Protein AF-0000000087366749 (afdb_homodimer)

Sequence (480 aa):
MDEAYHPQRASSMTKQVKKKGKHPALNFNRGSGSSSQENLIVYILRRPMLETVTETIRLKVQGYTCWYVHEGMMQASVLIALPRQEGSFRESSITYEGESANTEDEAMEKAAQMALECICADYNISVNDHNYYALEVTKERLFTAREKAQTKQWQFNMARQQVTTQQNEFARQTMILAKICNNFYDILPLRMYPQRPTSSDPIITYTGAHRPVRRMEEFAKSLYHFITGTNPVGGYTRMIMDEAYHPQRASSMTKQVKKKGKHPALNFNRGSGSSSQENLIVYILRRPMLETVTETIRLKVQGYTCWYVHEGMMQASVLIALPRQEGSFRESSITYEGESANTEDEAMEKAAQMALECICADYNISVNDHNYYALEVTKERLFTAREKAQTKQWQFNMARQQVTTQQNEFARQTMILAKICNNFYDILPLRMYPQRPTSSDPIITYTGAHRPVRRMEEFAKSLYHFITGTNPVGGYTRMI

Structure (mmCIF, N/CA/C/O backbone):
data_AF-0000000087366749-model_v1
#
loop_
_entity.id
_entity.type
_entity.pdbx_description
1 polymer 'Uncharacterized protein'
#
loop_
_atom_site.group_PDB
_atom_site.id
_atom_site.type_symbol
_atom_site.label_atom_id
_atom_site.label_alt_id
_atom_site.label_comp_id
_atom_site.label_asym_id
_atom_site.label_entity_id
_atom_site.label_seq_id
_atom_site.pdbx_PDB_ins_code
_atom_site.Cartn_x
_atom_site.Cartn_y
_atom_site.Cartn_z
_atom_site.occupancy
_atom_site.B_iso_or_equiv
_atom_site.auth_seq_id
_atom_site.auth_comp_id
_atom_site.auth_asym_id
_atom_site.auth_atom_id
_atom_site.pdbx_PDB_model_num
ATOM 1 N N . MET A 1 1 ? 19.649 -79.547 24.497 1 22.68 1 MET A N 1
ATOM 2 C CA . MET A 1 1 ? 18.488 -78.731 24.154 1 22.68 1 MET A CA 1
ATOM 3 C C . MET A 1 1 ? 18.887 -77.274 23.952 1 22.68 1 MET A C 1
ATOM 5 O O . MET A 1 1 ? 19.076 -76.538 24.922 1 22.68 1 MET A O 1
ATOM 9 N N . ASP A 1 2 ? 19.768 -77.017 22.962 1 25.33 2 ASP A N 1
ATOM 10 C CA . ASP A 1 2 ? 20.518 -75.848 22.512 1 25.33 2 ASP A CA 1
ATOM 11 C C . ASP A 1 2 ? 19.577 -74.737 22.052 1 25.33 2 ASP A C 1
ATOM 13 O O . ASP A 1 2 ? 18.844 -74.902 21.074 1 25.33 2 ASP A O 1
ATOM 17 N N . GLU A 1 3 ? 18.966 -73.915 22.98 1 27.32 3 GLU A N 1
ATOM 18 C CA . GLU A 1 3 ? 18.036 -72.811 22.76 1 27.32 3 GLU A CA 1
ATOM 19 C C . GLU A 1 3 ? 18.655 -71.737 21.87 1 27.32 3 GLU A C 1
ATOM 21 O O . GLU A 1 3 ? 19.713 -71.192 22.19 1 27.32 3 GLU A O 1
ATOM 26 N N . ALA A 1 4 ? 18.426 -71.801 20.526 1 30.8 4 ALA A N 1
ATOM 27 C CA . ALA A 1 4 ? 18.83 -70.927 19.428 1 30.8 4 ALA A CA 1
ATOM 28 C C . ALA A 1 4 ? 18.422 -69.482 19.699 1 30.8 4 ALA A C 1
ATOM 30 O O . ALA A 1 4 ? 17.269 -69.21 20.042 1 30.8 4 ALA A O 1
ATOM 31 N N . TYR A 1 5 ? 19.32 -68.589 20.149 1 25.09 5 TYR A N 1
ATOM 32 C CA . TYR A 1 5 ? 19.33 -67.146 20.363 1 25.09 5 TYR A CA 1
ATOM 33 C C . TYR A 1 5 ? 18.892 -66.405 19.105 1 25.09 5 TYR A C 1
ATOM 35 O O . TYR A 1 5 ? 19.611 -66.393 18.103 1 25.09 5 TYR A O 1
ATOM 43 N N . HIS A 1 6 ? 17.59 -66.418 18.683 1 24.13 6 HIS A N 1
ATOM 44 C CA . HIS A 1 6 ? 17.244 -65.68 17.473 1 24.13 6 HIS A CA 1
ATOM 45 C C . HIS A 1 6 ? 17.521 -64.189 17.638 1 24.13 6 HIS A C 1
ATOM 47 O O . HIS A 1 6 ? 17.155 -63.594 18.654 1 24.13 6 HIS A O 1
ATOM 53 N N . PRO A 1 7 ? 18.582 -63.606 17.074 1 24.45 7 PRO A N 1
ATOM 54 C CA . PRO A 1 7 ? 18.917 -62.183 17.161 1 24.45 7 PRO A CA 1
ATOM 55 C C . PRO A 1 7 ? 17.755 -61.277 16.761 1 24.45 7 PRO A C 1
ATOM 57 O O . PRO A 1 7 ? 16.999 -61.606 15.844 1 24.45 7 PRO A O 1
ATOM 60 N N . GLN A 1 8 ? 17.056 -60.604 17.733 1 24.76 8 GLN A N 1
ATOM 61 C CA . GLN A 1 8 ? 15.998 -59.609 17.592 1 24.76 8 GLN A CA 1
ATOM 62 C C . GLN A 1 8 ? 16.383 -58.535 16.58 1 24.76 8 GLN A C 1
ATOM 64 O O . GLN A 1 8 ? 17.469 -57.956 16.663 1 24.76 8 GLN A O 1
ATOM 69 N N . ARG A 1 9 ? 15.854 -58.565 15.314 1 28.98 9 ARG A N 1
ATOM 70 C CA . ARG A 1 9 ? 15.946 -57.593 14.229 1 28.98 9 ARG A CA 1
ATOM 71 C C . ARG A 1 9 ? 15.71 -56.176 14.741 1 28.98 9 ARG A C 1
ATOM 73 O O . ARG A 1 9 ? 14.704 -55.909 15.402 1 28.98 9 ARG A O 1
ATOM 80 N N . ALA A 1 10 ? 16.713 -55.325 15.018 1 28.84 10 ALA A N 1
ATOM 81 C CA . ALA A 1 10 ? 16.74 -53.892 15.304 1 28.84 10 ALA A CA 1
ATOM 82 C C . ALA A 1 10 ? 15.826 -53.126 14.352 1 28.84 10 ALA A C 1
ATOM 84 O O . ALA A 1 10 ? 16.03 -53.143 13.136 1 28.84 10 ALA A O 1
ATOM 85 N N . SER A 1 11 ? 14.506 -53.039 14.581 1 28.57 11 SER A N 1
ATOM 86 C CA . SER A 1 11 ? 13.551 -52.182 13.886 1 28.57 11 SER A CA 1
ATOM 87 C C . SER A 1 11 ? 14.107 -50.774 13.699 1 28.57 11 SER A C 1
ATOM 89 O O . SER A 1 11 ? 14.523 -50.131 14.665 1 28.57 11 SER A O 1
ATOM 91 N N . SER A 1 12 ? 14.896 -50.447 12.665 1 30.53 12 SER A N 1
ATOM 92 C CA . SER A 1 12 ? 15.38 -49.146 12.214 1 30.53 12 SER A CA 1
ATOM 93 C C . SER A 1 12 ? 14.332 -48.06 12.429 1 30.53 12 SER A C 1
ATOM 95 O O . SER A 1 12 ? 13.257 -48.099 11.826 1 30.53 12 SER A O 1
ATOM 97 N N . MET A 1 13 ? 14.064 -47.431 13.614 1 35.05 13 MET A N 1
ATOM 98 C CA . MET A 1 13 ? 13.274 -46.259 13.983 1 35.05 13 MET A CA 1
ATOM 99 C C . MET A 1 13 ? 13.498 -45.119 12.995 1 35.05 13 MET A C 1
ATOM 101 O O . MET A 1 13 ? 14.525 -44.44 13.046 1 35.05 13 MET A O 1
ATOM 105 N N . THR A 1 14 ? 13.08 -45.185 11.738 1 36.59 14 THR A N 1
ATOM 106 C CA . THR A 1 14 ? 12.995 -44.059 10.814 1 36.59 14 THR A CA 1
ATOM 107 C C . THR A 1 14 ? 12.372 -42.845 11.497 1 36.59 14 THR A C 1
ATOM 109 O O . THR A 1 14 ? 11.318 -42.953 12.127 1 36.59 14 THR A O 1
ATOM 112 N N . LYS A 1 15 ? 13.125 -41.945 11.952 1 43.32 15 LYS A N 1
ATOM 113 C CA . LYS A 1 15 ? 12.642 -40.703 12.548 1 43.32 15 LYS A CA 1
ATOM 114 C C . LYS A 1 15 ? 11.603 -40.032 11.654 1 43.32 15 LYS A C 1
ATOM 116 O O . LYS A 1 15 ? 11.928 -39.559 10.563 1 43.32 15 LYS A O 1
ATOM 121 N N . GLN A 1 16 ? 10.356 -40.394 11.764 1 45.57 16 GLN A N 1
ATOM 122 C CA . GLN A 1 16 ? 9.229 -39.755 11.093 1 45.57 16 GLN A CA 1
ATOM 123 C C . GLN A 1 16 ? 8.912 -38.4 11.719 1 45.57 16 GLN A C 1
ATOM 125 O O . GLN A 1 16 ? 8.587 -38.32 12.906 1 45.57 16 GLN A O 1
ATOM 130 N N . VAL A 1 17 ? 9.561 -37.368 11.275 1 46.04 17 VAL A N 1
ATOM 131 C CA . VAL A 1 17 ? 9.129 -36.057 11.748 1 46.04 17 VAL A CA 1
ATOM 132 C C . VAL A 1 17 ? 7.822 -35.665 11.063 1 46.04 17 VAL A C 1
ATOM 134 O O . VAL A 1 17 ? 7.693 -35.786 9.842 1 46.04 17 VAL A O 1
ATOM 137 N N . LYS A 1 18 ? 6.722 -35.689 11.741 1 51.19 18 LYS A N 1
ATOM 138 C CA . LYS A 1 18 ? 5.427 -35.241 11.238 1 51.19 18 LYS A CA 1
ATOM 139 C C . LYS A 1 18 ? 5.333 -33.718 11.242 1 51.19 18 LYS A C 1
ATOM 141 O O . LYS A 1 18 ? 5.5 -33.083 12.285 1 51.19 18 LYS A O 1
ATOM 146 N N . LYS A 1 19 ? 5.578 -33.102 10.127 1 52.73 19 LYS A N 1
ATOM 147 C CA . LYS A 1 19 ? 5.353 -31.661 10.063 1 52.73 19 LYS A CA 1
ATOM 148 C C . LYS A 1 19 ? 3.922 -31.346 9.638 1 52.73 19 LYS A C 1
ATOM 150 O O . LYS A 1 19 ? 3.406 -31.938 8.687 1 52.73 19 LYS A O 1
ATOM 155 N N . LYS A 1 20 ? 3.127 -31.008 10.587 1 44.02 20 LYS A N 1
ATOM 156 C CA . LYS A 1 20 ? 1.813 -30.471 10.245 1 44.02 20 LYS A CA 1
ATOM 157 C C . LYS A 1 20 ? 1.929 -29.071 9.65 1 44.02 20 LYS A C 1
ATOM 159 O O . LYS A 1 20 ? 2.774 -28.279 10.072 1 44.02 20 LYS A O 1
ATOM 164 N N . GLY A 1 21 ? 1.597 -28.981 8.386 1 40.26 21 GLY A N 1
ATOM 165 C CA . GLY A 1 21 ? 1.735 -27.792 7.561 1 40.26 21 GLY A CA 1
ATOM 166 C C . GLY A 1 21 ? 1.194 -26.539 8.224 1 40.26 21 GLY A C 1
ATOM 167 O O . GLY A 1 21 ? 0.012 -26.475 8.57 1 40.26 21 GLY A O 1
ATOM 168 N N . LYS A 1 22 ? 1.837 -26.024 9.229 1 39.52 22 LYS A N 1
ATOM 169 C CA . LYS A 1 22 ? 1.32 -24.679 9.466 1 39.52 22 LYS A CA 1
ATOM 170 C C . LYS A 1 22 ? 1.328 -23.853 8.182 1 39.52 22 LYS A C 1
ATOM 172 O O . LYS A 1 22 ? 2.227 -23.998 7.351 1 39.52 22 LYS A O 1
ATOM 177 N N . HIS A 1 23 ? 0.191 -23.481 7.725 1 35.08 23 HIS A N 1
ATOM 178 C CA . HIS A 1 23 ? 0.165 -22.562 6.593 1 35.08 23 HIS A CA 1
ATOM 179 C C . HIS A 1 23 ? 1.312 -21.559 6.671 1 35.08 23 HIS A C 1
ATOM 181 O O . HIS A 1 23 ? 1.513 -20.919 7.706 1 35.08 23 HIS A O 1
ATOM 187 N N . PRO A 1 24 ? 2.43 -21.756 6.11 1 35.85 24 PRO A N 1
ATOM 188 C CA . PRO A 1 24 ? 3.402 -20.666 6.228 1 35.85 24 PRO A CA 1
ATOM 189 C C . PRO A 1 24 ? 2.74 -19.293 6.312 1 35.85 24 PRO A C 1
ATOM 191 O O . PRO A 1 24 ? 1.857 -18.979 5.51 1 35.85 24 PRO A O 1
ATOM 194 N N . ALA A 1 25 ? 2.433 -18.832 7.405 1 31.52 25 ALA A N 1
ATOM 195 C CA . ALA A 1 25 ? 2.152 -17.401 7.492 1 31.52 25 ALA A CA 1
ATOM 196 C C . ALA A 1 25 ? 3.001 -16.613 6.499 1 31.52 25 ALA A C 1
ATOM 198 O O . ALA A 1 25 ? 4.22 -16.793 6.435 1 31.52 25 ALA A O 1
ATOM 199 N N . LEU A 1 26 ? 2.38 -16.268 5.339 1 39.13 26 LEU A N 1
ATOM 200 C CA . LEU A 1 26 ? 2.995 -15.331 4.405 1 39.13 26 LEU A CA 1
ATOM 201 C C . LEU A 1 26 ? 3.779 -14.256 5.149 1 39.13 26 LEU A C 1
ATOM 203 O O . LEU A 1 26 ? 3.256 -13.17 5.412 1 39.13 26 LEU A O 1
ATOM 207 N N . ASN A 1 27 ? 4.299 -14.652 6.229 1 33.81 27 ASN A N 1
ATOM 208 C CA . ASN A 1 27 ? 5.107 -13.59 6.818 1 33.81 27 ASN A CA 1
ATOM 209 C C . ASN A 1 27 ? 6.144 -13.062 5.831 1 33.81 27 ASN A C 1
ATOM 211 O O . ASN A 1 27 ? 7.078 -13.777 5.464 1 33.81 27 ASN A O 1
ATOM 215 N N . PHE A 1 28 ? 5.671 -12.162 4.99 1 38.36 28 PHE A N 1
ATOM 216 C CA . PHE A 1 28 ? 6.585 -11.398 4.149 1 38.36 28 PHE A CA 1
ATOM 217 C C . PHE A 1 28 ? 7.691 -10.767 4.986 1 38.36 28 PHE A C 1
ATOM 219 O O . PHE A 1 28 ? 8.418 -9.895 4.507 1 38.36 28 PHE A O 1
ATOM 226 N N . ASN A 1 29 ? 7.629 -10.91 6.272 1 30.62 29 ASN A N 1
ATOM 227 C CA . ASN A 1 29 ? 8.659 -10.177 7 1 30.62 29 ASN A CA 1
ATOM 228 C C . ASN A 1 29 ? 10.057 -10.682 6.655 1 30.62 29 ASN A C 1
ATOM 230 O O . ASN A 1 29 ? 10.451 -11.769 7.081 1 30.62 29 ASN A O 1
ATOM 234 N N . ARG A 1 30 ? 10.469 -10.526 5.469 1 33.41 30 ARG A N 1
ATOM 235 C CA . ARG A 1 30 ? 11.899 -10.74 5.275 1 33.41 30 ARG A CA 1
ATOM 236 C C . ARG A 1 30 ? 12.714 -9.952 6.295 1 33.41 30 ARG A C 1
ATOM 238 O O . ARG A 1 30 ? 12.86 -8.734 6.173 1 33.41 30 ARG A O 1
ATOM 245 N N . GLY A 1 31 ? 12.579 -9.99 7.621 1 29.7 31 GLY A N 1
ATOM 246 C CA . GLY A 1 31 ? 13.741 -9.433 8.295 1 29.7 31 GLY A CA 1
ATOM 247 C C . GLY A 1 31 ? 15.057 -9.898 7.699 1 29.7 31 GLY A C 1
ATOM 248 O O . GLY A 1 31 ? 15.084 -10.833 6.896 1 29.7 31 GLY A O 1
ATOM 249 N N . SER A 1 32 ? 16.25 -9.185 8.175 1 32.13 32 SER A N 1
ATOM 250 C CA . SER A 1 32 ? 17.684 -8.945 8.045 1 32.13 32 SER A CA 1
ATOM 251 C C . SER A 1 32 ? 18.471 -10.249 8.123 1 32.13 32 SER A C 1
ATOM 253 O O . SER A 1 32 ? 19.704 -10.237 8.106 1 32.13 32 SER A O 1
ATOM 255 N N . GLY A 1 33 ? 17.991 -11.352 8.802 1 35.22 33 GLY A N 1
ATOM 256 C CA . GLY A 1 33 ? 19.22 -12.101 9.01 1 35.22 33 GLY A CA 1
ATOM 257 C C . GLY A 1 33 ? 19.912 -12.484 7.715 1 35.22 33 GLY A C 1
ATOM 258 O O . GLY A 1 33 ? 19.259 -12.657 6.684 1 35.22 33 GLY A O 1
ATOM 259 N N . SER A 1 34 ? 21.218 -12.108 7.549 1 36.96 34 SER A N 1
ATOM 260 C CA . SER A 1 34 ? 22.354 -12.224 6.64 1 36.96 34 SER A CA 1
ATOM 261 C C . SER A 1 34 ? 22.411 -13.607 6.001 1 36.96 34 SER A C 1
ATOM 263 O O . SER A 1 34 ? 23.331 -13.906 5.237 1 36.96 34 SER A O 1
ATOM 265 N N . SER A 1 35 ? 21.97 -14.77 6.721 1 41.52 35 SER A N 1
ATOM 266 C CA . SER A 1 35 ? 22.694 -15.801 5.984 1 41.52 35 SER A CA 1
ATOM 267 C C . SER A 1 35 ? 22.262 -15.843 4.522 1 41.52 35 SER A C 1
ATOM 269 O O . SER A 1 35 ? 21.072 -15.734 4.218 1 41.52 35 SER A O 1
ATOM 271 N N . SER A 1 36 ? 23.021 -15.432 3.529 1 46.68 36 SER A N 1
ATOM 272 C CA . SER A 1 36 ? 23.21 -15.456 2.082 1 46.68 36 SER A CA 1
ATOM 273 C C . SER A 1 36 ? 22.488 -16.642 1.451 1 46.68 36 SER A C 1
ATOM 275 O O . SER A 1 36 ? 23.005 -17.267 0.523 1 46.68 36 SER A O 1
ATOM 277 N N . GLN A 1 37 ? 21.717 -17.351 2.22 1 58.45 37 GLN A N 1
ATOM 278 C CA . GLN A 1 37 ? 21.305 -18.527 1.462 1 58.45 37 GLN A CA 1
ATOM 279 C C . GLN A 1 37 ? 20.465 -18.135 0.25 1 58.45 37 GLN A C 1
ATOM 281 O O . GLN A 1 37 ? 19.479 -17.406 0.381 1 58.45 37 GLN A O 1
ATOM 286 N N . GLU A 1 38 ? 21.094 -18.128 -0.907 1 73.62 38 GLU A N 1
ATOM 287 C CA . GLU A 1 38 ? 20.595 -17.877 -2.255 1 73.62 38 GLU A CA 1
ATOM 288 C C . GLU A 1 38 ? 19.234 -18.532 -2.471 1 73.62 38 GLU A C 1
ATOM 290 O O . GLU A 1 38 ? 19.023 -19.682 -2.079 1 73.62 38 GLU A O 1
ATOM 295 N N . ASN A 1 39 ? 18.14 -17.773 -2.577 1 86.09 39 ASN A N 1
ATOM 296 C CA . ASN A 1 39 ? 16.8 -18.234 -2.923 1 86.09 39 ASN A CA 1
ATOM 297 C C . ASN A 1 39 ? 16.798 -19.018 -4.233 1 86.09 39 ASN A C 1
ATOM 299 O O . ASN A 1 39 ? 17.224 -18.504 -5.269 1 86.09 39 ASN A O 1
ATOM 303 N N . LEU A 1 40 ? 16.537 -20.346 -4.075 1 93.84 40 LEU A N 1
ATOM 304 C CA . LEU A 1 40 ? 16.444 -21.207 -5.249 1 93.84 40 LEU A CA 1
ATOM 305 C C . LEU A 1 40 ? 15.073 -21.083 -5.906 1 93.84 40 LEU A C 1
ATOM 307 O O . LEU A 1 40 ? 14.046 -21.196 -5.234 1 93.84 40 LEU A O 1
ATOM 311 N N . ILE A 1 41 ? 15.058 -20.753 -7.162 1 95.75 41 ILE A N 1
ATOM 312 C CA . ILE A 1 41 ? 13.801 -20.659 -7.897 1 95.75 41 ILE A CA 1
ATOM 313 C C . ILE A 1 41 ? 13.591 -21.926 -8.723 1 95.75 41 ILE A C 1
ATOM 315 O O . ILE A 1 41 ? 14.428 -22.277 -9.557 1 95.75 41 ILE A O 1
ATOM 319 N N . VAL A 1 42 ? 12.52 -22.616 -8.46 1 97.29 42 VAL A N 1
ATOM 320 C CA . VAL A 1 42 ? 12.218 -23.849 -9.18 1 97.29 42 VAL A CA 1
ATOM 321 C C . VAL A 1 42 ? 11.111 -23.595 -10.2 1 97.29 42 VAL A C 1
ATOM 323 O O . VAL A 1 42 ? 10.011 -23.169 -9.839 1 97.29 42 VAL A O 1
ATOM 326 N N . TYR A 1 43 ? 11.422 -23.852 -11.433 1 96.92 43 TYR A N 1
ATOM 327 C CA . TYR A 1 43 ? 10.474 -23.634 -12.519 1 96.92 43 TYR A CA 1
ATOM 328 C C . TYR A 1 43 ? 9.491 -24.794 -12.627 1 96.92 43 TYR A C 1
ATOM 330 O O . TYR A 1 43 ? 9.899 -25.956 -12.701 1 96.92 43 TYR A O 1
ATOM 338 N N . ILE A 1 44 ? 8.197 -24.446 -12.622 1 97.35 44 ILE A N 1
ATOM 339 C CA . ILE A 1 44 ? 7.149 -25.439 -12.832 1 97.35 44 ILE A CA 1
ATOM 340 C C . ILE A 1 44 ? 6.645 -25.361 -14.272 1 97.35 44 ILE A C 1
ATOM 342 O O . ILE A 1 44 ? 6.302 -24.281 -14.759 1 97.35 44 ILE A O 1
ATOM 346 N N . LEU A 1 45 ? 6.612 -26.492 -14.92 1 96.95 45 LEU A N 1
ATOM 347 C CA . LEU A 1 45 ? 6.265 -26.577 -16.334 1 96.95 45 LEU A CA 1
ATOM 348 C C . LEU A 1 45 ? 4.872 -26.012 -16.587 1 96.95 45 LEU A C 1
ATOM 350 O O . LEU A 1 45 ? 3.952 -26.241 -15.798 1 96.95 45 LEU A O 1
ATOM 354 N N . ARG A 1 46 ? 4.729 -25.305 -17.686 1 97.48 46 ARG A N 1
ATOM 355 C CA . ARG A 1 46 ? 3.479 -24.637 -18.035 1 97.48 46 ARG A CA 1
ATOM 356 C C . ARG A 1 46 ? 2.604 -25.534 -18.905 1 97.48 46 ARG A C 1
ATOM 358 O O . ARG A 1 46 ? 1.377 -25.414 -18.893 1 97.48 46 ARG A O 1
ATOM 365 N N . ARG A 1 47 ? 3.163 -26.496 -19.575 1 97.16 47 ARG A N 1
ATOM 366 C CA . ARG A 1 47 ? 2.413 -27.337 -20.501 1 97.16 47 ARG A CA 1
ATOM 367 C C . ARG A 1 47 ? 1.349 -28.146 -19.767 1 97.16 47 ARG A C 1
ATOM 369 O O . ARG A 1 47 ? 0.174 -28.118 -20.139 1 97.16 47 ARG A O 1
ATOM 376 N N . PRO A 1 48 ? 1.747 -28.788 -18.637 1 96.82 48 PRO A N 1
ATOM 377 C CA . PRO A 1 48 ? 0.699 -29.491 -17.893 1 96.82 48 PRO A CA 1
ATOM 378 C C . PRO A 1 48 ? -0.377 -28.549 -17.356 1 96.82 48 PRO A C 1
ATOM 380 O O . PRO A 1 48 ? -1.546 -28.93 -17.264 1 96.82 48 PRO A O 1
ATOM 383 N N . MET A 1 49 ? -0.029 -27.362 -16.933 1 97.55 49 MET A N 1
ATOM 384 C CA . MET A 1 49 ? -0.997 -26.385 -16.444 1 97.55 49 MET A CA 1
ATOM 385 C C . MET A 1 49 ? -1.97 -25.984 -17.548 1 97.55 49 MET A C 1
ATOM 387 O O . MET A 1 49 ? -3.177 -25.9 -17.317 1 97.55 49 MET A O 1
ATOM 391 N N . LEU A 1 50 ? -1.369 -25.728 -18.704 1 98.06 50 LEU A N 1
ATOM 392 C CA . LEU A 1 50 ? -2.192 -25.382 -19.858 1 98.06 50 LEU A CA 1
ATOM 393 C C . LEU A 1 50 ? -3.191 -26.493 -20.165 1 98.06 50 LEU A C 1
ATOM 395 O O . LEU A 1 50 ? -4.367 -26.222 -20.422 1 98.06 50 LEU A O 1
ATOM 399 N N . GLU A 1 51 ? -2.757 -27.767 -20.148 1 97.54 51 GLU A N 1
ATOM 400 C CA . GLU A 1 51 ? -3.634 -28.904 -20.409 1 97.54 51 GLU A CA 1
ATOM 401 C C . GLU A 1 51 ? -4.781 -28.958 -19.403 1 97.54 51 GLU A C 1
ATOM 403 O O . GLU A 1 51 ? -5.937 -29.161 -19.782 1 97.54 51 GLU A O 1
ATOM 408 N N . THR A 1 52 ? -4.451 -28.713 -18.115 1 97.15 52 THR A N 1
ATOM 409 C CA . THR A 1 52 ? -5.463 -28.732 -17.065 1 97.15 52 THR A CA 1
ATOM 410 C C . THR A 1 52 ? -6.502 -27.639 -17.295 1 97.15 52 THR A C 1
ATOM 412 O O . THR A 1 52 ? -7.706 -27.892 -17.214 1 97.15 52 THR A O 1
ATOM 415 N N . VAL A 1 53 ? -6.042 -26.454 -17.594 1 97.22 53 VAL A N 1
ATOM 416 C CA . VAL A 1 53 ? -6.922 -25.303 -17.769 1 97.22 53 VAL A CA 1
ATOM 417 C C . VAL A 1 53 ? -7.8 -25.506 -19.002 1 97.22 53 VAL A C 1
ATOM 419 O O . VAL A 1 53 ? -9.017 -25.317 -18.943 1 97.22 53 VAL A O 1
ATOM 422 N N . THR A 1 54 ? -7.196 -25.914 -20.13 1 96.61 54 THR A N 1
ATOM 423 C CA . THR A 1 54 ? -7.948 -26.086 -21.368 1 96.61 54 THR A CA 1
ATOM 424 C C . THR A 1 54 ? -8.971 -27.209 -21.228 1 96.61 54 THR A C 1
ATOM 426 O O . THR A 1 54 ? -10.113 -27.076 -21.674 1 96.61 54 THR A O 1
ATOM 429 N N . GLU A 1 55 ? -8.581 -28.296 -20.582 1 95.6 55 GLU A N 1
ATOM 430 C CA . GLU A 1 55 ? -9.501 -29.411 -20.381 1 95.6 55 GLU A CA 1
ATOM 431 C C . GLU A 1 55 ? -10.709 -28.987 -19.551 1 95.6 55 GLU A C 1
ATOM 433 O O . GLU A 1 55 ? -11.831 -29.43 -19.805 1 95.6 55 GLU A O 1
ATOM 438 N N . THR A 1 56 ? -10.457 -28.171 -18.57 1 95.08 56 THR A N 1
ATOM 439 C CA . THR A 1 56 ? -11.52 -27.72 -17.679 1 95.08 56 THR A CA 1
ATOM 440 C C . THR A 1 56 ? -12.594 -26.966 -18.458 1 95.08 56 THR A C 1
ATOM 442 O O . THR A 1 56 ? -13.778 -27.039 -18.122 1 95.08 56 THR A O 1
ATOM 445 N N . ILE A 1 57 ? -12.215 -26.257 -19.456 1 92.73 57 ILE A N 1
ATOM 446 C CA . ILE A 1 57 ? -13.175 -25.444 -20.194 1 92.73 57 ILE A CA 1
ATOM 447 C C . ILE A 1 57 ? -13.482 -26.1 -21.538 1 92.73 57 ILE A C 1
ATOM 449 O O . ILE A 1 57 ? -13.91 -25.429 -22.48 1 92.73 57 ILE A O 1
ATOM 453 N N . ARG A 1 58 ? -13.119 -27.39 -21.704 1 91.6 58 ARG A N 1
ATOM 454 C CA . ARG A 1 58 ? -13.482 -28.247 -22.828 1 91.6 58 ARG A CA 1
ATOM 455 C C . ARG A 1 58 ? -12.768 -27.811 -24.103 1 91.6 58 ARG A C 1
ATOM 457 O O . ARG A 1 58 ? -13.347 -27.853 -25.19 1 91.6 58 ARG A O 1
ATOM 464 N N . LEU A 1 59 ? -11.579 -27.226 -23.911 1 93.92 59 LEU A N 1
ATOM 465 C CA . LEU A 1 59 ? -10.656 -27.032 -25.024 1 93.92 59 LEU A CA 1
ATOM 466 C C . LEU A 1 59 ? -9.637 -28.165 -25.089 1 93.92 59 LEU A C 1
ATOM 468 O O . LEU A 1 59 ? -9.553 -28.983 -24.171 1 93.92 59 LEU A O 1
ATOM 472 N N . LYS A 1 60 ? -8.966 -28.221 -26.234 1 93.14 60 LYS A N 1
ATOM 473 C CA . LYS A 1 60 ? -8.006 -29.31 -26.382 1 93.14 60 LYS A CA 1
ATOM 474 C C . LYS A 1 60 ? -6.715 -28.821 -27.032 1 93.14 60 LYS A C 1
ATOM 476 O O . LYS A 1 60 ? -6.747 -28.176 -28.082 1 93.14 60 LYS A O 1
ATOM 481 N N . VAL A 1 61 ? -5.648 -29.094 -26.353 1 95.96 61 VAL A N 1
ATOM 482 C CA . VAL A 1 61 ? -4.345 -28.827 -26.952 1 95.96 61 VAL A CA 1
ATOM 483 C C . VAL A 1 61 ? -4.064 -29.846 -28.054 1 95.96 61 VAL A C 1
ATOM 485 O O . VAL A 1 61 ? -3.997 -31.049 -27.793 1 95.96 61 VAL A O 1
ATOM 488 N N . GLN A 1 62 ? -3.832 -29.449 -29.258 1 94.73 62 GLN A N 1
ATOM 489 C CA . GLN A 1 62 ? -3.655 -30.361 -30.383 1 94.73 62 GLN A CA 1
ATOM 490 C C . GLN A 1 62 ? -2.182 -30.706 -30.586 1 94.73 62 GLN A C 1
ATOM 492 O O . GLN A 1 62 ? -1.854 -31.794 -31.063 1 94.73 62 GLN A O 1
ATOM 497 N N . GLY A 1 63 ? -1.342 -29.688 -30.284 1 95.33 63 GLY A N 1
ATOM 498 C CA . GLY A 1 63 ? 0.072 -29.99 -30.436 1 95.33 63 GLY A CA 1
ATOM 499 C C . GLY A 1 63 ? 0.942 -28.749 -30.514 1 95.33 63 GLY A C 1
ATOM 500 O O . GLY A 1 63 ? 0.432 -27.627 -30.516 1 95.33 63 GLY A O 1
ATOM 501 N N . TYR A 1 64 ? 2.229 -29.017 -30.457 1 96.49 64 TYR A N 1
ATOM 502 C CA . TYR A 1 64 ? 3.232 -27.961 -30.53 1 96.49 64 TYR A CA 1
ATOM 503 C C . TYR A 1 64 ? 4.025 -28.051 -31.828 1 96.49 64 TYR A C 1
ATOM 505 O O . TYR A 1 64 ? 4.26 -29.147 -32.344 1 96.49 64 TYR A O 1
ATOM 513 N N . THR A 1 65 ? 4.314 -26.925 -32.405 1 96.18 65 THR A N 1
ATOM 514 C CA . THR A 1 65 ? 5.191 -26.847 -33.568 1 96.18 65 THR A CA 1
ATOM 515 C C . THR A 1 65 ? 6.401 -25.964 -33.275 1 96.18 65 THR A C 1
ATOM 517 O O . THR A 1 65 ? 6.258 -24.865 -32.734 1 96.18 65 THR A O 1
ATOM 520 N N . CYS A 1 66 ? 7.597 -26.523 -33.539 1 95.89 66 CYS A N 1
ATOM 521 C CA . CYS A 1 66 ? 8.836 -25.789 -33.305 1 95.89 66 CYS A CA 1
ATOM 522 C C . CYS A 1 66 ? 9.553 -25.497 -34.617 1 95.89 66 CYS A C 1
ATOM 524 O O . CYS A 1 66 ? 9.484 -26.291 -35.557 1 95.89 66 CYS A O 1
ATOM 526 N N . TRP A 1 67 ? 10.17 -24.395 -34.687 1 94.83 67 TRP A N 1
ATOM 527 C CA . TRP A 1 67 ? 10.989 -24.048 -35.844 1 94.83 67 TRP A CA 1
ATOM 528 C C . TRP A 1 67 ? 12.175 -23.182 -35.432 1 94.83 67 TRP A C 1
ATOM 530 O O . TRP A 1 67 ? 12.155 -22.557 -34.369 1 94.83 67 TRP A O 1
ATOM 540 N N . TYR A 1 68 ? 13.247 -23.268 -36.227 1 94.76 68 TYR A N 1
ATOM 541 C CA . TYR A 1 68 ? 14.44 -22.468 -35.975 1 94.76 68 TYR A CA 1
ATOM 542 C C . TYR A 1 68 ? 14.238 -21.028 -36.433 1 94.76 68 TYR A C 1
ATOM 544 O O . TYR A 1 68 ? 13.645 -20.783 -37.486 1 94.76 68 TYR A O 1
ATOM 552 N N . VAL A 1 69 ? 14.645 -20.225 -35.461 1 90.11 69 VAL A N 1
ATOM 553 C CA . VAL A 1 69 ? 14.646 -18.816 -35.841 1 90.11 69 VAL A CA 1
ATOM 554 C C . VAL A 1 69 ? 16.08 -18.293 -35.887 1 90.11 69 VAL A C 1
ATOM 556 O O . VAL A 1 69 ? 17.034 -19.069 -35.788 1 90.11 69 VAL A O 1
ATOM 559 N N . HIS A 1 70 ? 16.322 -17 -36.046 1 82.32 70 HIS A N 1
ATOM 560 C CA . HIS A 1 70 ? 17.646 -16.411 -36.211 1 82.32 70 HIS A CA 1
ATOM 561 C C . HIS A 1 70 ? 18.544 -16.734 -35.021 1 82.32 70 HIS A C 1
ATOM 563 O O . HIS A 1 70 ? 18.054 -16.986 -33.918 1 82.32 70 HIS A O 1
ATOM 569 N N . GLU A 1 71 ? 19.899 -16.824 -35.305 1 82.65 71 GLU A N 1
ATOM 570 C CA . GLU A 1 71 ? 20.968 -16.91 -34.315 1 82.65 71 GLU A CA 1
ATOM 571 C C . GLU A 1 71 ? 20.89 -18.217 -33.53 1 82.65 71 GLU A C 1
ATOM 573 O O . GLU A 1 71 ? 21.223 -18.255 -32.344 1 82.65 71 GLU A O 1
ATOM 578 N N . GLY A 1 72 ? 20.275 -19.216 -34.146 1 88.35 72 GLY A N 1
ATOM 579 C CA . GLY A 1 72 ? 20.3 -20.513 -33.489 1 88.35 72 GLY A CA 1
ATOM 580 C C . GLY A 1 72 ? 19.216 -20.672 -32.439 1 88.35 72 GLY A C 1
ATOM 581 O O . GLY A 1 72 ? 19.218 -21.643 -31.68 1 88.35 72 GLY A O 1
ATOM 582 N N . MET A 1 73 ? 18.336 -19.683 -32.394 1 92.82 73 MET A N 1
ATOM 583 C CA . MET A 1 73 ? 17.234 -19.755 -31.44 1 92.82 73 MET A CA 1
ATOM 584 C C . MET A 1 73 ? 16.046 -20.503 -32.036 1 92.82 73 MET A C 1
ATOM 586 O O . MET A 1 73 ? 15.971 -20.689 -33.252 1 92.82 73 MET A O 1
ATOM 590 N N . MET A 1 74 ? 15.129 -21.015 -31.15 1 95.04 74 MET A N 1
ATOM 591 C CA . MET A 1 74 ? 13.943 -21.766 -31.551 1 95.04 74 MET A CA 1
ATOM 592 C C . MET A 1 74 ? 12.674 -21.092 -31.039 1 95.04 74 MET A C 1
ATOM 594 O O . MET A 1 74 ? 12.692 -20.434 -29.998 1 95.04 74 MET A O 1
ATOM 598 N N . GLN A 1 75 ? 11.678 -21.162 -31.845 1 94.77 75 GLN A N 1
ATOM 599 C CA . GLN A 1 75 ? 10.344 -20.727 -31.446 1 94.77 75 GLN A CA 1
ATOM 600 C C . GLN A 1 75 ? 9.332 -21.862 -31.579 1 94.77 75 GLN A C 1
ATOM 602 O O . GLN A 1 75 ? 9.568 -22.828 -32.308 1 94.77 75 GLN A O 1
ATOM 607 N N . ALA A 1 76 ? 8.294 -21.744 -30.719 1 96.4 76 ALA A N 1
ATOM 608 C CA . ALA A 1 76 ? 7.255 -22.769 -30.778 1 96.4 76 ALA A CA 1
ATOM 609 C C . ALA A 1 76 ? 5.864 -22.145 -30.718 1 96.4 76 ALA A C 1
ATOM 611 O O . ALA A 1 76 ? 5.706 -21.01 -30.262 1 96.4 76 ALA A O 1
ATOM 612 N N . SER A 1 77 ? 4.979 -22.759 -31.31 1 96.16 77 SER A N 1
ATOM 613 C CA . SER A 1 77 ? 3.568 -22.402 -31.2 1 96.16 77 SER A CA 1
ATOM 614 C C . SER A 1 77 ? 2.736 -23.583 -30.712 1 96.16 77 SER A C 1
ATOM 616 O O . SER A 1 77 ? 3.148 -24.737 -30.844 1 96.16 77 SER A O 1
ATOM 618 N N . VAL A 1 78 ? 1.637 -23.281 -30.044 1 96.78 78 VAL A N 1
ATOM 619 C CA . VAL A 1 78 ? 0.706 -24.31 -29.593 1 96.78 78 VAL A CA 1
ATOM 620 C C . VAL A 1 78 ? -0.656 -24.1 -30.25 1 96.78 78 VAL A C 1
ATOM 622 O O . VAL A 1 78 ? -1.143 -22.97 -30.335 1 96.78 78 VAL A O 1
ATOM 625 N N . LEU A 1 79 ? -1.158 -25.119 -30.767 1 95.33 79 LEU A N 1
ATOM 626 C CA . LEU A 1 79 ? -2.472 -25.099 -31.4 1 95.33 79 LEU A CA 1
ATOM 627 C C . LEU A 1 79 ? -3.543 -25.616 -30.446 1 95.33 79 LEU A C 1
ATOM 629 O O . LEU A 1 79 ? -3.415 -26.712 -29.897 1 95.33 79 LEU A O 1
ATOM 633 N N . ILE A 1 80 ? -4.597 -24.802 -30.224 1 94.72 80 ILE A N 1
ATOM 634 C CA . ILE A 1 80 ? -5.696 -25.163 -29.335 1 94.72 80 ILE A CA 1
ATOM 635 C C . ILE A 1 80 ? -6.992 -25.273 -30.135 1 94.72 80 ILE A C 1
ATOM 637 O O . ILE A 1 80 ? -7.377 -24.335 -30.837 1 94.72 80 ILE A O 1
ATOM 641 N N . ALA A 1 81 ? -7.639 -26.396 -30.008 1 91.79 81 ALA A N 1
ATOM 642 C CA . ALA A 1 81 ? -8.905 -26.618 -30.702 1 91.79 81 ALA A CA 1
ATOM 643 C C . ALA A 1 81 ? -10.078 -26.075 -29.891 1 91.79 81 ALA A C 1
ATOM 645 O O . ALA A 1 81 ? -10.155 -26.291 -28.679 1 91.79 81 ALA A O 1
ATOM 646 N N . LEU A 1 82 ? -10.975 -25.4 -30.536 1 86.17 82 LEU A N 1
ATOM 647 C CA . LEU A 1 82 ? -12.203 -24.905 -29.924 1 86.17 82 LEU A CA 1
ATOM 648 C C . LEU A 1 82 ? -13.341 -25.905 -30.102 1 86.17 82 LEU A C 1
ATOM 650 O O . LEU A 1 82 ? -13.306 -26.736 -31.012 1 86.17 82 LEU A O 1
ATOM 654 N N . PRO A 1 83 ? -14.265 -25.868 -29.078 1 78.95 83 PRO A N 1
ATOM 655 C CA . PRO A 1 83 ? -15.4 -26.781 -29.233 1 78.95 83 PRO A CA 1
ATOM 656 C C . PRO A 1 83 ? -16.179 -26.541 -30.524 1 78.95 83 PRO A C 1
ATOM 658 O O . PRO A 1 83 ? -16.231 -25.411 -31.017 1 78.95 83 PRO A O 1
ATOM 661 N N . ARG A 1 84 ? -16.604 -27.611 -31.043 1 74.27 84 ARG A N 1
ATOM 662 C CA . ARG A 1 84 ? -17.393 -27.517 -32.268 1 74.27 84 ARG A CA 1
ATOM 663 C C . ARG A 1 84 ? -18.686 -26.744 -32.029 1 74.27 84 ARG A C 1
ATOM 665 O O . ARG A 1 84 ? -19.367 -26.96 -31.025 1 74.27 84 ARG A O 1
ATOM 672 N N . GLN A 1 85 ? -18.756 -25.602 -32.616 1 63.38 85 GLN A N 1
ATOM 673 C CA . GLN A 1 85 ? -20.024 -24.884 -32.546 1 63.38 85 GLN A CA 1
ATOM 674 C C . GLN A 1 85 ? -21.131 -25.65 -33.264 1 63.38 85 GLN A C 1
ATOM 676 O O . GLN A 1 85 ? -20.873 -26.345 -34.249 1 63.38 85 GLN A O 1
ATOM 681 N N . GLU A 1 86 ? -22.283 -25.884 -32.542 1 62.59 86 GLU A N 1
ATOM 682 C CA . GLU A 1 86 ? -23.428 -26.52 -33.186 1 62.59 86 GLU A CA 1
ATOM 683 C C . GLU A 1 86 ? -23.646 -25.97 -34.593 1 62.59 86 GLU A C 1
ATOM 685 O O . GLU A 1 86 ? -23.706 -24.754 -34.787 1 62.59 86 GLU A O 1
ATOM 690 N N . GLY A 1 87 ? -23.658 -26.894 -35.563 1 62.51 87 GLY A N 1
ATOM 691 C CA . GLY A 1 87 ? -23.992 -26.563 -36.939 1 62.51 87 GLY A CA 1
ATOM 692 C C . GLY A 1 87 ? -22.772 -26.325 -37.809 1 62.51 87 GLY A C 1
ATOM 693 O O . GLY A 1 87 ? -22.893 -26.159 -39.024 1 62.51 87 GLY A O 1
ATOM 694 N N . SER A 1 88 ? -21.687 -25.976 -37.047 1 60.37 88 SER A N 1
ATOM 695 C CA . SER A 1 88 ? -20.536 -25.668 -37.889 1 60.37 88 SER A CA 1
ATOM 696 C C . SER A 1 88 ? -19.677 -26.905 -38.126 1 60.37 88 SER A C 1
ATOM 698 O O . SER A 1 88 ? -19.478 -27.713 -37.216 1 60.37 88 SER A O 1
ATOM 700 N N . PHE A 1 89 ? -19.556 -27.39 -39.331 1 59.48 89 PHE A N 1
ATOM 701 C CA . PHE A 1 89 ? -18.751 -28.542 -39.719 1 59.48 89 PHE A CA 1
ATOM 702 C C . PHE A 1 89 ? -17.265 -28.245 -39.554 1 59.48 89 PHE A C 1
ATOM 704 O O . PHE A 1 89 ? -16.43 -29.145 -39.668 1 59.48 89 PHE A O 1
ATOM 711 N N . ARG A 1 90 ? -17.044 -26.902 -39.23 1 60.8 90 ARG A N 1
ATOM 712 C CA . ARG A 1 90 ? -15.627 -26.556 -39.24 1 60.8 90 ARG A CA 1
ATOM 713 C C . ARG A 1 90 ? -15.07 -26.484 -37.822 1 60.8 90 ARG A C 1
ATOM 715 O O . ARG A 1 90 ? -15.717 -25.944 -36.922 1 60.8 90 ARG A O 1
ATOM 722 N N . GLU A 1 91 ? -14.049 -27.294 -37.671 1 69.4 91 GLU A N 1
ATOM 723 C CA . GLU A 1 91 ? -13.291 -27.212 -36.426 1 69.4 91 GLU A CA 1
ATOM 724 C C . GLU A 1 91 ? -12.493 -25.914 -36.35 1 69.4 91 GLU A C 1
ATOM 726 O O . GLU A 1 91 ? -11.912 -25.477 -37.346 1 69.4 91 GLU A O 1
ATOM 731 N N . SER A 1 92 ? -12.757 -25.081 -35.321 1 82.35 92 SER A N 1
ATOM 732 C CA . SER A 1 92 ? -11.998 -23.848 -35.135 1 82.35 92 SER A CA 1
ATOM 733 C C . SER A 1 92 ? -10.853 -24.048 -34.148 1 82.35 92 SER A C 1
ATOM 735 O O . SER A 1 92 ? -10.935 -24.894 -33.256 1 82.35 92 SER A O 1
ATOM 737 N N . SER A 1 93 ? -9.701 -23.554 -34.523 1 88.41 93 SER A N 1
ATOM 738 C CA . SER A 1 93 ? -8.53 -23.641 -33.656 1 88.41 93 SER A CA 1
ATOM 739 C C . SER A 1 93 ? -7.831 -22.292 -33.533 1 88.41 93 SER A C 1
ATOM 741 O O . SER A 1 93 ? -8.031 -21.405 -34.366 1 88.41 93 SER A O 1
ATOM 743 N N . ILE A 1 94 ? -7.165 -22.08 -32.489 1 90.4 94 ILE A N 1
ATOM 744 C CA . ILE A 1 94 ? -6.36 -20.887 -32.254 1 90.4 94 ILE A CA 1
ATOM 745 C C . ILE A 1 94 ? -4.906 -21.285 -32.011 1 90.4 94 ILE A C 1
ATOM 747 O O . ILE A 1 94 ? -4.631 -22.255 -31.301 1 90.4 94 ILE A O 1
ATOM 751 N N . THR A 1 95 ? -4.01 -20.567 -32.628 1 93.78 95 THR A N 1
ATOM 752 C CA . THR A 1 95 ? -2.582 -20.801 -32.441 1 93.78 95 THR A CA 1
ATOM 753 C C . THR A 1 95 ? -1.965 -19.71 -31.57 1 93.78 95 THR A C 1
ATOM 755 O O . THR A 1 95 ? -2.217 -18.522 -31.783 1 93.78 95 THR A O 1
ATOM 758 N N . TYR A 1 96 ? -1.142 -20.112 -30.577 1 93.88 96 TYR A N 1
ATOM 759 C CA . TYR A 1 96 ? -0.4 -19.193 -29.722 1 93.88 96 TYR A CA 1
ATOM 760 C C . TYR A 1 96 ? 1.102 -19.358 -29.916 1 93.88 96 TYR A C 1
ATOM 762 O O . TYR A 1 96 ? 1.617 -20.479 -29.896 1 93.88 96 TYR A O 1
ATOM 770 N N . GLU A 1 97 ? 1.749 -18.272 -30.097 1 94 97 GLU A N 1
ATOM 771 C CA . GLU A 1 97 ? 3.19 -18.299 -30.33 1 94 97 GLU A CA 1
ATOM 772 C C . GLU A 1 97 ? 3.954 -17.757 -29.125 1 94 97 GLU A C 1
ATOM 774 O O . GLU A 1 97 ? 3.606 -16.706 -28.585 1 94 97 GLU A O 1
ATOM 779 N N . GLY A 1 98 ? 4.988 -18.584 -28.7 1 92.9 98 GLY A N 1
ATOM 780 C CA . GLY A 1 98 ? 5.82 -18.154 -27.587 1 92.9 98 GLY A CA 1
ATOM 781 C C . GLY A 1 98 ? 7.062 -17.401 -28.027 1 92.9 98 GLY A C 1
ATOM 782 O O . GLY A 1 98 ? 7.346 -17.307 -29.223 1 92.9 98 GLY A O 1
ATOM 783 N N . GLU A 1 99 ? 7.792 -16.846 -27.09 1 91.41 99 GLU A N 1
ATOM 784 C CA . GLU A 1 99 ? 9.067 -16.181 -27.344 1 91.41 99 GLU A CA 1
ATOM 785 C C . GLU A 1 99 ? 10.145 -17.187 -27.739 1 91.41 99 GLU A C 1
ATOM 787 O O . GLU A 1 99 ? 9.989 -18.39 -27.519 1 91.41 99 GLU A O 1
ATOM 792 N N . SER A 1 100 ? 11.168 -16.684 -28.315 1 92.29 100 SER A N 1
ATOM 793 C CA . SER A 1 100 ? 12.274 -17.541 -28.729 1 92.29 100 SER A CA 1
ATOM 794 C C . SER A 1 100 ? 13.067 -18.04 -27.527 1 92.29 100 SER A C 1
ATOM 796 O O . SER A 1 100 ? 13.115 -17.375 -26.489 1 92.29 100 SER A O 1
ATOM 798 N N . ALA A 1 101 ? 13.61 -19.208 -27.682 1 93.65 101 ALA A N 1
ATOM 799 C CA . ALA A 1 101 ? 14.418 -19.832 -26.637 1 93.65 101 ALA A CA 1
ATOM 800 C C . ALA A 1 101 ? 15.569 -20.633 -27.238 1 93.65 101 ALA A C 1
ATOM 802 O O . ALA A 1 101 ? 15.645 -20.803 -28.457 1 93.65 101 ALA A O 1
ATOM 803 N N . ASN A 1 102 ? 16.462 -21.148 -26.456 1 92.64 102 ASN A N 1
ATOM 804 C CA . ASN A 1 102 ? 17.679 -21.808 -26.915 1 92.64 102 ASN A CA 1
ATOM 805 C C . ASN A 1 102 ? 17.429 -23.277 -27.245 1 92.64 102 ASN A C 1
ATOM 807 O O . ASN A 1 102 ? 18.175 -23.879 -28.02 1 92.64 102 ASN A O 1
ATOM 811 N N . THR A 1 103 ? 16.375 -23.892 -26.564 1 94.81 103 THR A N 1
ATOM 812 C CA . THR A 1 103 ? 16.079 -25.303 -26.789 1 94.81 103 THR A CA 1
ATOM 813 C C . THR A 1 103 ? 14.623 -25.489 -27.206 1 94.81 103 THR A C 1
ATOM 815 O O . THR A 1 103 ? 13.784 -24.622 -26.954 1 94.81 103 THR A O 1
ATOM 818 N N . GLU A 1 104 ? 14.376 -26.509 -27.848 1 95.15 104 GLU A N 1
ATOM 819 C CA . GLU A 1 104 ? 13.021 -26.844 -28.277 1 95.15 104 GLU A CA 1
ATOM 820 C C . GLU A 1 104 ? 12.066 -26.91 -27.089 1 95.15 104 GLU A C 1
ATOM 822 O O . GLU A 1 104 ? 10.954 -26.382 -27.149 1 95.15 104 GLU A O 1
ATOM 827 N N . ASP A 1 105 ? 12.534 -27.528 -26.033 1 96.03 105 ASP A N 1
ATOM 828 C CA . ASP A 1 105 ? 11.705 -27.688 -24.842 1 96.03 105 ASP A CA 1
ATOM 829 C C . ASP A 1 105 ? 11.349 -26.332 -24.235 1 96.03 105 ASP A C 1
ATOM 831 O O . ASP A 1 105 ? 10.195 -26.092 -23.873 1 96.03 105 ASP A O 1
ATOM 835 N N . GLU A 1 106 ? 12.312 -25.521 -24.166 1 95.87 106 GLU A N 1
ATOM 836 C CA . GLU A 1 106 ? 12.075 -24.186 -23.623 1 95.87 106 GLU A CA 1
ATOM 837 C C . GLU A 1 106 ? 11.114 -23.395 -24.506 1 95.87 106 GLU A C 1
ATOM 839 O O . GLU A 1 106 ? 10.255 -22.668 -24.002 1 95.87 106 GLU A O 1
ATOM 844 N N . ALA A 1 107 ? 11.267 -23.487 -25.741 1 95.95 107 ALA A N 1
ATOM 845 C CA . ALA A 1 107 ? 10.392 -22.798 -26.686 1 95.95 107 ALA A CA 1
ATOM 846 C C . ALA A 1 107 ? 8.944 -23.249 -26.522 1 95.95 107 ALA A C 1
ATOM 848 O O . ALA A 1 107 ? 8.026 -22.426 -26.533 1 95.95 107 ALA A O 1
ATOM 849 N N . MET A 1 108 ? 8.752 -24.529 -26.365 1 97.34 108 MET A N 1
ATOM 850 C CA . MET A 1 108 ? 7.405 -25.058 -26.178 1 97.34 108 MET A CA 1
ATOM 851 C C . MET A 1 108 ? 6.801 -24.56 -24.87 1 97.34 108 MET A C 1
ATOM 853 O O . MET A 1 108 ? 5.607 -24.259 -24.807 1 97.34 108 MET A O 1
ATOM 857 N N . GLU A 1 109 ? 7.656 -24.494 -23.836 1 97.33 109 GLU A N 1
ATOM 858 C CA . GLU A 1 109 ? 7.191 -23.972 -22.554 1 97.33 109 GLU A CA 1
ATOM 859 C C . GLU A 1 109 ? 6.761 -22.513 -22.675 1 97.33 109 GLU A C 1
ATOM 861 O O . GLU A 1 109 ? 5.753 -22.107 -22.093 1 97.33 109 GLU A O 1
ATOM 866 N N . LYS A 1 110 ? 7.45 -21.789 -23.403 1 95.43 110 LYS A N 1
ATOM 867 C CA . LYS A 1 110 ? 7.118 -20.381 -23.603 1 95.43 110 LYS A CA 1
ATOM 868 C C . LYS A 1 110 ? 5.824 -20.229 -24.399 1 95.43 110 LYS A C 1
ATOM 870 O O . LYS A 1 110 ? 5.029 -19.325 -24.135 1 95.43 110 LYS A O 1
ATOM 875 N N . ALA A 1 111 ? 5.641 -21.066 -25.36 1 96.55 111 ALA A N 1
ATOM 876 C CA . ALA A 1 111 ? 4.387 -21.063 -26.109 1 96.55 111 ALA A CA 1
ATOM 877 C C . ALA A 1 111 ? 3.207 -21.407 -25.204 1 96.55 111 ALA A C 1
ATOM 879 O O . ALA A 1 111 ? 2.151 -20.776 -25.285 1 96.55 111 ALA A O 1
ATOM 880 N N . ALA A 1 112 ? 3.427 -22.423 -24.384 1 97.54 112 ALA A N 1
ATOM 881 C CA . ALA A 1 112 ? 2.392 -22.816 -23.431 1 97.54 112 ALA A CA 1
ATOM 882 C C . ALA A 1 112 ? 2.066 -21.674 -22.473 1 97.54 112 ALA A C 1
ATOM 884 O O . ALA A 1 112 ? 0.899 -21.441 -22.149 1 97.54 112 ALA A O 1
ATOM 885 N N . GLN A 1 113 ? 3.076 -21.05 -22.007 1 96.55 113 GLN A N 1
ATOM 886 C CA . GLN A 1 113 ? 2.892 -19.921 -21.101 1 96.55 113 GLN A CA 1
ATOM 887 C C . GLN A 1 113 ? 2.051 -18.826 -21.75 1 96.55 113 GLN A C 1
ATOM 889 O O . GLN A 1 113 ? 1.122 -18.3 -21.132 1 96.55 113 GLN A O 1
ATOM 894 N N . MET A 1 114 ? 2.384 -18.529 -22.942 1 95.56 114 MET A N 1
ATOM 895 C CA . MET A 1 114 ? 1.639 -17.512 -23.679 1 95.56 114 MET A CA 1
ATOM 896 C C . MET A 1 114 ? 0.178 -17.917 -23.841 1 95.56 114 MET A C 1
ATOM 898 O O . MET A 1 114 ? -0.724 -17.115 -23.592 1 95.56 114 MET A O 1
ATOM 902 N N . ALA A 1 115 ? -0.034 -19.089 -24.27 1 96.22 115 ALA A N 1
ATOM 903 C CA . ALA A 1 115 ? -1.395 -19.594 -24.434 1 96.22 115 ALA A CA 1
ATOM 904 C C . ALA A 1 115 ? -2.17 -19.519 -23.121 1 96.22 115 ALA A C 1
ATOM 906 O O . ALA A 1 115 ? -3.33 -19.1 -23.101 1 96.22 115 ALA A O 1
ATOM 907 N N . LEU A 1 116 ? -1.498 -19.966 -22.069 1 96.74 116 LEU A N 1
ATOM 908 C CA . LEU A 1 116 ? -2.11 -19.968 -20.745 1 96.74 116 LEU A CA 1
ATOM 909 C C . LEU A 1 116 ? -2.541 -18.561 -20.344 1 96.74 116 LEU A C 1
ATOM 911 O O . LEU A 1 116 ? -3.667 -18.36 -19.883 1 96.74 116 LEU A O 1
ATOM 915 N N . GLU A 1 117 ? -1.707 -17.65 -20.511 1 94.54 117 GLU A N 1
ATOM 916 C CA . GLU A 1 117 ? -2 -16.264 -20.157 1 94.54 117 GLU A CA 1
ATOM 917 C C . GLU A 1 117 ? -3.179 -15.725 -20.962 1 94.54 117 GLU A C 1
ATOM 919 O O . GLU A 1 117 ? -4.084 -15.101 -20.406 1 94.54 117 GLU A O 1
ATOM 924 N N . CYS A 1 118 ? -3.155 -15.971 -22.215 1 93.84 118 CYS A N 1
ATOM 925 C CA . CYS A 1 118 ? -4.203 -15.464 -23.094 1 93.84 118 CYS A CA 1
ATOM 926 C C . CYS A 1 118 ? -5.546 -16.107 -22.769 1 93.84 118 CYS A C 1
ATOM 928 O O . CYS A 1 118 ? -6.562 -15.417 -22.673 1 93.84 118 CYS A O 1
ATOM 930 N N . ILE A 1 119 ? -5.531 -17.366 -22.611 1 93.66 119 ILE A N 1
ATOM 931 C CA . ILE A 1 119 ? -6.764 -18.103 -22.355 1 93.66 119 ILE A CA 1
ATOM 932 C C . ILE A 1 119 ? -7.351 -17.676 -21.011 1 93.66 119 ILE A C 1
ATOM 934 O O . ILE A 1 119 ? -8.559 -17.461 -20.894 1 93.66 119 ILE A O 1
ATOM 938 N N . CYS A 1 120 ? -6.509 -17.578 -20.027 1 94.45 120 CYS A N 1
ATOM 939 C CA . CYS A 1 120 ? -6.983 -17.155 -18.714 1 94.45 120 CYS A CA 1
ATOM 940 C C . CYS A 1 120 ? -7.636 -15.78 -18.787 1 94.45 120 CYS A C 1
ATOM 942 O O . CYS A 1 120 ? -8.673 -15.547 -18.164 1 94.45 120 CYS A O 1
ATOM 944 N N . ALA A 1 121 ? -7.048 -14.917 -19.535 1 91.22 121 ALA A N 1
ATOM 945 C CA . ALA A 1 121 ? -7.596 -13.573 -19.695 1 91.22 121 ALA A CA 1
ATOM 946 C C . ALA A 1 121 ? -8.914 -13.605 -20.463 1 91.22 121 ALA A C 1
ATOM 948 O O . ALA A 1 121 ? -9.892 -12.975 -20.056 1 91.22 121 ALA A O 1
ATOM 949 N N . ASP A 1 122 ? -8.944 -14.384 -21.506 1 88.36 122 ASP A N 1
ATOM 950 C CA . ASP A 1 122 ? -10.099 -14.407 -22.398 1 88.36 122 ASP A CA 1
ATOM 951 C C . ASP A 1 122 ? -11.306 -15.049 -21.718 1 88.36 122 ASP A C 1
ATOM 953 O O . ASP A 1 122 ? -12.447 -14.65 -21.961 1 88.36 122 ASP A O 1
ATOM 957 N N . TYR A 1 123 ? -11.009 -16.02 -20.932 1 90.44 123 TYR A N 1
ATOM 958 C CA . TYR A 1 123 ? -12.1 -16.782 -20.334 1 90.44 123 TYR A CA 1
ATOM 959 C C . TYR A 1 123 ? -12.274 -16.424 -18.863 1 90.44 123 TYR A C 1
ATOM 961 O O . TYR A 1 123 ? -13.036 -17.075 -18.145 1 90.44 123 TYR A O 1
ATOM 969 N N . ASN A 1 124 ? -11.567 -15.456 -18.326 1 92.16 124 ASN A N 1
ATOM 970 C CA . ASN A 1 124 ? -11.636 -15.01 -16.939 1 92.16 124 ASN A CA 1
ATOM 971 C C . ASN A 1 124 ? -11.389 -16.161 -15.967 1 92.16 124 ASN A C 1
ATOM 973 O O . ASN A 1 124 ? -12.196 -16.404 -15.069 1 92.16 124 ASN A O 1
ATOM 977 N N . ILE A 1 125 ? -10.257 -16.759 -16.183 1 94.92 125 ILE A N 1
ATOM 978 C CA . ILE A 1 125 ? -9.869 -17.916 -15.384 1 94.92 125 ILE A CA 1
ATOM 979 C C . ILE A 1 125 ? -8.727 -17.535 -14.445 1 94.92 125 ILE A C 1
ATOM 981 O O . ILE A 1 125 ? -7.767 -16.881 -14.858 1 94.92 125 ILE A O 1
ATOM 985 N N . SER A 1 126 ? -8.878 -17.933 -13.159 1 95.36 126 SER A N 1
ATOM 986 C CA . SER A 1 126 ? -7.776 -17.864 -12.206 1 95.36 126 SER A CA 1
ATOM 987 C C . SER A 1 126 ? -7.155 -19.238 -11.978 1 95.36 126 SER A C 1
ATOM 989 O O . SER A 1 126 ? -7.87 -20.229 -11.817 1 95.36 126 SER A O 1
ATOM 991 N N . VAL A 1 127 ? -5.883 -19.246 -12.031 1 97.19 127 VAL A N 1
ATOM 992 C CA . VAL A 1 127 ? -5.162 -20.502 -11.853 1 97.19 127 VAL A CA 1
ATOM 993 C C . VAL A 1 127 ? -4.78 -20.675 -10.385 1 97.19 127 VAL A C 1
ATOM 995 O O . VAL A 1 127 ? -4.003 -19.886 -9.842 1 97.19 127 VAL A O 1
ATOM 998 N N . ASN A 1 128 ? -5.36 -21.657 -9.719 1 97.44 128 ASN A N 1
ATOM 999 C CA . ASN A 1 128 ? -5.043 -21.979 -8.332 1 97.44 128 ASN A CA 1
ATOM 1000 C C . ASN A 1 128 ? -3.835 -22.906 -8.233 1 97.44 128 ASN A C 1
ATOM 1002 O O . ASN A 1 128 ? -3.989 -24.12 -8.091 1 97.44 128 ASN A O 1
ATOM 1006 N N . ASP A 1 129 ? -2.709 -22.295 -8.45 1 96.83 129 ASP A N 1
ATOM 1007 C CA . ASP A 1 129 ? -1.445 -23.006 -8.284 1 96.83 129 ASP A CA 1
ATOM 1008 C C . ASP A 1 129 ? -0.856 -22.763 -6.897 1 96.83 129 ASP A C 1
ATOM 1010 O O . ASP A 1 129 ? -1.579 -22.405 -5.964 1 96.83 129 ASP A O 1
ATOM 1014 N N . HIS A 1 130 ? 0.386 -22.994 -6.701 1 97.08 130 HIS A N 1
ATOM 1015 C CA . HIS A 1 130 ? 1.025 -22.896 -5.393 1 97.08 130 HIS A CA 1
ATOM 1016 C C . HIS A 1 130 ? 0.983 -21.465 -4.866 1 97.08 130 HIS A C 1
ATOM 1018 O O . HIS A 1 130 ? 0.842 -21.248 -3.66 1 97.08 130 HIS A O 1
ATOM 1024 N N . ASN A 1 131 ? 1.113 -20.475 -5.76 1 96.88 131 ASN A N 1
ATOM 1025 C CA . ASN A 1 131 ? 1.255 -19.075 -5.375 1 96.88 131 ASN A CA 1
ATOM 1026 C C . ASN A 1 131 ? -0.092 -18.358 -5.364 1 96.88 131 ASN A C 1
ATOM 1028 O O . ASN A 1 131 ? -0.161 -17.161 -5.081 1 96.88 131 ASN A O 1
ATOM 1032 N N . TYR A 1 132 ? -1.14 -19.105 -5.657 1 96.58 132 TYR A N 1
ATOM 1033 C CA . TYR A 1 132 ? -2.447 -18.483 -5.836 1 96.58 132 TYR A CA 1
ATOM 1034 C C . TYR A 1 132 ? -2.892 -17.771 -4.564 1 96.58 132 TYR A C 1
ATOM 1036 O O . TYR A 1 132 ? -3.245 -16.59 -4.597 1 96.58 132 TYR A O 1
ATOM 1044 N N . TYR A 1 133 ? -2.858 -18.405 -3.401 1 94.3 133 TYR A N 1
ATOM 1045 C CA . TYR A 1 133 ? -3.355 -17.825 -2.158 1 94.3 133 TY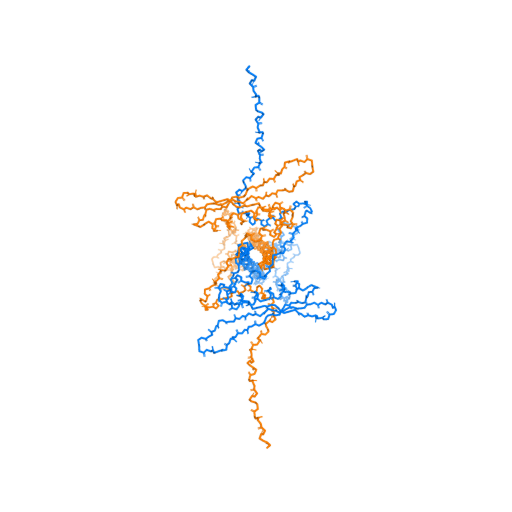R A CA 1
ATOM 1046 C C . TYR A 1 133 ? -2.488 -16.651 -1.719 1 94.3 133 TYR A C 1
ATOM 1048 O O . TYR A 1 133 ? -3.003 -15.62 -1.28 1 94.3 133 TYR A O 1
ATOM 1056 N N . ALA A 1 134 ? -1.224 -16.855 -1.823 1 94.97 134 ALA A N 1
ATOM 1057 C CA . ALA A 1 134 ? -0.319 -15.761 -1.48 1 94.97 134 ALA A CA 1
ATOM 1058 C C . ALA A 1 134 ? -0.594 -14.531 -2.341 1 94.97 134 ALA A C 1
ATOM 1060 O O . ALA A 1 134 ? -0.556 -13.401 -1.849 1 94.97 134 ALA A O 1
ATOM 1061 N N . LEU A 1 135 ? -0.816 -14.744 -3.592 1 96.72 135 LEU A N 1
ATOM 1062 C CA . LEU A 1 135 ? -1.105 -13.644 -4.505 1 96.72 135 LEU A CA 1
ATOM 1063 C C . LEU A 1 135 ? -2.385 -12.921 -4.098 1 96.72 135 LEU A C 1
ATOM 1065 O O . LEU A 1 135 ? -2.414 -11.69 -4.031 1 96.72 135 LEU A O 1
ATOM 1069 N N . GLU A 1 136 ? -3.396 -13.666 -3.788 1 95.64 136 GLU A N 1
ATOM 1070 C CA . GLU A 1 136 ? -4.679 -13.079 -3.41 1 95.64 136 GLU A CA 1
ATOM 1071 C C . GLU A 1 136 ? -4.556 -12.264 -2.126 1 95.64 136 GLU A C 1
ATOM 1073 O O . GLU A 1 136 ? -5.072 -11.148 -2.042 1 95.64 136 GLU A O 1
ATOM 1078 N N . VAL A 1 137 ? -3.919 -12.772 -1.172 1 96.17 137 VAL A N 1
ATOM 1079 C CA . VAL A 1 137 ? -3.726 -12.069 0.092 1 96.17 137 VAL A CA 1
ATOM 1080 C C . VAL A 1 137 ? -2.918 -10.795 -0.143 1 96.17 137 VAL A C 1
ATOM 1082 O O . VAL A 1 137 ? -3.23 -9.742 0.417 1 96.17 137 VAL A O 1
ATOM 1085 N N . THR A 1 138 ? -1.924 -10.923 -0.934 1 96.54 138 THR A N 1
ATOM 1086 C CA . THR A 1 138 ? -1.079 -9.768 -1.216 1 96.54 138 THR A CA 1
ATOM 1087 C C . THR A 1 138 ? -1.868 -8.686 -1.949 1 96.54 138 THR A C 1
ATOM 1089 O O . THR A 1 138 ? -1.669 -7.494 -1.707 1 96.54 138 THR A O 1
ATOM 1092 N N . LYS A 1 139 ? -2.626 -9.145 -2.84 1 94.87 139 LYS A N 1
ATOM 1093 C CA . LYS A 1 139 ? -3.492 -8.192 -3.528 1 94.87 139 LYS A CA 1
ATOM 1094 C C . LYS A 1 139 ? -4.366 -7.428 -2.538 1 94.87 139 LYS A C 1
ATOM 1096 O O . LYS A 1 139 ? -4.523 -6.211 -2.651 1 94.87 139 LYS A O 1
ATOM 1101 N N . GLU A 1 140 ? -4.92 -8.077 -1.6 1 96.61 140 GLU A N 1
ATOM 1102 C CA . GLU A 1 140 ? -5.77 -7.454 -0.589 1 96.61 140 GLU A CA 1
ATOM 1103 C C . GLU A 1 140 ? -4.979 -6.465 0.262 1 96.61 140 GLU A C 1
ATOM 1105 O O . GLU A 1 140 ? -5.45 -5.36 0.537 1 96.61 140 GLU A O 1
ATOM 1110 N N . ARG A 1 141 ? -3.887 -6.899 0.674 1 96.7 141 ARG A N 1
ATOM 1111 C CA . ARG A 1 141 ? -3.029 -6.028 1.471 1 96.7 141 ARG A CA 1
ATOM 1112 C C . ARG A 1 141 ? -2.63 -4.783 0.685 1 96.7 141 ARG A C 1
ATOM 1114 O O . ARG A 1 141 ? -2.551 -3.688 1.244 1 96.7 141 ARG A O 1
ATOM 1121 N N . LEU A 1 142 ? -2.324 -4.996 -0.576 1 97.11 142 LEU A N 1
ATOM 1122 C CA . LEU A 1 142 ? -1.981 -3.869 -1.437 1 97.11 142 LEU A CA 1
ATOM 1123 C C . LEU A 1 142 ? -3.135 -2.874 -1.515 1 97.11 142 LEU A C 1
ATOM 1125 O O . LEU A 1 142 ? -2.924 -1.664 -1.409 1 97.11 142 LEU A O 1
ATOM 1129 N N . PHE A 1 143 ? -4.274 -3.35 -1.727 1 96.98 143 PHE A N 1
ATOM 1130 C CA . PHE A 1 143 ? -5.458 -2.5 -1.778 1 96.98 143 PHE A CA 1
ATOM 1131 C C . PHE A 1 143 ? -5.598 -1.69 -0.495 1 96.98 143 PHE A C 1
ATOM 1133 O O . PHE A 1 143 ? -5.792 -0.474 -0.54 1 96.98 143 PHE A O 1
ATOM 1140 N N . THR A 1 144 ? -5.481 -2.31 0.655 1 96.21 144 THR A N 1
ATOM 1141 C CA . THR A 1 144 ? -5.604 -1.661 1.956 1 96.21 144 THR A CA 1
ATOM 1142 C C . THR A 1 144 ? -4.528 -0.594 2.132 1 96.21 144 THR A C 1
ATOM 1144 O O . THR A 1 144 ? -4.805 0.497 2.635 1 96.21 144 THR A O 1
ATOM 1147 N N . ALA A 1 145 ? -3.38 -0.926 1.696 1 95.67 145 ALA A N 1
ATOM 1148 C CA . ALA A 1 145 ? -2.271 0.017 1.816 1 95.67 145 ALA A CA 1
ATOM 1149 C C . ALA A 1 145 ? -2.507 1.254 0.955 1 95.67 145 ALA A C 1
ATOM 1151 O O . ALA A 1 145 ? -2.203 2.375 1.372 1 95.67 145 ALA A O 1
ATOM 1152 N N . ARG A 1 146 ? -2.968 1.048 -0.186 1 95.87 146 ARG A N 1
ATOM 1153 C CA . ARG A 1 146 ? -3.253 2.165 -1.082 1 95.87 146 ARG A CA 1
ATOM 1154 C C . ARG A 1 146 ? -4.34 3.066 -0.505 1 95.87 146 ARG A C 1
ATOM 1156 O O . ARG A 1 146 ? -4.239 4.292 -0.576 1 95.87 146 ARG A O 1
ATOM 1163 N N . GLU A 1 147 ? -5.331 2.539 0.083 1 95.6 147 GLU A N 1
ATOM 1164 C CA . GLU A 1 147 ? -6.393 3.311 0.719 1 95.6 147 GLU A CA 1
ATOM 1165 C C . GLU A 1 147 ? -5.855 4.131 1.888 1 95.6 147 GLU A C 1
ATOM 1167 O O . GLU A 1 147 ? -6.212 5.3 2.049 1 95.6 147 GLU A O 1
ATOM 1172 N N . LYS A 1 148 ? -5.1 3.466 2.633 1 93.57 148 LYS A N 1
ATOM 1173 C CA . LYS A 1 148 ? -4.482 4.157 3.762 1 93.57 148 LYS A CA 1
ATOM 1174 C C . LYS A 1 148 ? -3.635 5.335 3.288 1 93.57 148 LYS A C 1
ATOM 1176 O O . LYS A 1 148 ? -3.685 6.418 3.875 1 93.57 148 LYS A O 1
ATOM 1181 N N . ALA A 1 149 ? -2.896 5.123 2.278 1 93.9 149 ALA A N 1
ATOM 1182 C CA . ALA A 1 149 ? -2.057 6.185 1.728 1 93.9 149 ALA A CA 1
ATOM 1183 C C . ALA A 1 149 ? -2.904 7.353 1.232 1 93.9 149 ALA A C 1
ATOM 1185 O O . ALA A 1 149 ? -2.569 8.516 1.469 1 93.9 149 ALA A O 1
ATOM 1186 N N . GLN A 1 150 ? -3.938 7.093 0.584 1 94.91 150 GLN A N 1
ATOM 1187 C CA . GLN A 1 150 ? -4.831 8.124 0.066 1 94.91 150 GLN A CA 1
ATOM 1188 C C . GLN A 1 150 ? -5.475 8.915 1.2 1 94.91 150 GLN A C 1
ATOM 1190 O O . GLN A 1 150 ? -5.584 10.141 1.126 1 94.91 150 GLN A O 1
ATOM 1195 N N . THR A 1 151 ? -5.931 8.229 2.217 1 94.45 151 THR A N 1
ATOM 1196 C CA . THR A 1 151 ? -6.526 8.879 3.379 1 94.45 151 THR A CA 1
ATOM 1197 C C . THR A 1 151 ? -5.528 9.825 4.04 1 94.45 151 THR A C 1
ATOM 1199 O O . THR A 1 151 ? -5.868 10.964 4.368 1 94.45 151 THR A O 1
ATOM 1202 N N . LYS A 1 152 ? -4.368 9.383 4.133 1 93.68 152 LYS A N 1
ATOM 1203 C CA . LYS A 1 152 ? -3.326 10.193 4.757 1 93.68 152 LYS A CA 1
ATOM 1204 C C . LYS A 1 152 ? -2.986 11.408 3.898 1 93.68 152 LYS A C 1
ATOM 1206 O O . LYS A 1 152 ? -2.703 12.487 4.423 1 93.68 152 LYS A O 1
ATOM 1211 N N . GLN A 1 153 ? -2.951 11.191 2.659 1 93.62 153 GLN A N 1
ATOM 1212 C CA . GLN A 1 153 ? -2.746 12.311 1.747 1 93.62 153 GLN A CA 1
ATOM 1213 C C . GLN A 1 153 ? -3.818 13.38 1.938 1 93.62 153 GLN A C 1
ATOM 1215 O O . GLN A 1 153 ? -3.51 14.572 1.996 1 93.62 153 GLN A O 1
ATOM 1220 N N . TRP A 1 154 ? -5.012 12.98 2.04 1 95.33 154 TRP A N 1
ATOM 1221 C CA . TRP A 1 154 ? -6.126 13.898 2.255 1 95.33 154 TRP A CA 1
ATOM 1222 C C . TRP A 1 154 ? -5.97 14.643 3.577 1 95.33 154 TRP A C 1
ATOM 1224 O O . TRP A 1 154 ? -6.115 15.866 3.628 1 95.33 154 TRP A O 1
ATOM 1234 N N . GLN A 1 155 ? -5.662 13.93 4.571 1 92.82 155 GLN A N 1
ATOM 1235 C CA . GLN A 1 155 ? -5.451 14.518 5.89 1 92.82 155 GLN A CA 1
ATOM 1236 C C . GLN A 1 155 ? -4.314 15.536 5.862 1 92.82 155 GLN A C 1
ATOM 1238 O O . GLN A 1 155 ? -4.424 16.613 6.452 1 92.82 155 GLN A O 1
ATOM 1243 N N . PHE A 1 156 ? -3.309 15.226 5.174 1 92.77 156 PHE A N 1
ATOM 1244 C CA . PHE A 1 156 ? -2.172 16.129 5.033 1 92.77 156 PHE A CA 1
ATOM 1245 C C . PHE A 1 156 ? -2.583 17.409 4.314 1 92.77 156 PHE A C 1
ATOM 1247 O O . PHE A 1 156 ? -2.254 18.51 4.76 1 92.77 156 PHE A O 1
ATOM 1254 N N . ASN A 1 157 ? -3.245 17.28 3.346 1 93.79 157 ASN A N 1
ATOM 1255 C CA . ASN A 1 157 ? -3.698 18.443 2.59 1 93.79 157 ASN A CA 1
ATOM 1256 C C . ASN A 1 157 ? -4.59 19.347 3.436 1 93.79 157 ASN A C 1
ATOM 1258 O O . ASN A 1 157 ? -4.454 20.572 3.398 1 93.79 157 ASN A O 1
ATOM 1262 N N . MET A 1 158 ? -5.432 18.744 4.232 1 93.47 158 MET A N 1
ATOM 1263 C CA . MET A 1 158 ? -6.318 19.504 5.108 1 93.47 158 MET A CA 1
ATOM 1264 C C . MET A 1 158 ? -5.522 20.251 6.173 1 93.47 158 MET A C 1
ATOM 1266 O O . MET A 1 158 ? -5.783 21.425 6.44 1 93.47 158 MET A O 1
ATOM 1270 N N . ALA A 1 159 ? -4.573 19.575 6.687 1 91.24 159 ALA A N 1
ATOM 1271 C CA . ALA A 1 159 ? -3.732 20.19 7.71 1 91.24 159 ALA A CA 1
ATOM 1272 C C . ALA A 1 159 ? -2.916 21.341 7.13 1 91.24 159 ALA A C 1
ATOM 1274 O O . ALA A 1 159 ? -2.776 22.391 7.762 1 91.24 159 ALA A O 1
ATOM 1275 N N . ARG A 1 160 ? -2.458 21.14 5.997 1 92.41 160 ARG A N 1
ATOM 1276 C CA . ARG A 1 160 ? -1.679 22.178 5.329 1 92.41 160 ARG A CA 1
ATOM 1277 C C . ARG A 1 160 ? -2.536 23.407 5.046 1 92.41 160 ARG A C 1
ATOM 1279 O O . ARG A 1 160 ? -2.077 24.54 5.206 1 92.41 160 ARG A O 1
ATOM 1286 N N . GLN A 1 161 ? -3.691 23.19 4.642 1 94.29 161 GLN A N 1
ATOM 1287 C CA . GLN A 1 161 ? -4.62 24.29 4.403 1 94.29 161 GLN A CA 1
ATOM 1288 C C . GLN A 1 161 ? -4.933 25.036 5.697 1 94.29 161 GLN A C 1
ATOM 1290 O O . GLN A 1 161 ? -5.035 26.265 5.702 1 94.29 161 GLN A O 1
ATOM 1295 N N . GLN A 1 162 ? -5.07 24.371 6.718 1 92.64 162 GLN A N 1
ATOM 1296 C CA . GLN A 1 162 ? -5.331 24.982 8.017 1 92.64 162 GLN A CA 1
ATOM 1297 C C . GLN A 1 162 ? -4.159 25.853 8.461 1 92.64 162 GLN A C 1
ATOM 1299 O O . GLN A 1 162 ? -4.359 26.949 8.988 1 92.64 162 GLN A O 1
ATOM 1304 N N . VAL A 1 163 ? -3.006 25.37 8.237 1 89.57 163 VAL A N 1
ATOM 1305 C CA . VAL A 1 163 ? -1.816 26.145 8.57 1 89.57 163 VAL A CA 1
ATOM 1306 C C . VAL A 1 163 ? -1.819 27.458 7.791 1 89.57 163 VAL A C 1
ATOM 1308 O O . VAL A 1 163 ? -1.623 28.531 8.368 1 89.57 163 VAL A O 1
ATOM 1311 N N . THR A 1 164 ? -2.074 27.343 6.587 1 90.66 164 THR A N 1
ATOM 1312 C CA . THR A 1 164 ? -2.104 28.521 5.727 1 90.66 164 THR A CA 1
ATOM 1313 C C . THR A 1 164 ? -3.192 29.492 6.177 1 90.66 164 THR A C 1
ATOM 1315 O O . THR A 1 164 ? -2.97 30.703 6.222 1 90.66 164 THR A O 1
ATOM 1318 N N . THR A 1 165 ? -4.345 29.003 6.526 1 90.32 165 THR A N 1
ATOM 1319 C CA . THR A 1 165 ? -5.46 29.823 6.989 1 90.32 165 THR A CA 1
ATOM 1320 C C . THR A 1 165 ? -5.094 30.558 8.275 1 90.32 165 THR A C 1
ATOM 1322 O O . THR A 1 165 ? -5.373 31.75 8.416 1 90.32 165 THR A O 1
ATOM 1325 N N . GLN A 1 166 ? -4.434 29.946 9.139 1 87.88 166 GLN A N 1
ATOM 1326 C CA . GLN A 1 166 ? -4.038 30.542 10.411 1 87.88 166 GLN A CA 1
ATOM 1327 C C . GLN A 1 166 ? -2.982 31.624 10.207 1 87.88 166 GLN A C 1
ATOM 1329 O O . GLN A 1 166 ? -3.032 32.677 10.846 1 87.88 166 GLN A O 1
ATOM 1334 N N . GLN A 1 167 ? -2.104 31.365 9.342 1 85.43 167 GLN A N 1
ATOM 1335 C CA . G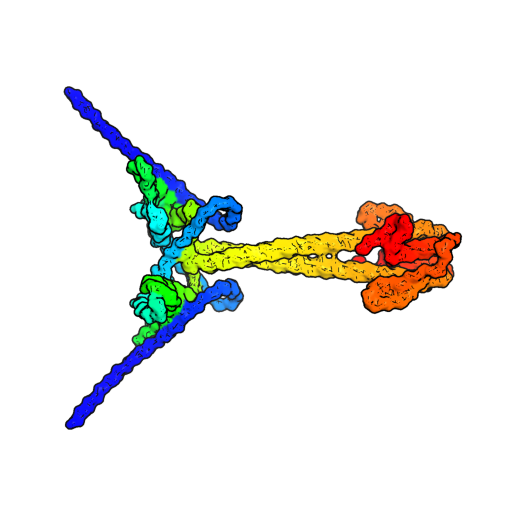LN A 1 167 ? -1.084 32.361 9.028 1 85.43 167 GLN A CA 1
ATOM 1336 C C . GLN A 1 167 ? -1.709 33.615 8.423 1 85.43 167 GLN A C 1
ATOM 1338 O O . GLN A 1 167 ? -1.345 34.735 8.789 1 85.43 167 GLN A O 1
ATOM 1343 N N . ASN A 1 168 ? -2.621 33.403 7.586 1 87.89 168 ASN A N 1
ATOM 1344 C CA . ASN A 1 168 ? -3.326 34.522 6.97 1 87.89 168 ASN A CA 1
ATOM 1345 C C . ASN A 1 168 ? -4.151 35.297 7.993 1 87.89 168 ASN A C 1
ATOM 1347 O O . ASN A 1 168 ? -4.226 36.526 7.933 1 87.89 168 ASN A O 1
ATOM 1351 N N . GLU A 1 169 ? -4.707 34.561 8.882 1 86.67 169 GLU A N 1
ATOM 1352 C CA . GLU A 1 169 ? -5.491 35.197 9.937 1 86.67 169 GLU A CA 1
ATOM 1353 C C . GLU A 1 169 ? -4.604 36.034 10.854 1 86.67 169 GLU A C 1
ATOM 1355 O O . GLU A 1 169 ? -4.991 37.128 11.271 1 86.67 169 GLU A O 1
ATOM 1360 N N . PHE A 1 170 ? -3.467 35.618 11.108 1 84.57 170 PHE A N 1
ATOM 1361 C CA . PHE A 1 170 ? -2.524 36.36 11.937 1 84.57 170 PHE A CA 1
ATOM 1362 C C . PHE A 1 170 ? -2.094 37.649 11.246 1 84.57 170 PHE A C 1
ATOM 1364 O O . PHE A 1 170 ? -2.049 38.71 11.872 1 84.57 170 PHE A O 1
ATOM 1371 N N . ALA A 1 171 ? -1.838 37.507 10.047 1 84.31 171 ALA A N 1
ATOM 1372 C CA . ALA A 1 171 ? -1.457 38.68 9.264 1 84.31 171 ALA A CA 1
ATOM 1373 C C . ALA A 1 171 ? -2.593 39.697 9.212 1 84.31 171 ALA A C 1
ATOM 1375 O O . ALA A 1 171 ? -2.361 40.903 9.325 1 84.31 171 ALA A O 1
ATOM 1376 N N . ARG A 1 172 ? -3.753 39.192 9.105 1 88.01 172 ARG A N 1
ATOM 1377 C CA . ARG A 1 172 ? -4.928 40.056 9.057 1 88.01 172 ARG A CA 1
ATOM 1378 C C . ARG A 1 172 ? -5.127 40.785 10.382 1 88.01 172 ARG A C 1
ATOM 1380 O O . ARG A 1 172 ? -5.42 41.982 10.4 1 88.01 172 ARG A O 1
ATOM 1387 N N . GLN A 1 173 ? -4.906 40.137 11.468 1 87.53 173 GLN A N 1
ATOM 1388 C CA . GLN A 1 173 ? -5.066 40.73 12.791 1 87.53 173 GLN A CA 1
ATOM 1389 C C . GLN A 1 173 ? -4.015 41.807 13.042 1 87.53 173 GLN A C 1
ATOM 1391 O O . GLN A 1 173 ? -4.321 42.862 13.603 1 87.53 173 GLN A O 1
ATOM 1396 N N . THR A 1 174 ? -2.861 41.54 12.59 1 87.14 174 THR A N 1
ATOM 1397 C CA . THR A 1 174 ? -1.8 42.53 12.73 1 87.14 174 THR A CA 1
ATOM 1398 C C . THR A 1 174 ? -2.119 43.784 11.92 1 87.14 174 THR A C 1
ATOM 1400 O O . THR A 1 174 ? -1.903 44.903 12.389 1 87.14 174 THR A O 1
ATOM 1403 N N . MET A 1 175 ? -2.726 43.547 10.804 1 89.14 175 MET A N 1
ATOM 1404 C CA . MET A 1 175 ? -3.117 44.656 9.938 1 89.14 175 MET A CA 1
ATOM 1405 C C . MET A 1 175 ? -4.25 45.462 10.565 1 89.14 175 MET A C 1
ATOM 1407 O O . MET A 1 175 ? -4.231 46.694 10.536 1 89.14 175 MET A O 1
ATOM 1411 N N . ILE A 1 176 ? -5.129 44.788 11.151 1 89.17 176 ILE A N 1
ATOM 1412 C CA . ILE A 1 176 ? -6.266 45.445 11.786 1 89.17 176 ILE A CA 1
ATOM 1413 C C . ILE A 1 176 ? -5.786 46.268 12.979 1 89.17 176 ILE A C 1
ATOM 1415 O O . ILE A 1 176 ? -6.198 47.418 13.154 1 89.17 176 ILE A O 1
ATOM 1419 N N . LEU A 1 177 ? -4.853 45.749 13.718 1 91.52 177 LEU A N 1
ATOM 1420 C CA . LEU A 1 177 ? -4.316 46.469 14.868 1 91.52 177 LEU A CA 1
ATOM 1421 C C . LEU A 1 177 ? -3.559 47.715 14.423 1 91.52 177 LEU A C 1
ATOM 1423 O O . LEU A 1 177 ? -3.723 48.788 15.008 1 91.52 177 LEU A O 1
ATOM 1427 N N . ALA A 1 178 ? -2.828 47.578 13.386 1 90.68 178 ALA A N 1
ATOM 1428 C CA . ALA A 1 178 ? -2.098 48.719 12.839 1 90.68 178 ALA A CA 1
ATOM 1429 C C . ALA A 1 178 ? -3.057 49.799 12.348 1 90.68 178 ALA A C 1
ATOM 1431 O O . ALA A 1 178 ? -2.82 50.991 12.559 1 90.68 178 ALA A O 1
ATOM 1432 N N . LYS A 1 179 ? -4.098 49.398 11.803 1 91.15 179 LYS A N 1
ATOM 1433 C CA . LYS A 1 179 ? -5.1 50.336 11.305 1 91.15 179 LYS A CA 1
ATOM 1434 C C . LYS A 1 179 ? -5.789 51.066 12.455 1 91.15 179 LYS A C 1
ATOM 1436 O O . LYS A 1 179 ? -6.06 52.265 12.362 1 91.15 179 LYS A O 1
ATOM 1441 N N . ILE A 1 180 ? -6.087 50.334 13.465 1 91.53 180 ILE A N 1
ATOM 1442 C CA . ILE A 1 180 ? -6.675 50.945 14.651 1 91.53 180 ILE A CA 1
ATOM 1443 C C . ILE A 1 180 ? -5.734 52.015 15.201 1 91.53 180 ILE A C 1
ATOM 1445 O O . ILE A 1 180 ? -6.152 53.148 15.452 1 91.53 180 ILE A O 1
ATOM 1449 N N . CYS A 1 181 ? -4.484 51.746 15.323 1 93.13 181 CYS A N 1
ATOM 1450 C CA . CYS A 1 181 ? -3.502 52.692 15.84 1 93.13 181 CYS A CA 1
ATOM 1451 C C . CYS A 1 181 ? -3.39 53.912 14.934 1 93.13 181 CYS A C 1
ATOM 1453 O O . CYS A 1 181 ? -3.342 55.045 15.416 1 93.13 181 CYS A O 1
ATOM 1455 N N . ASN A 1 182 ? -3.491 53.626 13.687 1 91.83 182 ASN A N 1
ATOM 1456 C CA . ASN A 1 182 ? -3.382 54.711 12.718 1 91.83 182 ASN A CA 1
ATOM 1457 C C . ASN A 1 182 ? -4.593 55.638 12.775 1 91.83 182 ASN A C 1
ATOM 1459 O O . ASN A 1 182 ? -4.476 56.836 12.512 1 91.83 182 ASN A O 1
ATOM 1463 N N . ASN A 1 183 ? -5.711 55.147 13.055 1 93.16 183 ASN A N 1
ATOM 1464 C CA . ASN A 1 183 ? -6.934 55.935 13.159 1 93.16 183 ASN A CA 1
ATOM 1465 C C . ASN A 1 183 ? -6.877 56.905 14.336 1 93.16 183 ASN A C 1
ATOM 1467 O O . ASN A 1 183 ? -7.644 57.867 14.391 1 93.16 183 ASN A O 1
ATOM 1471 N N . PHE A 1 184 ? -5.986 56.712 15.256 1 93.86 184 PHE A N 1
ATOM 1472 C CA . PHE A 1 184 ? -5.871 57.562 16.435 1 93.86 184 PHE A CA 1
ATOM 1473 C C . PHE A 1 184 ? -4.512 58.252 16.475 1 93.86 184 PHE A C 1
ATOM 1475 O O . PHE A 1 184 ? -3.925 58.417 17.546 1 93.86 184 PHE A O 1
ATOM 1482 N N . TYR A 1 185 ? -4.083 58.574 15.321 1 90.64 185 TYR A N 1
ATOM 1483 C CA . TYR A 1 185 ? -2.779 59.206 15.159 1 90.64 185 TYR A CA 1
ATOM 1484 C C . TYR A 1 185 ? -2.728 60.547 15.881 1 90.64 185 TYR A C 1
ATOM 1486 O O . TYR A 1 185 ? -1.646 61.067 16.162 1 90.64 185 TYR A O 1
ATOM 1494 N N . ASP A 1 186 ? -3.849 61.142 16.184 1 91.84 186 ASP A N 1
ATOM 1495 C CA . ASP A 1 186 ? -3.938 62.443 16.84 1 91.84 186 ASP A CA 1
ATOM 1496 C C . ASP A 1 186 ? -3.532 62.347 18.309 1 91.84 186 ASP A C 1
ATOM 1498 O O . ASP A 1 186 ? -3.081 63.331 18.899 1 91.84 186 ASP A O 1
ATOM 1502 N N . ILE A 1 187 ? -3.648 61.253 18.906 1 92.1 187 ILE A N 1
ATOM 1503 C CA . ILE A 1 187 ? -3.296 61.117 20.315 1 92.1 187 ILE A CA 1
ATOM 1504 C C . ILE A 1 187 ? -2.183 60.084 20.472 1 92.1 187 ILE A C 1
ATOM 1506 O O . ILE A 1 187 ? -1.516 60.033 21.508 1 92.1 187 ILE A O 1
ATOM 1510 N N . LEU A 1 188 ? -2.071 59.18 19.432 1 93.17 188 LEU A N 1
ATOM 1511 C CA . LEU A 1 188 ? -1.072 58.117 19.435 1 93.17 188 LEU A CA 1
ATOM 1512 C C . LEU A 1 188 ? -0.001 58.375 18.38 1 93.17 188 LEU A C 1
ATOM 1514 O O . LEU A 1 188 ? -0.302 58.429 17.185 1 93.17 188 LEU A O 1
ATOM 1518 N N . PRO A 1 189 ? 1.237 58.536 18.845 1 93.07 189 PRO A N 1
ATOM 1519 C CA . PRO A 1 189 ? 2.286 58.838 17.868 1 93.07 189 PRO A CA 1
ATOM 1520 C C . PRO A 1 189 ? 2.701 57.618 17.05 1 93.07 189 PRO A C 1
ATOM 1522 O O . PRO A 1 189 ? 3.874 57.236 17.055 1 93.07 189 PRO A O 1
ATOM 1525 N N . LEU A 1 190 ? 1.765 56.989 16.391 1 92.98 190 LEU A N 1
ATOM 1526 C CA . LEU A 1 190 ? 1.963 55.892 15.451 1 92.98 190 LEU A CA 1
ATOM 1527 C C . LEU A 1 190 ? 1.326 56.211 14.102 1 92.98 190 LEU A C 1
ATOM 1529 O O . LEU A 1 190 ? 0.209 56.728 14.045 1 92.98 190 LEU A O 1
ATOM 1533 N N . ARG A 1 191 ? 2.096 55.923 13.06 1 91.76 191 ARG A N 1
ATOM 1534 C CA . ARG A 1 191 ? 1.605 56.189 11.712 1 91.76 191 ARG A CA 1
ATOM 1535 C C . ARG A 1 191 ? 1.814 54.981 10.805 1 91.76 191 ARG A C 1
ATOM 1537 O O . ARG A 1 191 ? 2.89 54.379 10.802 1 91.76 191 ARG A O 1
ATOM 1544 N N . MET A 1 192 ? 0.724 54.637 10.237 1 91.19 192 MET A N 1
ATOM 1545 C CA . MET A 1 192 ? 0.8 53.545 9.27 1 91.19 192 MET A CA 1
ATOM 1546 C C . MET A 1 192 ? 0.966 54.084 7.853 1 91.19 192 MET A C 1
ATOM 1548 O O . MET A 1 192 ? 0.348 55.086 7.489 1 91.19 192 MET A O 1
ATOM 1552 N N . TYR A 1 193 ? 1.839 53.45 7.118 1 85.62 193 TYR A N 1
ATOM 1553 C CA . TYR A 1 193 ? 2.059 53.827 5.726 1 85.62 193 TYR A CA 1
ATOM 1554 C C . TYR A 1 193 ? 1.563 52.738 4.782 1 85.62 193 TYR A C 1
ATOM 1556 O O . TYR A 1 193 ? 1.432 51.578 5.177 1 85.62 193 TYR A O 1
ATOM 1564 N N . PRO A 1 194 ? 1.201 53.144 3.65 1 75.68 194 PRO A N 1
ATOM 1565 C CA . PRO A 1 194 ? 0.696 52.172 2.677 1 75.68 194 PRO A CA 1
ATOM 1566 C C . PRO A 1 194 ? 1.672 51.026 2.426 1 75.68 194 PRO A C 1
ATOM 1568 O O . PRO A 1 194 ? 2.889 51.228 2.455 1 75.68 194 PRO A O 1
ATOM 1571 N N . GLN A 1 195 ? 1.135 49.814 2.517 1 68.56 195 GLN A N 1
ATOM 1572 C CA . GLN A 1 195 ? 1.862 48.556 2.392 1 68.56 195 GLN A CA 1
ATOM 1573 C C . GLN A 1 195 ? 2.503 48.425 1.013 1 68.56 195 GLN A C 1
ATOM 1575 O O . GLN A 1 195 ? 1.965 48.926 0.023 1 68.56 195 GLN A O 1
ATOM 1580 N N . ARG A 1 196 ? 3.79 47.842 1.171 1 61.97 196 ARG A N 1
ATOM 1581 C CA . ARG A 1 196 ? 4.356 47.397 -0.098 1 61.97 196 ARG A CA 1
ATOM 1582 C C . ARG A 1 196 ? 3.664 46.132 -0.593 1 61.97 196 ARG A C 1
ATOM 1584 O O . ARG A 1 196 ? 3.192 45.322 0.207 1 61.97 196 ARG A O 1
ATOM 1591 N N . PRO A 1 197 ? 3.402 45.937 -1.769 1 60.54 197 PRO A N 1
ATOM 1592 C CA . PRO A 1 197 ? 2.687 44.809 -2.371 1 60.54 197 PRO A CA 1
ATOM 1593 C C . PRO A 1 197 ? 3.203 43.457 -1.885 1 60.54 197 PRO A C 1
ATOM 1595 O O . PRO A 1 197 ? 2.435 42.495 -1.795 1 60.54 197 PRO A O 1
ATOM 1598 N N . THR A 1 198 ? 4.448 43.443 -1.561 1 63.94 198 THR A N 1
ATOM 1599 C CA . THR A 1 198 ? 5.061 42.133 -1.372 1 63.94 198 THR A CA 1
ATOM 1600 C C . THR A 1 198 ? 4.991 41.709 0.093 1 63.94 198 THR A C 1
ATOM 1602 O O . THR A 1 198 ? 5.309 40.567 0.43 1 63.94 198 THR A O 1
ATOM 1605 N N . SER A 1 199 ? 4.593 42.679 0.897 1 62.4 199 SER A N 1
ATOM 1606 C CA . SER A 1 199 ? 4.641 42.307 2.307 1 62.4 199 SER A CA 1
ATOM 1607 C C . SER A 1 199 ? 3.252 42.346 2.936 1 62.4 199 SER A C 1
ATOM 1609 O O . SER A 1 199 ? 2.447 43.225 2.621 1 62.4 199 SER A O 1
ATOM 1611 N N . SER A 1 200 ? 2.956 41.204 3.629 1 66.93 200 SER A N 1
ATOM 1612 C CA . SER A 1 200 ? 1.681 41.129 4.335 1 66.93 200 SER A CA 1
ATOM 1613 C C . SER A 1 200 ? 1.729 41.904 5.647 1 66.93 200 SER A C 1
ATOM 1615 O O . SER A 1 200 ? 0.69 42.174 6.253 1 66.93 200 SER A O 1
ATOM 1617 N N . ASP A 1 201 ? 2.922 42.467 5.908 1 73.21 201 ASP A N 1
ATOM 1618 C CA . ASP A 1 201 ? 3.052 43.155 7.189 1 73.21 201 ASP A CA 1
ATOM 1619 C C . ASP A 1 201 ? 2.793 44.652 7.036 1 73.21 201 ASP A C 1
ATOM 1621 O O . ASP A 1 201 ? 3.224 45.265 6.057 1 73.21 201 ASP A O 1
ATOM 1625 N N . PRO A 1 202 ? 2.007 45.2 7.976 1 79.41 202 PRO A N 1
ATOM 1626 C CA . PRO A 1 202 ? 1.779 46.646 7.927 1 79.41 202 PRO A CA 1
ATOM 1627 C C . PRO A 1 202 ? 3.048 47.454 8.191 1 79.41 202 PRO A C 1
ATOM 1629 O O . PRO A 1 202 ? 3.886 47.047 9 1 79.41 202 PRO A O 1
ATOM 1632 N N . ILE A 1 203 ? 3.289 48.496 7.447 1 84.44 203 ILE A N 1
ATOM 1633 C CA . ILE A 1 203 ? 4.387 49.425 7.692 1 84.44 203 ILE A CA 1
ATOM 1634 C C . ILE A 1 203 ? 3.939 50.507 8.671 1 84.44 203 ILE A C 1
ATOM 1636 O O . ILE A 1 203 ? 3.215 51.432 8.295 1 84.44 203 ILE A O 1
ATOM 1640 N N . ILE A 1 204 ? 4.305 50.238 9.938 1 88.74 204 ILE A N 1
ATOM 1641 C CA . ILE A 1 204 ? 3.952 51.19 10.986 1 88.74 204 ILE A CA 1
ATOM 1642 C C . ILE A 1 204 ? 5.22 51.813 11.566 1 88.74 204 ILE A C 1
ATOM 1644 O O . ILE A 1 204 ? 6.249 51.144 11.686 1 88.74 204 ILE A O 1
ATOM 1648 N N . THR A 1 205 ? 5.19 53.192 11.832 1 90.68 205 THR A N 1
ATOM 1649 C CA . THR A 1 205 ? 6.33 53.905 12.397 1 90.68 205 THR A CA 1
ATOM 1650 C C . THR A 1 205 ? 5.93 54.639 13.673 1 90.68 205 THR A C 1
ATOM 1652 O O . THR A 1 205 ? 4.787 55.081 13.809 1 90.68 205 THR A O 1
ATOM 1655 N N . TYR A 1 206 ? 6.85 54.682 14.562 1 91.26 206 TYR A N 1
ATOM 1656 C CA . TYR A 1 206 ? 6.706 55.478 15.776 1 91.26 206 TYR A CA 1
ATOM 1657 C C . TYR A 1 206 ? 7.173 56.911 15.548 1 91.26 206 TYR A C 1
ATOM 1659 O O . TYR A 1 206 ? 8.324 57.142 15.171 1 91.26 206 TYR A O 1
ATOM 1667 N N . THR A 1 207 ? 6.328 57.952 15.815 1 90.19 207 THR A N 1
ATOM 1668 C CA . THR A 1 207 ? 6.624 59.348 15.513 1 90.19 207 THR A CA 1
ATOM 1669 C C . THR A 1 207 ? 6.782 60.157 16.797 1 90.19 207 THR A C 1
ATOM 1671 O O . THR A 1 207 ? 6.844 61.387 16.758 1 90.19 207 THR A O 1
ATOM 1674 N N . GLY A 1 208 ? 6.76 59.524 17.962 1 87.29 208 GLY A N 1
ATOM 1675 C CA . GLY A 1 208 ? 6.926 60.213 19.231 1 87.29 208 GLY A CA 1
ATOM 1676 C C . GLY A 1 208 ? 8.379 60.461 19.591 1 87.29 208 GLY A C 1
ATOM 1677 O O . GLY A 1 208 ? 9.272 60.258 18.765 1 87.29 208 GLY A O 1
ATOM 1678 N N . ALA A 1 209 ? 8.576 61.005 20.721 1 87.45 209 ALA A N 1
ATOM 1679 C CA . ALA A 1 209 ? 9.924 61.3 21.199 1 87.45 209 ALA A CA 1
ATOM 1680 C C . ALA A 1 209 ? 10.742 60.022 21.358 1 87.45 209 ALA A C 1
ATOM 1682 O O . ALA A 1 209 ? 10.206 58.977 21.732 1 87.45 209 ALA A O 1
ATOM 1683 N N . HIS A 1 210 ? 11.972 60.096 21.056 1 85.29 210 HIS A N 1
ATOM 1684 C CA . HIS A 1 210 ? 12.864 58.952 21.204 1 85.29 210 HIS A CA 1
ATOM 1685 C C . HIS A 1 210 ? 12.866 58.436 22.639 1 85.29 210 HIS A C 1
ATOM 1687 O O . HIS A 1 210 ? 12.847 57.225 22.869 1 85.29 210 HIS A O 1
ATOM 1693 N N . ARG A 1 211 ? 12.903 59.438 23.512 1 86.5 211 ARG A N 1
ATOM 1694 C CA . ARG A 1 211 ? 12.726 59.133 24.928 1 86.5 211 ARG A CA 1
ATOM 1695 C C . ARG A 1 211 ? 11.356 59.59 25.419 1 86.5 211 ARG A C 1
ATOM 1697 O O . ARG A 1 211 ? 11.141 60.781 25.654 1 86.5 211 ARG A O 1
ATOM 1704 N N . PRO A 1 212 ? 10.53 58.565 25.555 1 81.98 212 PRO A N 1
ATOM 1705 C CA . PRO A 1 212 ? 9.167 58.946 25.934 1 81.98 212 PRO A CA 1
ATOM 1706 C C . PRO A 1 212 ? 9.109 59.666 27.28 1 81.98 212 PRO A C 1
ATOM 1708 O O . PRO A 1 212 ? 9.73 59.222 28.249 1 81.98 212 PRO A O 1
ATOM 1711 N N . VAL A 1 213 ? 8.491 60.741 27.279 1 81.35 213 VAL A N 1
ATOM 1712 C CA . VAL A 1 213 ? 8.327 61.519 28.502 1 81.35 213 VAL A CA 1
ATOM 1713 C C . VAL A 1 213 ? 6.894 61.386 29.012 1 81.35 213 VAL A C 1
ATOM 1715 O O . VAL A 1 213 ? 6.663 61.314 30.221 1 81.35 213 VAL A O 1
ATOM 1718 N N . ARG A 1 214 ? 6.086 61.21 28.069 1 88.8 214 ARG A N 1
ATOM 1719 C CA . ARG A 1 214 ? 4.674 61.108 28.425 1 88.8 214 ARG A CA 1
ATOM 1720 C C . ARG A 1 214 ? 4.222 59.652 28.457 1 88.8 214 ARG A C 1
ATOM 1722 O O . ARG A 1 214 ? 4.758 58.814 27.728 1 88.8 214 ARG A O 1
ATOM 1729 N N . ARG A 1 215 ? 3.284 59.359 29.22 1 92.55 215 ARG A N 1
ATOM 1730 C CA . ARG A 1 215 ? 2.76 58.01 29.412 1 92.55 215 ARG A CA 1
ATOM 1731 C C . ARG A 1 215 ? 2.189 57.454 28.112 1 92.55 215 ARG A C 1
ATOM 1733 O O . ARG A 1 215 ? 2.368 56.273 27.804 1 92.55 215 ARG A O 1
ATOM 1740 N N . MET A 1 216 ? 1.612 58.36 27.372 1 91.16 216 MET A N 1
ATOM 1741 C CA . MET A 1 216 ? 1.015 57.953 26.103 1 91.16 216 MET A CA 1
ATOM 1742 C C . MET A 1 216 ? 2.092 57.56 25.097 1 91.16 216 MET A C 1
ATOM 1744 O O . MET A 1 216 ? 1.892 56.649 24.292 1 91.16 216 MET A O 1
ATOM 1748 N N . GLU A 1 217 ? 3.181 58.191 25.173 1 92.23 217 GLU A N 1
ATOM 1749 C CA . GLU A 1 217 ? 4.294 57.866 24.286 1 92.23 217 GLU A CA 1
ATOM 1750 C C . GLU A 1 217 ? 4.902 56.511 24.638 1 92.23 217 GLU A C 1
ATOM 1752 O O . GLU A 1 217 ? 5.318 55.763 23.751 1 92.23 217 GLU A O 1
ATOM 1757 N N . GLU A 1 218 ? 4.963 56.22 25.91 1 93.62 218 GLU A N 1
ATOM 1758 C CA . GLU A 1 218 ? 5.425 54.905 26.344 1 93.62 218 GLU A CA 1
ATOM 1759 C C . GLU A 1 218 ? 4.509 53.8 25.825 1 93.62 218 GLU A C 1
ATOM 1761 O O . GLU A 1 218 ? 4.983 52.757 25.369 1 93.62 218 GLU A O 1
ATOM 1766 N N . PHE A 1 219 ? 3.273 54.058 25.901 1 94.26 219 PHE A N 1
ATOM 1767 C CA . PHE A 1 219 ? 2.271 53.113 25.422 1 94.26 219 PHE A CA 1
ATOM 1768 C C . PHE A 1 219 ? 2.409 52.893 23.92 1 94.26 219 PHE A C 1
ATOM 1770 O O . PHE A 1 219 ? 2.441 51.752 23.455 1 94.26 219 PHE A O 1
ATOM 1777 N N . ALA A 1 220 ? 2.463 53.958 23.196 1 93.55 220 ALA A N 1
ATOM 1778 C CA . ALA A 1 220 ? 2.599 53.888 21.743 1 93.55 220 ALA A CA 1
ATOM 1779 C C . ALA A 1 220 ? 3.833 53.084 21.346 1 93.55 220 ALA A C 1
ATOM 1781 O O . ALA A 1 220 ? 3.791 52.298 20.397 1 93.55 220 ALA A O 1
ATOM 1782 N N . LYS A 1 221 ? 4.863 53.261 22.003 1 92.3 221 LYS A N 1
ATOM 1783 C CA . LYS A 1 221 ? 6.102 52.547 21.706 1 92.3 221 LYS A CA 1
ATOM 1784 C C . LYS A 1 221 ? 5.951 51.051 21.971 1 92.3 221 LYS A C 1
ATOM 1786 O O . LYS A 1 221 ? 6.483 50.227 21.224 1 92.3 221 LYS A O 1
ATOM 1791 N N . SER A 1 222 ? 5.316 50.712 23.027 1 92.62 222 SER A N 1
ATOM 1792 C CA . SER A 1 222 ? 5.05 49.307 23.321 1 92.62 222 SER A CA 1
ATOM 1793 C C . SER A 1 222 ? 4.211 48.662 22.223 1 92.62 222 SER A C 1
ATOM 1795 O O . SER A 1 222 ? 4.483 47.533 21.81 1 92.62 222 SER A O 1
ATOM 1797 N N . LEU A 1 223 ? 3.208 49.383 21.767 1 93.21 223 LEU A N 1
ATOM 1798 C CA . LEU A 1 223 ? 2.359 48.882 20.691 1 93.21 223 LEU A CA 1
ATOM 1799 C C . LEU A 1 223 ? 3.152 48.733 19.397 1 93.21 223 LEU A C 1
ATOM 1801 O O . LEU A 1 223 ? 2.96 47.768 18.654 1 93.21 223 LEU A O 1
ATOM 1805 N N . TYR A 1 224 ? 4 49.683 19.16 1 91.57 224 TYR A N 1
ATOM 1806 C CA . TYR A 1 224 ? 4.865 49.638 17.987 1 91.57 224 TYR A CA 1
ATOM 1807 C C . TYR A 1 224 ? 5.704 48.366 17.976 1 91.57 224 TYR A C 1
ATOM 1809 O O . TYR A 1 224 ? 5.751 47.654 16.97 1 91.57 224 TYR A O 1
ATOM 1817 N N . HIS A 1 225 ? 6.303 48.054 19.097 1 90.75 225 HIS A N 1
ATOM 1818 C CA . HIS A 1 225 ? 7.135 46.861 19.2 1 90.75 225 HIS A CA 1
ATOM 1819 C C . HIS A 1 225 ? 6.3 45.593 19.052 1 90.75 225 HIS A C 1
ATOM 1821 O O . HIS A 1 225 ? 6.761 44.606 18.473 1 90.75 225 HIS A O 1
ATOM 1827 N N . PHE A 1 226 ? 5.117 45.627 19.559 1 91.16 226 PHE A N 1
ATOM 1828 C CA . PHE A 1 226 ? 4.217 44.484 19.456 1 91.16 226 PHE A CA 1
ATOM 1829 C C . PHE A 1 226 ? 3.844 44.218 18.003 1 91.16 226 PHE A C 1
ATOM 1831 O O . PHE A 1 226 ? 3.921 43.08 17.535 1 91.16 226 PHE A O 1
ATOM 1838 N N . ILE A 1 227 ? 3.452 45.27 17.299 1 89.77 227 ILE A N 1
ATOM 1839 C CA . ILE A 1 227 ? 2.977 45.138 15.926 1 89.77 227 ILE A CA 1
ATOM 1840 C C . ILE A 1 227 ? 4.13 44.707 15.021 1 89.77 227 ILE A C 1
ATOM 1842 O O . ILE A 1 227 ? 3.95 43.873 14.131 1 89.77 227 ILE A O 1
ATOM 1846 N N . THR A 1 228 ? 5.333 45.279 15.266 1 87.61 228 THR A N 1
ATOM 1847 C CA . THR A 1 228 ? 6.465 45.004 14.387 1 87.61 228 THR A CA 1
ATOM 1848 C C . THR A 1 228 ? 7.202 43.745 14.834 1 87.61 228 THR A C 1
ATOM 1850 O O . THR A 1 228 ? 8.036 43.213 14.098 1 87.61 228 THR A O 1
ATOM 1853 N N . GLY A 1 229 ? 6.856 43.353 15.998 1 82.56 229 GLY A N 1
ATOM 1854 C CA . GLY A 1 229 ? 7.552 42.185 16.515 1 82.56 229 GLY A CA 1
ATOM 1855 C C . GLY A 1 229 ? 8.974 42.483 16.951 1 82.56 229 GLY A C 1
ATOM 1856 O O . GLY A 1 229 ? 9.809 41.579 17.026 1 82.56 229 GLY A O 1
ATOM 1857 N N . THR A 1 230 ? 9.335 43.752 16.956 1 75.39 230 THR A N 1
ATOM 1858 C CA . THR A 1 230 ? 10.7 44.127 17.307 1 75.39 230 THR A CA 1
ATOM 1859 C C . THR A 1 230 ? 10.87 44.198 18.822 1 75.39 230 THR A C 1
ATOM 1861 O O . THR A 1 230 ? 9.916 44.492 19.545 1 75.39 230 THR A O 1
ATOM 1864 N N . ASN A 1 231 ? 11.61 43.148 19.423 1 56.03 231 ASN A N 1
ATOM 1865 C CA . ASN A 1 231 ? 11.875 43.112 20.857 1 56.03 231 ASN A CA 1
ATOM 1866 C C . ASN A 1 231 ? 12.236 44.493 21.396 1 56.03 231 ASN A C 1
ATOM 1868 O O . ASN A 1 231 ? 13.144 45.147 20.88 1 56.03 231 ASN A O 1
ATOM 1872 N N . PRO A 1 232 ? 11.318 45.23 21.996 1 47.48 232 PRO A N 1
ATOM 1873 C CA . PRO A 1 232 ? 12.072 46.262 22.711 1 47.48 232 PRO A CA 1
ATOM 1874 C C . PRO A 1 232 ? 13.358 45.725 23.337 1 47.48 232 PRO A C 1
ATOM 1876 O O . PRO A 1 232 ? 13.519 44.511 23.48 1 47.48 232 PRO A O 1
ATOM 1879 N N . VAL A 1 233 ? 14.444 46.331 23.748 1 40.44 233 VAL A N 1
ATOM 1880 C CA . VAL A 1 233 ? 15.406 45.727 24.665 1 40.44 233 VAL A CA 1
ATOM 1881 C C . VAL A 1 233 ? 14.751 44.564 25.407 1 40.44 233 VAL A C 1
ATOM 1883 O O . VAL A 1 233 ? 15.352 43.497 25.554 1 40.44 233 VAL A O 1
ATOM 1886 N N . GLY A 1 234 ? 13.827 44.594 26.31 1 35.25 234 GLY A N 1
ATOM 1887 C CA . GLY A 1 234 ? 13.587 43.505 27.243 1 35.25 234 GLY A CA 1
ATOM 1888 C C . GLY A 1 234 ? 12.833 42.343 26.624 1 35.25 234 GLY A C 1
ATOM 1889 O O . GLY A 1 234 ? 12.578 42.334 25.417 1 35.25 234 GLY A O 1
ATOM 1890 N N . GLY A 1 235 ? 11.449 41.654 27.057 1 33.63 235 GLY A N 1
ATOM 1891 C CA . GLY A 1 235 ? 10.911 40.314 27.226 1 33.63 235 GLY A CA 1
ATOM 1892 C C . GLY A 1 235 ? 10.148 39.82 26.011 1 33.63 235 GLY A C 1
ATOM 1893 O O . GLY A 1 235 ? 9.854 38.628 25.899 1 33.63 235 GLY A O 1
ATOM 1894 N N . TYR A 1 236 ? 9.199 40.424 25.297 1 31.08 236 TYR A N 1
ATOM 1895 C CA . TYR A 1 236 ? 8.235 39.599 24.578 1 31.08 236 TYR A CA 1
ATOM 1896 C C . TYR A 1 236 ? 8.602 39.49 23.103 1 31.08 236 TYR A C 1
ATOM 1898 O O . TYR A 1 236 ? 8.738 40.503 22.414 1 31.08 236 TYR A O 1
ATOM 1906 N N . THR A 1 237 ? 9.523 38.637 22.702 1 34.13 237 THR A N 1
ATOM 1907 C CA . THR A 1 237 ? 9.849 38.412 21.298 1 34.13 237 THR A CA 1
ATOM 1908 C C . THR A 1 237 ? 8.7 37.708 20.582 1 34.13 237 THR A C 1
ATOM 1910 O O . THR A 1 237 ? 8.2 36.686 21.056 1 34.13 237 THR A O 1
ATOM 1913 N N . ARG A 1 238 ? 8.107 38.269 19.584 1 37.02 238 ARG A N 1
ATOM 1914 C CA . ARG A 1 238 ? 7.169 37.578 18.705 1 37.02 238 ARG A CA 1
ATOM 1915 C C . ARG A 1 238 ? 7.876 36.502 17.887 1 37.02 238 ARG A C 1
ATOM 1917 O O . ARG A 1 238 ? 8.854 36.786 17.192 1 37.02 238 ARG A O 1
ATOM 1924 N N . MET A 1 239 ? 7.87 35.291 18.31 1 34.25 239 MET A N 1
ATOM 1925 C CA . MET A 1 239 ? 8.415 34.26 17.432 1 34.25 239 MET A CA 1
ATOM 1926 C C . MET A 1 239 ? 7.642 34.199 16.119 1 34.25 239 MET A C 1
ATOM 1928 O O . MET A 1 239 ? 6.434 33.954 16.115 1 34.25 239 MET A O 1
ATOM 1932 N N . ILE A 1 240 ? 7.956 34.934 15.165 1 32.78 240 ILE A N 1
ATOM 1933 C CA . ILE A 1 240 ? 7.382 34.773 13.833 1 32.78 240 ILE A CA 1
ATOM 1934 C C . ILE A 1 240 ? 7.759 33.405 13.27 1 32.78 240 ILE A C 1
ATOM 1936 O O . ILE A 1 240 ? 8.921 32.997 13.341 1 32.78 240 ILE A O 1
ATOM 1940 N N . MET B 1 1 ? -10.727 -36.092 -76.571 1 21.98 1 MET B N 1
ATOM 1941 C CA . MET B 1 1 ? -9.791 -35.243 -75.84 1 21.98 1 MET B CA 1
ATOM 1942 C C . MET B 1 1 ? -10.45 -34.651 -74.598 1 21.98 1 MET B C 1
ATOM 1944 O O . MET B 1 1 ? -10.808 -33.472 -74.583 1 21.98 1 MET B O 1
ATOM 1948 N N . ASP B 1 2 ? -11.341 -35.417 -73.955 1 25.12 2 ASP B N 1
ATOM 1949 C CA . ASP B 1 2 ? -12.254 -35.149 -72.847 1 25.12 2 ASP B CA 1
ATOM 1950 C C . ASP B 1 2 ? -11.486 -34.778 -71.581 1 25.12 2 ASP B C 1
ATOM 1952 O O . ASP B 1 2 ? -10.756 -35.602 -71.027 1 25.12 2 ASP B O 1
ATOM 1956 N N . GLU B 1 3 ? -11.041 -33.441 -71.426 1 26.5 3 GLU B N 1
ATOM 1957 C CA . GLU B 1 3 ? -10.263 -32.854 -70.339 1 26.5 3 GLU B CA 1
ATOM 1958 C C . GLU B 1 3 ? -11.016 -32.937 -69.015 1 26.5 3 GLU B C 1
ATOM 1960 O O . GLU B 1 3 ? -12.131 -32.424 -68.895 1 26.5 3 GLU B O 1
ATOM 1965 N N . ALA B 1 4 ? -10.813 -33.999 -68.2 1 30.98 4 ALA B N 1
ATOM 1966 C CA . ALA B 1 4 ? -11.342 -34.326 -66.879 1 30.98 4 ALA B CA 1
ATOM 1967 C C . ALA B 1 4 ? -11.085 -33.192 -65.89 1 30.98 4 ALA B C 1
ATOM 1969 O O . ALA B 1 4 ? -9.958 -32.707 -65.772 1 30.98 4 ALA B O 1
ATOM 1970 N N . TYR B 1 5 ? -12.085 -32.304 -65.567 1 24.38 5 TYR B N 1
ATOM 1971 C CA . TYR B 1 5 ? -12.255 -31.235 -64.589 1 24.38 5 TYR B CA 1
ATOM 1972 C C . TYR B 1 5 ? -11.912 -31.72 -63.185 1 24.38 5 TYR B C 1
ATOM 1974 O O . TYR B 1 5 ? -12.629 -32.545 -62.615 1 24.38 5 TYR B O 1
ATOM 1982 N N . HIS B 1 6 ? -10.623 -31.952 -62.791 1 23.82 6 HIS B N 1
ATOM 1983 C CA . HIS B 1 6 ? -10.369 -32.4 -61.426 1 23.82 6 HIS B CA 1
ATOM 1984 C C . HIS B 1 6 ? -10.821 -31.355 -60.411 1 23.82 6 HIS B C 1
ATOM 1986 O O . HIS B 1 6 ? -10.521 -30.169 -60.559 1 23.82 6 HIS B O 1
ATOM 1992 N N . PRO B 1 7 ? -11.948 -31.481 -59.686 1 24.33 7 PRO B N 1
ATOM 1993 C CA . PRO B 1 7 ? -12.453 -30.53 -58.693 1 24.33 7 PRO B CA 1
ATOM 1994 C C . PRO B 1 7 ? -11.405 -30.159 -57.645 1 24.33 7 PRO B C 1
ATOM 1996 O O . PRO B 1 7 ? -10.609 -31.008 -57.235 1 24.33 7 PRO B O 1
ATOM 1999 N N . GLN B 1 8 ? -10.82 -28.908 -57.677 1 24.75 8 GLN B N 1
ATOM 2000 C CA . GLN B 1 8 ? -9.893 -28.272 -56.747 1 24.75 8 GLN B CA 1
ATOM 2001 C C . GLN B 1 8 ? -10.398 -28.372 -55.311 1 24.75 8 GLN B C 1
ATOM 2003 O O . GLN B 1 8 ? -11.539 -28.006 -55.021 1 24.75 8 GLN B O 1
ATOM 2008 N N . ARG B 1 9 ? -9.909 -29.338 -54.463 1 29.02 9 ARG B N 1
ATOM 2009 C CA . ARG B 1 9 ? -10.129 -29.537 -53.034 1 29.02 9 ARG B CA 1
ATOM 2010 C C . ARG B 1 9 ? -10.031 -28.217 -52.276 1 29.02 9 ARG B C 1
ATOM 2012 O O . ARG B 1 9 ? -9.044 -27.491 -52.409 1 29.02 9 ARG B O 1
ATOM 2019 N N . ALA B 1 10 ? -11.101 -27.504 -51.891 1 29.38 10 ALA B N 1
ATOM 2020 C CA . ALA B 1 10 ?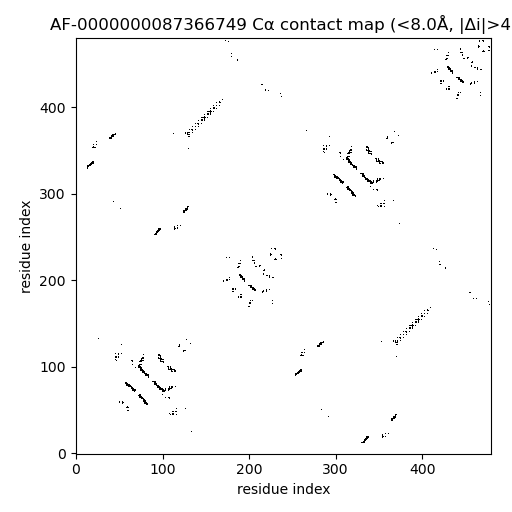 -11.292 -26.356 -51.008 1 29.38 10 ALA B CA 1
ATOM 2021 C C . ALA B 1 10 ? -10.471 -26.505 -49.73 1 29.38 10 ALA B C 1
ATOM 2023 O O . ALA B 1 10 ? -10.673 -27.449 -48.962 1 29.38 10 ALA B O 1
ATOM 2024 N N . SER B 1 11 ? -9.164 -26.178 -49.689 1 28.73 11 SER B N 1
ATOM 2025 C CA . SER B 1 11 ? -8.297 -26.076 -48.52 1 28.73 11 SER B CA 1
ATOM 2026 C C . SER B 1 11 ? -8.996 -25.353 -47.374 1 28.73 11 SER B C 1
ATOM 2028 O O . SER B 1 11 ? -9.5 -24.242 -47.549 1 28.73 11 SER B O 1
ATOM 2030 N N . SER B 1 12 ? -9.799 -25.967 -46.498 1 30.95 12 SER B N 1
ATOM 2031 C CA . SER B 1 12 ? -10.424 -25.525 -45.256 1 30.95 12 SER B CA 1
ATOM 2032 C C . SER B 1 12 ? -9.53 -24.541 -44.508 1 30.95 12 SER B C 1
ATOM 2034 O O . SER B 1 12 ? -8.438 -24.9 -44.064 1 30.95 12 SER B O 1
ATOM 2036 N N . MET B 1 13 ? -9.392 -23.206 -44.804 1 35.29 13 MET B N 1
ATOM 2037 C CA . MET B 1 13 ? -8.751 -22.067 -44.152 1 35.29 13 MET B CA 1
ATOM 2038 C C . MET B 1 13 ? -9.046 -22.061 -42.656 1 35.29 13 MET B C 1
ATOM 2040 O O . MET B 1 13 ? -10.138 -21.674 -42.236 1 35.29 13 MET B O 1
ATOM 2044 N N . THR B 1 14 ? -8.599 -23.016 -41.842 1 37.47 14 THR B N 1
ATOM 2045 C CA . THR B 1 14 ? -8.585 -22.933 -40.386 1 37.47 14 THR B CA 1
ATOM 2046 C C . THR B 1 14 ? -8.103 -21.56 -39.927 1 37.47 14 THR B C 1
ATOM 2048 O O . THR B 1 14 ? -7.072 -21.071 -40.393 1 37.47 14 THR B O 1
ATOM 2051 N N . LYS B 1 15 ? -8.962 -20.692 -39.578 1 44.05 15 LYS B N 1
ATOM 2052 C CA . LYS B 1 15 ? -8.621 -19.374 -39.051 1 44.05 15 LYS B CA 1
ATOM 2053 C C . LYS B 1 15 ? -7.622 -19.482 -37.903 1 44.05 15 LYS B C 1
ATOM 2055 O O . LYS B 1 15 ? -7.938 -20.035 -36.847 1 44.05 15 LYS B O 1
ATOM 2060 N N . GLN B 1 16 ? -6.353 -19.507 -38.169 1 46.28 16 GLN B N 1
ATOM 2061 C CA . GLN B 1 16 ? -5.269 -19.459 -37.193 1 46.28 16 GLN B CA 1
ATOM 2062 C C . GLN B 1 16 ? -5.123 -18.06 -36.603 1 46.28 16 GLN B C 1
ATOM 2064 O O . GLN B 1 16 ? -4.887 -17.094 -37.332 1 46.28 16 GLN B O 1
ATOM 2069 N N . VAL B 1 17 ? -5.83 -17.782 -35.563 1 47.05 17 VAL B N 1
ATOM 2070 C CA . VAL B 1 17 ? -5.561 -16.513 -34.895 1 47.05 17 VAL B CA 1
ATOM 2071 C C . VAL B 1 17 ? -4.269 -16.617 -34.088 1 47.05 17 VAL B C 1
ATOM 2073 O O . VAL B 1 17 ? -4.06 -17.591 -33.362 1 47.05 17 VAL B O 1
ATOM 2076 N N . LYS B 1 18 ? -3.21 -15.999 -34.51 1 52.28 18 LYS B N 1
ATOM 2077 C CA . LYS B 1 18 ? -1.944 -15.926 -33.786 1 52.28 18 LYS B CA 1
ATOM 2078 C C . LYS B 1 18 ? -2.011 -14.892 -32.666 1 52.28 18 LYS B C 1
ATOM 2080 O O . LYS B 1 18 ? -2.307 -13.72 -32.912 1 52.28 18 LYS B O 1
ATOM 2085 N N . LYS B 1 19 ? -2.253 -15.331 -31.475 1 53.78 19 LYS B N 1
ATOM 2086 C CA . LYS B 1 19 ? -2.187 -14.391 -30.361 1 53.78 19 LYS B CA 1
ATOM 2087 C C . LYS B 1 19 ? -0.782 -14.336 -29.769 1 53.78 19 LYS B C 1
ATOM 2089 O O . LYS B 1 19 ? -0.15 -15.374 -29.56 1 53.78 19 LYS B O 1
ATOM 2094 N N . LYS B 1 20 ? -0.076 -13.288 -30.091 1 44.44 20 LYS B N 1
ATOM 2095 C CA . LYS B 1 20 ? 1.189 -13.041 -29.405 1 44.44 20 LYS B CA 1
ATOM 2096 C C . LYS B 1 20 ? 0.955 -12.576 -27.97 1 44.44 20 LYS B C 1
ATOM 2098 O O . LYS B 1 20 ? -0.005 -11.853 -27.696 1 44.44 20 LYS B O 1
ATOM 2103 N N . GLY B 1 21 ? 1.355 -13.447 -27.043 1 41.08 21 GLY B N 1
ATOM 2104 C CA . GLY B 1 21 ? 1.131 -13.314 -25.612 1 41.08 21 GLY B CA 1
ATOM 2105 C C . GLY B 1 21 ? 1.471 -11.934 -25.081 1 41.08 21 GLY B C 1
ATOM 2106 O O . GLY B 1 21 ? 2.606 -11.473 -25.217 1 41.08 21 GLY B O 1
ATOM 2107 N N . LYS B 1 22 ? 0.713 -10.935 -25.393 1 40.02 22 LYS B N 1
ATOM 2108 C CA . LYS B 1 22 ? 1.052 -9.826 -24.507 1 40.02 22 LYS B CA 1
ATOM 2109 C C . LYS B 1 22 ? 0.989 -10.253 -23.043 1 40.02 22 LYS B C 1
ATOM 2111 O O . LYS B 1 22 ? 0.13 -11.051 -22.66 1 40.02 22 LYS B O 1
ATOM 2116 N N . HIS B 1 23 ? 2.087 -10.317 -22.394 1 35.81 23 HIS B N 1
ATOM 2117 C CA . HIS B 1 23 ? 2.046 -10.567 -20.958 1 35.81 23 HIS B CA 1
ATOM 2118 C C . HIS B 1 23 ? 0.825 -9.913 -20.319 1 35.81 23 HIS B C 1
ATOM 2120 O O . HIS B 1 23 ? 0.612 -8.708 -20.469 1 35.81 23 HIS B O 1
ATOM 2126 N N . PRO B 1 24 ? -0.348 -10.489 -20.326 1 37.04 24 PRO B N 1
ATOM 2127 C CA . PRO B 1 24 ? -1.405 -9.753 -19.629 1 37.04 24 PRO B CA 1
ATOM 2128 C C . PRO B 1 24 ? -0.867 -8.869 -18.507 1 37.04 24 PRO B C 1
ATOM 2130 O O . PRO B 1 24 ? -0.096 -9.335 -17.665 1 37.04 24 PRO B O 1
ATOM 2133 N N . ALA B 1 25 ? -0.498 -7.707 -18.741 1 32.94 25 ALA B N 1
ATOM 2134 C CA . ALA B 1 25 ? -0.245 -6.723 -17.691 1 32.94 25 ALA B CA 1
ATOM 2135 C C . ALA B 1 25 ? -1.175 -6.941 -16.501 1 32.94 25 ALA B C 1
ATOM 2137 O O . ALA B 1 25 ? -2.354 -7.257 -16.676 1 32.94 25 ALA B O 1
ATOM 2138 N N . LEU B 1 26 ? -0.543 -7.269 -15.312 1 41.27 26 LEU B N 1
ATOM 2139 C CA . LEU B 1 26 ? -1.115 -7.281 -13.969 1 41.27 26 LEU B CA 1
ATOM 2140 C C . LEU B 1 26 ? -2.139 -6.163 -13.805 1 41.27 26 LEU B C 1
ATOM 2142 O O . LEU B 1 26 ? -1.891 -5.187 -13.092 1 41.27 26 LEU B O 1
ATOM 2146 N N . ASN B 1 27 ? -2.645 -5.782 -14.895 1 36.69 27 ASN B N 1
ATOM 2147 C CA . ASN B 1 27 ? -3.587 -4.708 -14.6 1 36.69 27 ASN B CA 1
ATOM 2148 C C . ASN B 1 27 ? -4.645 -5.152 -13.593 1 36.69 27 ASN B C 1
ATOM 2150 O O . ASN B 1 27 ? -5.511 -5.967 -13.915 1 36.69 27 ASN B O 1
ATOM 2154 N N . PHE B 1 28 ? -4.234 -5.127 -12.348 1 41.47 28 PHE B N 1
ATOM 2155 C CA . PHE B 1 28 ? -5.169 -5.321 -11.247 1 41.47 28 PHE B CA 1
ATOM 2156 C C . PHE B 1 28 ? -6.362 -4.382 -11.378 1 41.47 28 PHE B C 1
ATOM 2158 O O . PHE B 1 28 ? -7.167 -4.258 -10.453 1 41.47 28 PHE B O 1
ATOM 2165 N N . ASN B 1 29 ? -6.301 -3.547 -12.375 1 32.97 29 ASN B N 1
ATOM 2166 C CA . ASN B 1 29 ? -7.408 -2.596 -12.376 1 32.97 29 ASN B CA 1
ATOM 2167 C C . ASN B 1 29 ? -8.743 -3.291 -12.63 1 32.97 29 ASN B C 1
ATOM 2169 O O . ASN B 1 29 ? -9.157 -3.448 -13.78 1 32.97 29 ASN B O 1
ATOM 2173 N N . ARG B 1 30 ? -8.975 -4.402 -12.146 1 34.53 30 ARG B N 1
ATOM 2174 C CA . ARG B 1 30 ? -10.355 -4.788 -12.421 1 34.53 30 ARG B CA 1
ATOM 2175 C C . ARG B 1 30 ? -11.328 -3.706 -11.965 1 34.53 30 ARG B C 1
ATOM 2177 O O . ARG B 1 30 ? -11.51 -3.493 -10.764 1 34.53 30 ARG B O 1
ATOM 2184 N N . GLY B 1 31 ? -11.42 -2.477 -12.522 1 30.88 31 GLY B N 1
ATOM 2185 C CA . GLY B 1 31 ? -12.707 -1.813 -12.385 1 30.88 31 GLY B CA 1
ATOM 2186 C C . GLY B 1 31 ? -13.884 -2.755 -12.551 1 30.88 31 GLY B C 1
ATOM 2187 O O . GLY B 1 31 ? -13.717 -3.895 -12.989 1 30.88 31 GLY B O 1
ATOM 2188 N N . SER B 1 32 ? -15.191 -2.139 -12.223 1 32.68 32 SER B N 1
ATOM 2189 C CA . SER B 1 32 ? -16.619 -2.388 -12.053 1 32.68 32 SER B CA 1
ATOM 2190 C C . SER B 1 32 ? -17.216 -3.051 -13.289 1 32.68 32 SER B C 1
ATOM 2192 O O . SER B 1 32 ? -18.434 -3.21 -13.388 1 32.68 32 SER B O 1
ATOM 2194 N N . GLY B 1 33 ? -16.565 -3.003 -14.51 1 35.4 33 GLY B N 1
ATOM 2195 C CA . GLY B 1 33 ? -17.695 -3.365 -15.35 1 35.4 33 GLY B CA 1
ATOM 2196 C C . GLY B 1 33 ? -18.322 -4.692 -14.968 1 35.4 33 GLY B C 1
ATOM 2197 O O . GLY B 1 33 ? -17.647 -5.572 -14.429 1 35.4 33 GLY B O 1
ATOM 2198 N N . SER B 1 34 ? -19.675 -4.701 -14.755 1 36.89 34 SER B N 1
ATOM 2199 C CA . SER B 1 34 ? -20.785 -5.579 -14.4 1 36.89 34 SER B CA 1
ATOM 2200 C C . SER B 1 34 ? -20.646 -6.944 -15.066 1 36.89 34 SER B C 1
ATOM 2202 O O . SER B 1 34 ? -21.514 -7.806 -14.915 1 36.89 34 SER B O 1
ATOM 2204 N N . SER B 1 35 ? -20.032 -7.082 -16.376 1 41.5 35 SER B N 1
ATOM 2205 C CA . SER B 1 35 ? -20.633 -8.356 -16.756 1 41.5 35 SER B CA 1
ATOM 2206 C C . SER B 1 35 ? -20.215 -9.47 -15.802 1 41.5 35 SER B C 1
ATOM 2208 O O . SER B 1 35 ? -19.051 -9.552 -15.406 1 41.5 35 SER B O 1
ATOM 2210 N N . SER B 1 36 ? -21.033 -10.022 -14.959 1 46.73 36 SER B N 1
ATOM 2211 C CA . SER B 1 36 ? -21.251 -11.152 -14.061 1 46.73 36 SER B CA 1
ATOM 2212 C C . SER B 1 36 ? -20.393 -12.348 -14.458 1 46.73 36 SER B C 1
ATOM 2214 O O . SER B 1 36 ? -20.773 -13.497 -14.223 1 46.73 36 SER B O 1
ATOM 2216 N N . GLN B 1 37 ? -19.544 -12.175 -15.432 1 58.89 37 GLN B N 1
ATOM 2217 C CA . GLN B 1 37 ? -19.005 -13.494 -15.746 1 58.89 37 GLN B CA 1
ATOM 2218 C C . GLN B 1 37 ? -18.171 -14.037 -14.589 1 58.89 37 GLN B C 1
ATOM 2220 O O . GLN B 1 37 ? -17.282 -13.35 -14.082 1 58.89 37 GLN B O 1
ATOM 2225 N N . GLU B 1 38 ? -18.72 -14.956 -13.86 1 74.01 38 GLU B N 1
ATOM 2226 C CA . GLU B 1 38 ? -18.2 -15.728 -12.735 1 74.01 38 GLU B CA 1
ATOM 2227 C C . GLU B 1 38 ? -16.766 -16.18 -12.993 1 74.01 38 GLU B C 1
ATOM 2229 O O . GLU B 1 38 ? -16.445 -16.652 -14.085 1 74.01 38 GLU B O 1
ATOM 2234 N N . ASN B 1 39 ? -15.755 -15.635 -12.303 1 85.64 39 ASN B N 1
ATOM 2235 C CA . ASN B 1 39 ? -14.359 -16.061 -12.328 1 85.64 39 ASN B CA 1
ATOM 2236 C C . ASN B 1 39 ? -14.221 -17.547 -12.008 1 85.64 39 ASN B C 1
ATOM 2238 O O . ASN B 1 39 ? -14.646 -17.999 -10.943 1 85.64 39 ASN B O 1
ATOM 2242 N N . LEU B 1 40 ? -13.817 -18.276 -13.079 1 93.64 40 LEU B N 1
ATOM 2243 C CA . LEU B 1 40 ? -13.592 -19.707 -12.902 1 93.64 40 LEU B CA 1
ATOM 2244 C C . LEU B 1 40 ? -12.216 -19.97 -12.3 1 93.64 40 LEU B C 1
ATOM 2246 O O . LEU B 1 40 ? -11.208 -19.464 -12.799 1 93.64 40 LEU B O 1
ATOM 2250 N N . ILE B 1 41 ? -12.176 -20.658 -11.182 1 95.66 41 ILE B N 1
ATOM 2251 C CA . ILE B 1 41 ? -10.907 -21.005 -10.552 1 95.66 41 ILE B CA 1
ATOM 2252 C C . ILE B 1 41 ? -10.524 -22.438 -10.916 1 95.66 41 ILE B C 1
ATOM 2254 O O . ILE B 1 41 ? -11.283 -23.375 -10.656 1 95.66 41 ILE B O 1
ATOM 2258 N N . VAL B 1 42 ? -9.398 -22.616 -11.56 1 97.23 42 VAL B N 1
ATOM 2259 C CA . VAL B 1 42 ? -8.934 -23.938 -11.967 1 97.23 42 VAL B CA 1
ATOM 2260 C C . VAL B 1 42 ? -7.807 -24.397 -11.044 1 97.23 42 VAL B C 1
ATOM 2262 O O . VAL B 1 42 ? -6.773 -23.734 -10.94 1 97.23 42 VAL B O 1
ATOM 2265 N N . TYR B 1 43 ? -8.022 -25.505 -10.393 1 96.96 43 TYR B N 1
ATOM 2266 C CA . TYR B 1 43 ? -7.046 -26.052 -9.457 1 96.96 43 TYR B CA 1
ATOM 2267 C C . TYR B 1 43 ? -5.947 -26.807 -10.194 1 96.96 43 TYR B C 1
ATOM 2269 O O . TYR B 1 43 ? -6.23 -27.68 -11.018 1 96.96 43 TYR B O 1
ATOM 2277 N N . ILE B 1 44 ? -4.69 -26.428 -9.879 1 97.45 44 ILE B N 1
ATOM 2278 C CA . ILE B 1 44 ? -3.537 -27.143 -10.415 1 97.45 44 ILE B CA 1
ATOM 2279 C C . ILE B 1 44 ? -2.983 -28.095 -9.358 1 97.45 44 ILE B C 1
ATOM 2281 O O . ILE B 1 44 ? -2.733 -27.691 -8.22 1 97.45 44 ILE B O 1
ATOM 2285 N N . LEU B 1 45 ? -2.822 -29.331 -9.749 1 96.96 45 LEU B N 1
ATOM 2286 C CA . LEU B 1 45 ? -2.411 -30.391 -8.834 1 96.96 45 LEU B CA 1
ATOM 2287 C C . LEU B 1 45 ? -1.072 -30.059 -8.183 1 96.96 45 LEU B C 1
ATOM 2289 O O . LEU B 1 45 ? -0.167 -29.545 -8.844 1 96.96 45 LEU B O 1
ATOM 2293 N N . ARG B 1 46 ? -0.955 -30.373 -6.916 1 97.55 46 ARG B N 1
ATOM 2294 C CA . ARG B 1 46 ? 0.234 -30.055 -6.131 1 97.55 46 ARG B CA 1
ATOM 2295 C C . ARG B 1 46 ? 1.235 -31.205 -6.163 1 97.55 46 ARG B C 1
ATOM 2297 O O . ARG B 1 46 ? 2.441 -30.989 -6.03 1 97.55 46 ARG B O 1
ATOM 2304 N N . ARG B 1 47 ? 0.808 -32.397 -6.422 1 97.23 47 ARG B N 1
ATOM 2305 C CA . ARG B 1 47 ? 1.681 -33.566 -6.376 1 97.23 47 ARG B CA 1
ATOM 2306 C C . ARG B 1 47 ? 2.787 -33.465 -7.421 1 97.23 47 ARG B C 1
ATOM 2308 O O . ARG B 1 47 ? 3.969 -33.598 -7.096 1 97.23 47 ARG B O 1
ATOM 2315 N N . PRO B 1 48 ? 2.404 -33.111 -8.672 1 96.85 48 PRO B N 1
ATOM 2316 C CA . PRO B 1 48 ? 3.483 -32.932 -9.645 1 96.85 48 PRO B CA 1
ATOM 2317 C C . PRO B 1 48 ? 4.429 -31.792 -9.274 1 96.85 48 PRO B C 1
ATOM 2319 O O . PRO B 1 48 ? 5.626 -31.86 -9.564 1 96.85 48 PRO B O 1
ATOM 2322 N N . MET B 1 49 ? 3.942 -30.711 -8.721 1 97.66 49 MET B N 1
ATOM 2323 C CA . MET B 1 49 ? 4.783 -29.596 -8.295 1 97.66 49 MET B CA 1
ATOM 2324 C C . MET B 1 49 ? 5.76 -30.035 -7.209 1 97.66 49 MET B C 1
ATOM 2326 O O . MET B 1 49 ? 6.94 -29.684 -7.252 1 97.66 49 MET B O 1
ATOM 2330 N N . LEU B 1 50 ? 5.198 -30.78 -6.261 1 98.1 50 LEU B N 1
ATOM 2331 C CA . LEU B 1 50 ? 6.036 -31.306 -5.189 1 98.1 50 LEU B CA 1
ATOM 2332 C C . LEU B 1 50 ? 7.158 -32.173 -5.751 1 98.1 50 LEU B C 1
ATOM 2334 O O . LEU B 1 50 ? 8.31 -32.054 -5.329 1 98.1 50 LEU B O 1
ATOM 2338 N N . GLU B 1 51 ? 6.855 -33.061 -6.706 1 97.55 51 GLU B N 1
ATOM 2339 C CA . GLU B 1 51 ? 7.855 -33.928 -7.323 1 97.55 51 GLU B CA 1
ATOM 2340 C C . GLU B 1 51 ? 8.954 -33.111 -7.996 1 97.55 51 GLU B C 1
ATOM 2342 O O . GLU B 1 51 ? 10.14 -33.409 -7.841 1 97.55 51 GLU B O 1
ATOM 2347 N N . THR B 1 52 ? 8.536 -32.033 -8.712 1 97.2 52 THR B N 1
ATOM 2348 C CA . THR B 1 52 ? 9.495 -31.174 -9.396 1 97.2 52 THR B CA 1
ATOM 2349 C C . THR B 1 52 ? 10.426 -30.497 -8.394 1 97.2 52 THR B C 1
ATOM 2351 O O . THR B 1 52 ? 11.644 -30.479 -8.584 1 97.2 52 THR B O 1
ATOM 2354 N N . VAL B 1 53 ? 9.874 -29.972 -7.337 1 97.19 53 VAL B N 1
ATOM 2355 C CA . VAL B 1 53 ? 10.638 -29.236 -6.336 1 97.19 53 VAL B CA 1
ATOM 2356 C C . VAL B 1 53 ? 11.591 -30.184 -5.612 1 97.19 53 VAL B C 1
ATOM 2358 O O . VAL B 1 53 ? 12.778 -29.887 -5.463 1 97.19 53 VAL B O 1
ATOM 2361 N N . THR B 1 54 ? 11.083 -31.347 -5.183 1 96.54 54 THR B N 1
ATOM 2362 C CA . THR B 1 54 ? 11.907 -32.292 -4.438 1 96.54 54 THR B CA 1
ATOM 2363 C C . THR B 1 54 ? 13.035 -32.833 -5.312 1 96.54 54 THR B C 1
ATOM 2365 O O . THR B 1 54 ? 14.178 -32.943 -4.862 1 96.54 54 THR B O 1
ATOM 2368 N N . GLU B 1 55 ? 12.727 -33.135 -6.551 1 95.46 55 GLU B N 1
ATOM 2369 C CA . GLU B 1 55 ? 13.749 -33.639 -7.464 1 95.46 55 GLU B CA 1
ATOM 2370 C C . GLU B 1 55 ? 14.862 -32.615 -7.666 1 95.46 55 GLU B C 1
ATOM 2372 O O . GLU B 1 55 ? 16.036 -32.978 -7.765 1 95.46 55 GLU B O 1
ATOM 2377 N N . THR B 1 56 ? 14.466 -31.374 -7.742 1 95.05 56 THR B N 1
ATOM 2378 C CA . THR B 1 56 ? 15.432 -30.304 -7.969 1 95.05 56 THR B CA 1
ATOM 2379 C C . THR B 1 56 ? 16.458 -30.254 -6.841 1 95.05 56 THR B C 1
ATOM 2381 O O . THR B 1 56 ? 17.625 -29.93 -7.07 1 95.05 56 THR B O 1
ATOM 2384 N N . ILE B 1 57 ? 16.058 -30.55 -5.663 1 92.55 57 ILE B N 1
ATOM 2385 C CA . ILE B 1 57 ? 16.962 -30.445 -4.523 1 92.55 57 ILE B CA 1
ATOM 2386 C C . ILE B 1 57 ? 17.401 -31.84 -4.083 1 92.55 57 ILE B C 1
ATOM 2388 O O . ILE B 1 57 ? 17.799 -32.039 -2.933 1 92.55 57 ILE B O 1
ATOM 2392 N N . ARG B 1 58 ? 17.186 -32.873 -4.946 1 91.36 58 ARG B N 1
ATOM 2393 C CA . ARG B 1 58 ? 17.692 -34.234 -4.803 1 91.36 58 ARG B CA 1
ATOM 2394 C C . ARG B 1 58 ? 17.002 -34.957 -3.651 1 91.36 58 ARG B C 1
ATOM 2396 O O . ARG B 1 58 ? 17.639 -35.715 -2.917 1 91.36 58 ARG B O 1
ATOM 2403 N N . LEU B 1 59 ? 15.739 -34.552 -3.402 1 93.62 59 LEU B N 1
ATOM 2404 C CA . LEU B 1 59 ? 14.86 -35.338 -2.543 1 93.62 59 LEU B CA 1
ATOM 2405 C C . LEU B 1 59 ? 13.962 -36.25 -3.372 1 93.62 59 LEU B C 1
ATOM 2407 O O . LEU B 1 59 ? 13.915 -36.133 -4.599 1 93.62 59 LEU B O 1
ATOM 2411 N N . LYS B 1 60 ? 13.363 -37.194 -2.666 1 92.87 60 LYS B N 1
ATOM 2412 C CA . LYS B 1 60 ? 12.526 -38.136 -3.403 1 92.87 60 LYS B CA 1
ATOM 2413 C C . LYS B 1 60 ? 11.226 -38.418 -2.655 1 92.87 60 LYS B C 1
ATOM 2415 O O . LYS B 1 60 ? 11.246 -38.752 -1.468 1 92.87 60 LYS B O 1
ATOM 2420 N N . VAL B 1 61 ? 10.166 -38.209 -3.357 1 96.02 61 VAL B N 1
ATOM 2421 C CA . VAL B 1 61 ? 8.872 -38.601 -2.808 1 96.02 61 VAL B CA 1
ATOM 2422 C C . VAL B 1 61 ? 8.744 -40.123 -2.824 1 96.02 61 VAL B C 1
ATOM 2424 O O . VAL B 1 61 ? 8.795 -40.745 -3.887 1 96.02 61 VAL B O 1
ATOM 2427 N N . GLN B 1 62 ? 8.518 -40.754 -1.723 1 94.72 62 GLN B N 1
ATOM 2428 C CA . GLN B 1 62 ? 8.487 -42.21 -1.638 1 94.72 62 GLN B CA 1
ATOM 2429 C C . GLN B 1 62 ? 7.067 -42.742 -1.817 1 94.72 62 GLN B C 1
ATOM 2431 O O . GLN B 1 62 ? 6.874 -43.856 -2.306 1 94.72 62 GLN B O 1
ATOM 2436 N N . GLY B 1 63 ? 6.118 -41.915 -1.301 1 95.47 63 GLY B N 1
ATOM 2437 C CA . GLY B 1 63 ? 4.751 -42.376 -1.483 1 95.47 63 GLY B CA 1
ATOM 2438 C C . GLY B 1 63 ? 3.763 -41.695 -0.555 1 95.47 63 GLY B C 1
ATOM 2439 O O . GLY B 1 63 ? 4.154 -40.896 0.299 1 95.47 63 GLY B O 1
ATOM 2440 N N . TYR B 1 64 ? 2.504 -41.969 -0.834 1 96.57 64 TYR B N 1
ATOM 2441 C CA . TYR B 1 64 ? 1.405 -41.42 -0.049 1 96.57 64 TYR B CA 1
ATOM 2442 C C . TYR B 1 64 ? 0.688 -42.518 0.728 1 96.57 64 TYR B C 1
ATOM 2444 O O . TYR B 1 64 ? 0.593 -43.656 0.262 1 96.57 64 TYR B O 1
ATOM 2452 N N . THR B 1 65 ? 0.317 -42.222 1.926 1 96.33 65 THR B N 1
ATOM 2453 C CA . THR B 1 65 ? -0.508 -43.115 2.733 1 96.33 65 THR B CA 1
ATOM 2454 C C . THR B 1 65 ? -1.814 -42.433 3.131 1 96.33 65 THR B C 1
ATOM 2456 O O . THR B 1 65 ? -1.807 -41.29 3.594 1 96.33 65 THR B O 1
ATOM 2459 N N . CYS B 1 66 ? -2.938 -43.118 2.84 1 96.12 66 CYS B N 1
ATOM 2460 C CA . CYS B 1 66 ? -4.253 -42.58 3.167 1 96.12 66 CYS B CA 1
ATOM 2461 C C . CYS B 1 66 ? -4.934 -43.419 4.241 1 96.12 66 CYS B C 1
ATOM 2463 O O . CYS B 1 66 ? -4.746 -44.636 4.297 1 96.12 66 CYS B O 1
ATOM 2465 N N . TRP B 1 67 ? -5.657 -42.785 5.083 1 94.92 67 TRP B N 1
ATOM 2466 C CA . TRP B 1 67 ? -6.454 -43.484 6.085 1 94.92 67 TRP B CA 1
ATOM 2467 C C . TRP B 1 67 ? -7.741 -42.723 6.386 1 94.92 67 TRP B C 1
ATOM 2469 O O . TRP B 1 67 ? -7.837 -41.523 6.118 1 94.92 67 TRP B O 1
ATOM 2479 N N . TYR B 1 68 ? -8.756 -43.485 6.821 1 94.93 68 TYR B N 1
ATOM 2480 C CA . TYR B 1 68 ? -10.038 -42.89 7.178 1 94.93 68 TYR B CA 1
ATOM 2481 C C . TYR B 1 68 ? -9.973 -42.239 8.555 1 94.93 68 TYR B C 1
ATOM 2483 O O . TYR B 1 68 ? -9.369 -42.788 9.479 1 94.93 68 TYR B O 1
ATOM 2491 N N . VAL B 1 69 ? -10.514 -41.021 8.466 1 90.48 69 VAL B N 1
ATOM 2492 C CA . VAL B 1 69 ? -10.65 -40.36 9.759 1 90.48 69 VAL B CA 1
ATOM 2493 C C . VAL B 1 69 ? -12.129 -40.2 10.105 1 90.48 69 VAL B C 1
ATOM 2495 O O . VAL B 1 69 ? -12.992 -40.794 9.455 1 90.48 69 VAL B O 1
ATOM 2498 N N . HIS B 1 70 ? -12.503 -39.432 11.124 1 82.56 70 HIS B N 1
ATOM 2499 C CA . HIS B 1 70 ? -13.874 -39.308 11.606 1 82.56 70 HIS B CA 1
ATOM 2500 C C . HIS B 1 70 ? -14.796 -38.778 10.513 1 82.56 70 HIS B C 1
ATOM 2502 O O . HIS B 1 70 ? -14.345 -38.091 9.593 1 82.56 70 HIS B O 1
ATOM 2508 N N . GLU B 1 71 ? -16.112 -39.204 10.598 1 83.16 71 GLU B N 1
ATOM 2509 C CA . GLU B 1 71 ? -17.222 -38.668 9.815 1 83.16 71 GLU B CA 1
ATOM 2510 C C . GLU B 1 71 ? -17.029 -38.941 8.326 1 83.16 71 GLU B C 1
ATOM 2512 O O . GLU B 1 71 ? -17.417 -38.127 7.486 1 83.16 71 GLU B O 1
ATOM 2517 N N . GLY B 1 72 ? -16.272 -40 8.019 1 88.41 72 GLY B N 1
ATOM 2518 C CA . GLY B 1 72 ? -16.186 -40.369 6.615 1 88.41 72 GLY B CA 1
ATOM 2519 C C . GLY B 1 72 ? -15.136 -39.581 5.855 1 88.41 72 GLY B C 1
ATOM 2520 O O . GLY B 1 72 ? -15.063 -39.659 4.626 1 88.41 72 GLY B O 1
ATOM 2521 N N . MET B 1 73 ? -14.373 -38.807 6.599 1 92.94 73 MET B N 1
ATOM 2522 C CA . MET B 1 73 ? -13.307 -38.035 5.966 1 92.94 73 MET B CA 1
ATOM 2523 C C . MET B 1 73 ? -12.024 -38.855 5.872 1 92.94 73 MET B C 1
ATOM 2525 O O . MET B 1 73 ? -11.88 -39.871 6.554 1 92.94 73 MET B O 1
ATOM 2529 N N . MET B 1 74 ? -11.105 -38.461 4.933 1 95.23 74 MET B N 1
ATOM 2530 C CA . MET B 1 74 ? -9.832 -39.139 4.705 1 95.23 74 MET B CA 1
ATOM 2531 C C . MET B 1 74 ? -8.662 -38.182 4.901 1 95.23 74 MET B C 1
ATOM 2533 O O . MET B 1 74 ? -8.794 -36.978 4.674 1 95.23 74 MET B O 1
ATOM 2537 N N . GLN B 1 75 ? -7.624 -38.689 5.437 1 95.21 75 GLN B N 1
ATOM 2538 C CA . GLN B 1 75 ? -6.36 -37.968 5.547 1 95.21 75 GLN B CA 1
ATOM 2539 C C . GLN B 1 75 ? -5.233 -38.724 4.849 1 95.21 75 GLN B C 1
ATOM 2541 O O . GLN B 1 75 ? -5.336 -39.931 4.621 1 95.21 75 GLN B O 1
ATOM 2546 N N . ALA B 1 76 ? -4.244 -37.911 4.397 1 96.69 76 ALA B N 1
ATOM 2547 C CA . ALA B 1 76 ? -3.105 -38.534 3.728 1 96.69 76 ALA B CA 1
ATOM 2548 C C . ALA B 1 76 ? -1.788 -37.931 4.21 1 96.69 76 ALA B C 1
ATOM 2550 O O . ALA B 1 76 ? -1.766 -36.819 4.742 1 96.69 76 ALA B O 1
ATOM 2551 N N . SER B 1 77 ? -0.816 -38.689 4.211 1 96.25 77 SER B N 1
ATOM 2552 C CA . SER B 1 77 ? 0.545 -38.223 4.458 1 96.25 77 SER B CA 1
ATOM 2553 C C . SER B 1 77 ? 1.469 -38.574 3.297 1 96.25 77 SER B C 1
ATOM 2555 O O . SER B 1 77 ? 1.188 -39.498 2.53 1 96.25 77 SER B O 1
ATOM 2557 N N . VAL B 1 78 ? 2.489 -37.785 3.098 1 96.89 78 VAL B N 1
ATOM 2558 C CA . VAL B 1 78 ? 3.499 -38.047 2.078 1 96.89 78 VAL B CA 1
ATOM 2559 C C . VAL B 1 78 ? 4.861 -38.245 2.739 1 96.89 78 VAL B C 1
ATOM 2561 O O . VAL B 1 78 ? 5.227 -37.505 3.656 1 96.89 78 VAL B O 1
ATOM 2564 N N . LEU B 1 79 ? 5.503 -39.24 2.352 1 95.51 79 LEU B N 1
ATOM 2565 C CA . LEU B 1 79 ? 6.837 -39.554 2.854 1 95.51 79 LEU B CA 1
ATOM 2566 C C . LEU B 1 79 ? 7.909 -39.09 1.875 1 95.51 79 LEU B C 1
ATOM 2568 O O . LEU B 1 79 ? 7.865 -39.432 0.691 1 95.51 79 LEU B O 1
ATOM 2572 N N . ILE B 1 80 ? 8.851 -38.273 2.37 1 94.79 80 ILE B N 1
ATOM 2573 C CA . ILE B 1 80 ? 9.939 -37.753 1.55 1 94.79 80 ILE B CA 1
ATOM 2574 C C . ILE B 1 80 ? 11.276 -38.275 2.073 1 94.79 80 ILE B C 1
ATOM 2576 O O . ILE B 1 80 ? 11.595 -38.11 3.253 1 94.79 80 ILE B O 1
ATOM 2580 N N . ALA B 1 81 ? 12.018 -38.876 1.186 1 91.56 81 ALA B N 1
ATOM 2581 C CA . ALA B 1 81 ? 13.33 -39.402 1.555 1 91.56 81 ALA B CA 1
ATOM 2582 C C . ALA B 1 81 ? 14.398 -38.315 1.481 1 91.56 81 ALA B C 1
ATOM 2584 O O . ALA B 1 81 ? 14.443 -37.545 0.519 1 91.56 81 ALA B O 1
ATOM 2585 N N . LEU B 1 82 ? 15.261 -38.253 2.456 1 85.64 82 LEU B N 1
ATOM 2586 C CA . LEU B 1 82 ? 16.398 -37.339 2.48 1 85.64 82 LEU B CA 1
ATOM 2587 C C . LEU B 1 82 ? 17.65 -38.016 1.931 1 85.64 82 LEU B C 1
ATOM 2589 O O . LEU B 1 82 ? 17.746 -39.245 1.929 1 85.64 82 LEU B O 1
ATOM 2593 N N . PRO B 1 83 ? 18.528 -37.125 1.327 1 78 83 PRO B N 1
ATOM 2594 C CA . PRO B 1 83 ? 19.763 -37.725 0.817 1 78 83 PRO B CA 1
ATOM 2595 C C . PRO B 1 83 ? 20.563 -38.441 1.903 1 78 83 PRO B C 1
ATOM 2597 O O . PRO B 1 83 ? 20.509 -38.052 3.072 1 78 83 PRO B O 1
ATOM 2600 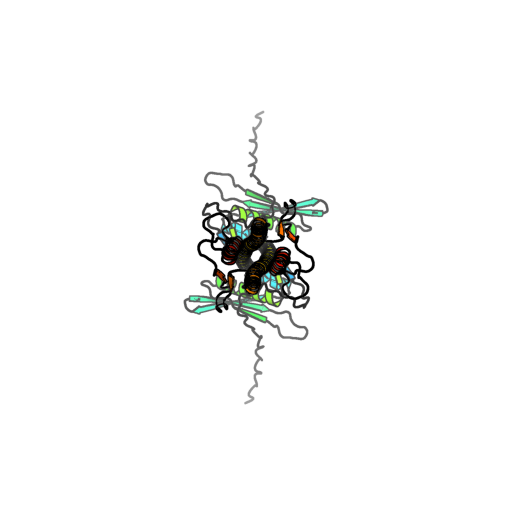N N . ARG B 1 84 ? 21.109 -39.497 1.492 1 72.84 84 ARG B N 1
ATOM 2601 C CA . ARG B 1 84 ? 21.93 -40.265 2.422 1 72.84 84 ARG B CA 1
ATOM 2602 C C . ARG B 1 84 ? 23.123 -39.446 2.904 1 72.84 84 ARG B C 1
ATOM 2604 O O . ARG B 1 84 ? 23.78 -38.77 2.11 1 72.84 84 ARG B O 1
ATOM 2611 N N . GLN B 1 85 ? 23.117 -39.077 4.136 1 62.17 85 GLN B N 1
ATOM 2612 C CA . GLN B 1 85 ? 24.302 -38.425 4.682 1 62.17 85 GLN B CA 1
ATOM 2613 C C . GLN B 1 85 ? 25.501 -39.369 4.677 1 62.17 85 GLN B C 1
ATOM 2615 O O . GLN B 1 85 ? 25.343 -40.582 4.829 1 62.17 85 GLN B O 1
ATOM 2620 N N . GLU B 1 86 ? 26.648 -38.903 4.077 1 61.37 86 GLU B N 1
ATOM 2621 C CA . GLU B 1 86 ? 27.872 -39.698 4.131 1 61.37 86 GLU B CA 1
ATOM 2622 C C . GLU B 1 86 ? 28.07 -40.311 5.514 1 61.37 86 GLU B C 1
ATOM 2624 O O . GLU B 1 86 ? 28.011 -39.608 6.525 1 61.37 86 GLU B O 1
ATOM 2629 N N . GLY B 1 87 ? 28.195 -41.641 5.494 1 60.72 87 GLY B N 1
ATOM 2630 C CA . GLY B 1 87 ? 28.535 -42.387 6.695 1 60.72 87 GLY B CA 1
ATOM 2631 C C . GLY B 1 87 ? 27.326 -42.981 7.392 1 60.72 87 GLY B C 1
ATOM 2632 O O . GLY B 1 87 ? 27.468 -43.759 8.338 1 60.72 87 GLY B O 1
ATOM 2633 N N . SER B 1 88 ? 26.182 -42.29 7.065 1 58.31 88 SER B N 1
ATOM 2634 C CA . SER B 1 88 ? 25.038 -42.815 7.803 1 58.31 88 SER B CA 1
ATOM 2635 C C . SER B 1 88 ? 24.315 -43.895 7.005 1 58.31 88 SER B C 1
ATOM 2637 O O . SER B 1 88 ? 24.164 -43.778 5.787 1 58.31 88 SER B O 1
ATOM 2639 N N . PHE B 1 89 ? 24.299 -45.137 7.445 1 57.51 89 PHE B N 1
ATOM 2640 C CA . PHE B 1 89 ? 23.646 -46.281 6.821 1 57.51 89 PHE B CA 1
ATOM 2641 C C . PHE B 1 89 ? 22.133 -46.104 6.815 1 57.51 89 PHE B C 1
ATOM 2643 O O . PHE B 1 89 ? 21.416 -46.863 6.159 1 57.51 89 PHE B O 1
ATOM 2650 N N . ARG B 1 90 ? 21.756 -45.018 7.571 1 59.68 90 ARG B N 1
ATOM 2651 C CA . ARG B 1 90 ? 20.307 -44.961 7.734 1 59.68 90 ARG B CA 1
ATOM 2652 C C . ARG B 1 90 ? 19.691 -43.923 6.802 1 59.68 90 ARG B C 1
ATOM 2654 O O . ARG B 1 90 ? 20.224 -42.821 6.653 1 59.68 90 ARG B O 1
ATOM 2661 N N . GLU B 1 91 ? 18.803 -44.455 6.01 1 68.04 91 GLU B N 1
ATOM 2662 C CA . GLU B 1 91 ? 17.994 -43.561 5.188 1 68.04 91 GLU B CA 1
ATOM 2663 C C . GLU B 1 91 ? 17.064 -42.71 6.048 1 68.04 91 GLU B C 1
ATOM 2665 O O . GLU B 1 91 ? 16.464 -43.209 7.003 1 68.04 91 GLU B O 1
ATOM 2670 N N . SER B 1 92 ? 17.214 -41.383 6.011 1 82.04 92 SER B N 1
ATOM 2671 C CA . SER B 1 92 ? 16.327 -40.496 6.757 1 82.04 92 SER B CA 1
ATOM 2672 C C . SER B 1 92 ? 15.169 -40.014 5.89 1 82.04 92 SER B C 1
ATOM 2674 O O . SER B 1 92 ? 15.302 -39.913 4.668 1 82.04 92 SER B O 1
ATOM 2676 N N . SER B 1 93 ? 13.975 -40.086 6.452 1 88.62 93 SER B N 1
ATOM 2677 C CA . SER B 1 93 ? 12.784 -39.624 5.746 1 88.62 93 SER B CA 1
ATOM 2678 C C . SER B 1 93 ? 11.947 -38.697 6.622 1 88.62 93 SER B C 1
ATOM 2680 O O . SER B 1 93 ? 12.09 -38.695 7.846 1 88.62 93 SER B O 1
ATOM 2682 N N . ILE B 1 94 ? 11.218 -37.858 6.039 1 90.49 94 ILE B N 1
ATOM 2683 C CA . ILE B 1 94 ? 10.287 -36.965 6.72 1 90.49 94 ILE B CA 1
ATOM 2684 C C . ILE B 1 94 ? 8.873 -37.195 6.193 1 90.49 94 ILE B C 1
ATOM 2686 O O . ILE B 1 94 ? 8.671 -37.354 4.987 1 90.49 94 ILE B O 1
ATOM 2690 N N . THR B 1 95 ? 7.937 -37.247 7.088 1 94.03 95 THR B N 1
ATOM 2691 C CA . THR B 1 95 ? 6.534 -37.41 6.723 1 94.03 95 THR B CA 1
ATOM 2692 C C . THR B 1 95 ? 5.772 -36.101 6.907 1 94.03 95 THR B C 1
ATOM 2694 O O . THR B 1 95 ? 5.919 -35.43 7.931 1 94.03 95 THR B O 1
ATOM 2697 N N . TYR B 1 96 ? 4.938 -35.731 5.911 1 94.11 96 TYR B N 1
ATOM 2698 C CA . TYR B 1 96 ? 4.067 -34.563 5.978 1 94.11 96 TYR B CA 1
ATOM 2699 C C . TYR B 1 96 ? 2.6 -34.972 5.921 1 94.11 96 TYR B C 1
ATOM 2701 O O . TYR B 1 96 ? 2.203 -35.762 5.061 1 94.11 96 TYR B O 1
ATOM 2709 N N . GLU B 1 97 ? 1.855 -34.436 6.806 1 94.41 97 GLU B N 1
ATOM 2710 C CA . GLU B 1 97 ? 0.438 -34.775 6.882 1 94.41 97 GLU B CA 1
ATOM 2711 C C . GLU B 1 97 ? -0.434 -33.607 6.431 1 94.41 97 GLU B C 1
ATOM 2713 O O . GLU B 1 97 ? -0.231 -32.471 6.865 1 94.41 97 GLU B O 1
ATOM 2718 N N . GLY B 1 98 ? -1.397 -33.958 5.485 1 93.34 98 GLY B N 1
ATOM 2719 C CA . GLY B 1 98 ? -2.32 -32.938 5.015 1 93.34 98 GLY B CA 1
ATOM 2720 C C . GLY B 1 98 ? -3.611 -32.889 5.81 1 93.34 98 GLY B C 1
ATOM 2721 O O . GLY B 1 98 ? -3.851 -33.742 6.668 1 93.34 98 GLY B O 1
ATOM 2722 N N . GLU B 1 99 ? -4.429 -31.894 5.567 1 91.89 99 GLU B N 1
ATOM 2723 C CA . GLU B 1 99 ? -5.753 -31.774 6.171 1 91.89 99 GLU B CA 1
ATOM 2724 C C . GLU B 1 99 ? -6.698 -32.852 5.646 1 91.89 99 GLU B C 1
ATOM 2726 O O . GLU B 1 99 ? -6.429 -33.473 4.616 1 91.89 99 GLU B O 1
ATOM 2731 N N . SER B 1 100 ? -7.745 -33.045 6.363 1 92.73 100 SER B N 1
ATOM 2732 C CA . SER B 1 100 ? -8.732 -34.043 5.963 1 92.73 100 SER B CA 1
ATOM 2733 C C . SER B 1 100 ? -9.533 -33.574 4.754 1 92.73 100 SER B C 1
ATOM 2735 O O . SER B 1 100 ? -9.698 -32.371 4.54 1 92.73 100 SER B O 1
ATOM 2737 N N . ALA B 1 101 ? -9.944 -34.526 3.974 1 94.01 101 ALA B N 1
ATOM 2738 C CA . ALA B 1 101 ? -10.74 -34.258 2.78 1 94.01 101 ALA B CA 1
ATOM 2739 C C . ALA B 1 101 ? -11.771 -35.36 2.549 1 94.01 101 ALA B C 1
ATOM 2741 O O . ALA B 1 101 ? -11.763 -36.38 3.241 1 94.01 101 ALA B O 1
ATOM 2742 N N . ASN B 1 102 ? -12.652 -35.205 1.609 1 92.94 102 ASN B N 1
ATOM 2743 C CA . ASN B 1 102 ? -13.771 -36.113 1.384 1 92.94 102 ASN B CA 1
ATOM 2744 C C . ASN B 1 102 ? -13.36 -37.308 0.528 1 92.94 102 ASN B C 1
ATOM 2746 O O . ASN B 1 102 ? -14.014 -38.352 0.558 1 92.94 102 ASN B O 1
ATOM 2750 N N . THR B 1 103 ? -12.271 -37.137 -0.333 1 94.86 103 THR B N 1
ATOM 2751 C CA . THR B 1 103 ? -11.821 -38.212 -1.211 1 94.86 103 THR B CA 1
ATOM 2752 C C . THR B 1 103 ? -10.336 -38.493 -1.004 1 94.86 103 THR B C 1
ATOM 2754 O O . THR B 1 103 ? -9.604 -37.644 -0.49 1 94.86 103 THR B O 1
ATOM 2757 N N . GLU B 1 104 ? -9.955 -39.619 -1.312 1 95.22 104 GLU B N 1
ATOM 2758 C CA . GLU B 1 104 ? -8.555 -40.018 -1.212 1 95.22 104 GLU B CA 1
ATOM 2759 C C . GLU B 1 104 ? -7.657 -39.089 -2.024 1 95.22 104 GLU B C 1
ATOM 2761 O O . GLU B 1 104 ? -6.601 -38.666 -1.549 1 95.22 104 GLU B O 1
ATOM 2766 N N . ASP B 1 105 ? -8.116 -38.766 -3.216 1 96.08 105 ASP B N 1
ATOM 2767 C CA . ASP B 1 105 ? -7.335 -37.91 -4.104 1 96.08 105 ASP B CA 1
ATOM 2768 C C . ASP B 1 105 ? -7.144 -36.52 -3.499 1 96.08 105 ASP B C 1
ATOM 2770 O O . ASP B 1 105 ? -6.038 -35.977 -3.517 1 96.08 105 ASP B O 1
ATOM 2774 N N . GLU B 1 106 ? -8.175 -36.032 -2.979 1 96 106 GLU B N 1
ATOM 2775 C CA . GLU B 1 106 ? -8.096 -34.715 -2.354 1 96 106 GLU B CA 1
ATOM 2776 C C . GLU B 1 106 ? -7.185 -34.739 -1.13 1 96 106 GLU B C 1
ATOM 2778 O O . GLU B 1 106 ? -6.43 -33.793 -0.893 1 96 106 GLU B O 1
ATOM 2783 N N . ALA B 1 107 ? -7.266 -35.72 -0.383 1 96.18 107 ALA B N 1
ATOM 2784 C CA . ALA B 1 107 ? -6.421 -35.866 0.8 1 96.18 107 ALA B CA 1
ATOM 2785 C C . ALA B 1 107 ? -4.944 -35.896 0.418 1 96.18 107 ALA B C 1
ATOM 2787 O O . ALA B 1 107 ? -4.114 -35.258 1.071 1 96.18 107 ALA B O 1
ATOM 2788 N N . MET B 1 108 ? -4.632 -36.626 -0.631 1 97.51 108 MET B N 1
ATOM 2789 C CA . MET B 1 108 ? -3.249 -36.701 -1.093 1 97.51 108 MET B CA 1
ATOM 2790 C C . MET B 1 108 ? -2.764 -35.34 -1.582 1 97.51 108 MET B C 1
ATOM 2792 O O . MET B 1 108 ? -1.612 -34.967 -1.352 1 97.51 108 MET B O 1
ATOM 2796 N N . GLU B 1 109 ? -3.683 -34.621 -2.265 1 97.5 109 GLU B N 1
ATOM 2797 C CA . GLU B 1 109 ? -3.337 -33.281 -2.729 1 97.5 109 GLU B CA 1
ATOM 2798 C C . GLU B 1 109 ? -3.045 -32.35 -1.556 1 97.5 109 GLU B C 1
ATOM 2800 O O . GLU B 1 109 ? -2.107 -31.552 -1.609 1 97.5 109 GLU B O 1
ATOM 2805 N N . LYS B 1 110 ? -3.766 -32.467 -0.558 1 95.95 110 LYS B N 1
ATOM 2806 C CA . LYS B 1 110 ? -3.566 -31.633 0.623 1 95.95 110 LYS B CA 1
ATOM 2807 C C . LYS B 1 110 ? -2.26 -31.984 1.33 1 95.95 110 LYS B C 1
ATOM 2809 O O . LYS B 1 110 ? -1.574 -31.103 1.851 1 95.95 110 LYS B O 1
ATOM 2814 N N . ALA B 1 111 ? -1.948 -33.231 1.371 1 96.85 111 ALA B N 1
ATOM 2815 C CA . ALA B 1 111 ? -0.667 -33.649 1.935 1 96.85 111 ALA B CA 1
ATOM 2816 C C . ALA B 1 111 ? 0.498 -33.097 1.119 1 96.85 111 ALA B C 1
ATOM 2818 O O . ALA B 1 111 ? 1.491 -32.628 1.681 1 96.85 111 ALA B O 1
ATOM 2819 N N . ALA B 1 112 ? 0.341 -33.218 -0.195 1 97.74 112 ALA B N 1
ATOM 2820 C CA . ALA B 1 112 ? 1.365 -32.678 -1.086 1 97.74 112 ALA B CA 1
ATOM 2821 C C . ALA B 1 112 ? 1.53 -31.174 -0.884 1 97.74 112 ALA B C 1
ATOM 2823 O O . ALA B 1 112 ? 2.651 -30.661 -0.884 1 97.74 112 ALA B O 1
ATOM 2824 N N . GLN B 1 113 ? 0.443 -30.509 -0.783 1 96.89 113 GLN B N 1
ATOM 2825 C CA . GLN B 1 113 ? 0.47 -29.067 -0.563 1 96.89 113 GLN B CA 1
ATOM 2826 C C . GLN B 1 113 ? 1.222 -28.721 0.719 1 96.89 113 GLN B C 1
ATOM 2828 O O . GLN B 1 113 ? 2.065 -27.821 0.727 1 96.89 113 GLN B O 1
ATOM 2833 N N . MET B 1 114 ? 0.921 -29.428 1.746 1 96.01 114 MET B N 1
ATOM 2834 C CA . MET B 1 114 ? 1.592 -29.21 3.024 1 96.01 114 MET B CA 1
ATOM 2835 C C . MET B 1 114 ? 3.093 -29.449 2.899 1 96.01 114 MET B C 1
ATOM 2837 O O . MET B 1 114 ? 3.895 -28.633 3.356 1 96.01 114 MET B O 1
ATOM 2841 N N . ALA B 1 115 ? 3.44 -30.532 2.344 1 96.49 115 ALA B N 1
ATOM 2842 C CA . ALA B 1 115 ? 4.851 -30.852 2.146 1 96.49 115 ALA B CA 1
ATOM 2843 C C . ALA B 1 115 ? 5.553 -29.761 1.342 1 96.49 115 ALA B C 1
ATOM 2845 O O . ALA B 1 115 ? 6.664 -29.348 1.683 1 96.49 115 ALA B O 1
ATOM 2846 N N . LEU B 1 116 ? 4.88 -29.358 0.268 1 97.05 116 LEU B N 1
ATOM 2847 C CA . LEU B 1 116 ? 5.428 -28.327 -0.606 1 97.05 116 LEU B CA 1
ATOM 2848 C C . LEU B 1 116 ? 5.694 -27.042 0.17 1 97.05 116 LEU B C 1
ATOM 2850 O O . LEU B 1 116 ? 6.771 -26.452 0.053 1 97.05 116 LEU B O 1
ATOM 2854 N N . GLU B 1 117 ? 4.79 -26.634 0.91 1 95.04 117 GLU B N 1
ATOM 2855 C CA . GLU B 1 117 ? 4.925 -25.411 1.694 1 95.04 117 GLU B CA 1
ATOM 2856 C C . GLU B 1 117 ? 6.077 -25.518 2.69 1 95.04 117 GLU B C 1
ATOM 2858 O O . GLU B 1 117 ? 6.89 -24.599 2.807 1 95.04 117 GLU B O 1
ATOM 2863 N N . CYS B 1 118 ? 6.128 -26.608 3.359 1 94.24 118 CYS B N 1
ATOM 2864 C CA . CYS B 1 118 ? 7.155 -26.803 4.376 1 94.24 118 CYS B CA 1
ATOM 2865 C C . CYS B 1 118 ? 8.542 -26.857 3.748 1 94.24 118 CYS B C 1
ATOM 2867 O O . CYS B 1 118 ? 9.475 -26.217 4.235 1 94.24 118 CYS B O 1
ATOM 2869 N N . ILE B 1 119 ? 8.647 -27.587 2.716 1 94 119 ILE B N 1
ATOM 2870 C CA . ILE B 1 119 ? 9.937 -27.767 2.059 1 94 119 ILE B CA 1
ATOM 2871 C C . ILE B 1 119 ? 10.413 -26.434 1.485 1 94 119 ILE B C 1
ATOM 2873 O O . ILE B 1 119 ? 11.585 -26.075 1.622 1 94 119 ILE B O 1
ATOM 2877 N N . CYS B 1 120 ? 9.533 -25.736 0.845 1 94.9 120 CYS B N 1
ATOM 2878 C CA . CYS B 1 120 ? 9.899 -24.441 0.283 1 94.9 120 CYS B CA 1
ATOM 2879 C C . CYS B 1 120 ? 10.404 -23.498 1.369 1 94.9 120 CYS B C 1
ATOM 2881 O O . CYS B 1 120 ? 11.381 -22.776 1.165 1 94.9 120 CYS B O 1
ATOM 2883 N N . ALA B 1 121 ? 9.752 -23.534 2.48 1 91.91 121 ALA B N 1
ATOM 2884 C CA . ALA B 1 121 ? 10.162 -22.688 3.597 1 91.91 121 ALA B CA 1
ATOM 2885 C C . ALA B 1 121 ? 11.512 -23.131 4.154 1 91.91 121 ALA B C 1
ATOM 2887 O O . ALA B 1 121 ? 12.396 -22.303 4.388 1 91.91 121 ALA B O 1
ATOM 2888 N N . ASP B 1 122 ? 11.68 -24.405 4.289 1 88.98 122 ASP B N 1
ATOM 2889 C CA . ASP B 1 122 ? 12.873 -24.949 4.929 1 88.98 122 ASP B CA 1
ATOM 2890 C C . ASP B 1 122 ? 14.106 -24.751 4.051 1 88.98 122 ASP B C 1
ATOM 2892 O O . ASP B 1 122 ? 15.208 -24.532 4.559 1 88.98 122 ASP B O 1
ATOM 2896 N N . TYR B 1 123 ? 13.876 -24.867 2.789 1 90.6 123 TYR B N 1
ATOM 2897 C CA . TYR B 1 123 ? 15.011 -24.828 1.874 1 90.6 123 TYR B CA 1
ATOM 2898 C C . TYR B 1 123 ? 15.08 -23.49 1.148 1 90.6 123 TYR B C 1
ATOM 2900 O O . TYR B 1 123 ? 15.872 -23.322 0.217 1 90.6 123 TYR B O 1
ATOM 2908 N N . ASN B 1 124 ? 14.248 -22.519 1.477 1 92.61 124 ASN B N 1
ATOM 2909 C CA . ASN B 1 124 ? 14.208 -21.194 0.867 1 92.61 124 ASN B CA 1
ATOM 2910 C C . ASN B 1 124 ? 14.036 -21.278 -0.647 1 92.61 124 ASN B C 1
ATOM 2912 O O . ASN B 1 124 ? 14.822 -20.698 -1.398 1 92.61 124 ASN B O 1
ATOM 2916 N N . ILE B 1 125 ? 12.983 -21.96 -0.998 1 95.15 125 ILE B N 1
ATOM 2917 C CA . ILE B 1 125 ? 12.683 -22.196 -2.406 1 95.15 125 ILE B CA 1
ATOM 2918 C C . ILE B 1 125 ? 11.462 -21.376 -2.818 1 95.15 125 ILE B C 1
ATOM 2920 O O . ILE B 1 125 ? 10.457 -21.347 -2.104 1 95.15 125 ILE B O 1
ATOM 2924 N N . SER B 1 126 ? 11.595 -20.678 -3.968 1 95.34 126 SER B N 1
ATOM 2925 C CA . SER B 1 126 ? 10.444 -20.058 -4.617 1 95.34 126 SER B CA 1
ATOM 2926 C C . SER B 1 126 ? 9.966 -20.886 -5.804 1 95.34 126 SER B C 1
ATOM 2928 O O . SER B 1 126 ? 10.777 -21.373 -6.595 1 95.34 126 SER B O 1
ATOM 2930 N N . VAL B 1 127 ? 8.704 -21.057 -5.845 1 97.23 127 VAL B N 1
ATOM 2931 C CA . VAL B 1 127 ? 8.112 -21.847 -6.92 1 97.23 127 VAL B CA 1
ATOM 2932 C C . VAL B 1 127 ? 7.682 -20.928 -8.061 1 97.23 127 VAL B C 1
ATOM 2934 O O . VAL B 1 127 ? 6.801 -20.083 -7.887 1 97.23 127 VAL B O 1
ATOM 2937 N N . ASN B 1 128 ? 8.336 -21.039 -9.209 1 97.44 128 ASN B N 1
ATOM 2938 C CA . ASN B 1 128 ? 7.992 -20.27 -10.401 1 97.44 128 ASN B CA 1
ATOM 2939 C C . ASN B 1 128 ? 6.884 -20.945 -11.203 1 97.44 128 ASN B C 1
ATOM 2941 O O . ASN B 1 128 ? 7.157 -21.647 -12.178 1 97.44 128 ASN B O 1
ATOM 2945 N N . ASP B 1 129 ? 5.701 -20.802 -10.669 1 96.72 129 ASP B N 1
ATOM 2946 C CA . ASP B 1 129 ? 4.511 -21.285 -11.363 1 96.72 129 ASP B CA 1
ATOM 2947 C C . ASP B 1 129 ? 3.843 -20.162 -12.154 1 96.72 129 ASP B C 1
ATOM 2949 O O . ASP B 1 129 ? 4.488 -19.171 -12.5 1 96.72 129 ASP B O 1
ATOM 2953 N N . HIS B 1 130 ? 2.623 -20.308 -12.511 1 96.93 130 HIS B N 1
ATOM 2954 C CA . HIS B 1 130 ? 1.921 -19.345 -13.352 1 96.93 130 HIS B CA 1
ATOM 2955 C C . HIS B 1 130 ? 1.79 -17.996 -12.653 1 96.93 130 HIS B C 1
ATOM 2957 O O . HIS B 1 130 ? 1.874 -16.948 -13.297 1 96.93 130 HIS B O 1
ATOM 2963 N N . ASN B 1 131 ? 1.596 -18.001 -11.32 1 96.83 131 ASN B N 1
ATOM 2964 C CA . ASN B 1 131 ? 1.288 -16.797 -10.556 1 96.83 131 ASN B CA 1
ATOM 2965 C C . ASN B 1 131 ? 2.55 -16.163 -9.978 1 96.83 131 ASN B C 1
ATOM 2967 O O . ASN B 1 131 ? 2.478 -15.136 -9.3 1 96.83 131 ASN B O 1
ATOM 2971 N N . TYR B 1 132 ? 3.681 -16.773 -10.279 1 96.47 132 TYR B N 1
ATOM 2972 C CA . TYR B 1 132 ? 4.922 -16.348 -9.64 1 96.47 132 TYR B CA 1
ATOM 2973 C C . TYR B 1 132 ? 5.227 -14.889 -9.957 1 96.47 132 TYR B C 1
ATOM 2975 O O . TYR B 1 132 ? 5.45 -14.084 -9.05 1 96.47 132 TYR B O 1
ATOM 2983 N N . TYR B 1 133 ? 5.206 -14.467 -11.222 1 93.89 133 TYR B N 1
ATOM 2984 C CA . TYR B 1 133 ? 5.58 -13.112 -11.614 1 93.89 133 TYR B CA 1
ATOM 2985 C C . TYR B 1 133 ? 4.572 -12.095 -11.092 1 93.89 133 TYR B C 1
ATOM 2987 O O . TYR B 1 133 ? 4.953 -11.025 -10.612 1 93.89 133 TYR B O 1
ATOM 2995 N N . ALA B 1 134 ? 3.345 -12.447 -11.231 1 94.79 134 ALA B N 1
ATOM 2996 C CA . ALA B 1 134 ? 2.313 -11.56 -10.701 1 94.79 134 ALA B CA 1
ATOM 2997 C C . ALA B 1 134 ? 2.498 -11.337 -9.203 1 94.79 134 ALA B C 1
ATOM 2999 O O . ALA B 1 134 ? 2.318 -10.221 -8.708 1 94.79 134 ALA B O 1
ATOM 3000 N N . LEU B 1 135 ? 2.811 -12.374 -8.49 1 96.66 135 LEU B N 1
ATOM 3001 C CA . LEU B 1 135 ? 3.026 -12.274 -7.051 1 96.66 135 LEU B CA 1
ATOM 3002 C C . LEU B 1 135 ? 4.203 -11.355 -6.739 1 96.66 135 LEU B C 1
ATOM 3004 O O . LEU B 1 135 ? 4.1 -10.478 -5.879 1 96.66 135 LEU B O 1
ATOM 3008 N N . GLU B 1 136 ? 5.262 -11.524 -7.442 1 95.62 136 GLU B N 1
ATOM 3009 C CA . GLU B 1 136 ? 6.456 -10.718 -7.207 1 95.62 136 GLU B CA 1
ATOM 3010 C C . GLU B 1 136 ? 6.188 -9.241 -7.481 1 95.62 136 GLU B C 1
ATOM 3012 O O . GLU B 1 136 ? 6.577 -8.377 -6.693 1 95.62 136 GLU B O 1
ATOM 3017 N N . VAL B 1 137 ? 5.562 -8.955 -8.531 1 96.03 137 VAL B N 1
ATOM 3018 C CA . VAL B 1 137 ? 5.24 -7.575 -8.88 1 96.03 137 VAL B CA 1
ATOM 3019 C C . VAL B 1 137 ? 4.311 -6.979 -7.825 1 96.03 137 VAL B C 1
ATOM 3021 O O . VAL B 1 137 ? 4.483 -5.828 -7.416 1 96.03 137 VAL B O 1
ATOM 3024 N N . THR B 1 138 ? 3.365 -7.737 -7.429 1 96.57 138 THR B N 1
ATOM 3025 C CA . THR B 1 138 ? 2.418 -7.259 -6.428 1 96.57 138 THR B CA 1
ATOM 3026 C C . THR B 1 138 ? 3.123 -6.985 -5.103 1 96.57 138 THR B C 1
ATOM 3028 O O . THR B 1 138 ? 2.791 -6.026 -4.404 1 96.57 138 THR B O 1
ATOM 3031 N N . LYS B 1 139 ? 3.966 -7.86 -4.797 1 95.12 139 LYS B N 1
ATOM 3032 C CA . LYS B 1 139 ? 4.755 -7.634 -3.59 1 95.12 139 LYS B CA 1
ATOM 3033 C C . LYS B 1 139 ? 5.501 -6.304 -3.661 1 95.12 139 LYS B C 1
ATOM 3035 O O . LYS B 1 139 ? 5.54 -5.556 -2.682 1 95.12 139 LYS B O 1
ATOM 3040 N N . GLU B 1 140 ? 6.083 -6.005 -4.736 1 96.72 140 GLU B N 1
ATOM 3041 C CA . GLU B 1 140 ? 6.814 -4.755 -4.925 1 96.72 140 GLU B CA 1
ATOM 3042 C C . GLU B 1 140 ? 5.885 -3.55 -4.81 1 96.72 140 GLU B C 1
ATOM 3044 O O . GLU B 1 140 ? 6.226 -2.557 -4.164 1 96.72 140 GLU B O 1
ATOM 3049 N N . ARG B 1 141 ? 4.826 -3.65 -5.463 1 96.71 141 ARG B N 1
ATOM 3050 C CA . ARG B 1 141 ? 3.844 -2.572 -5.402 1 96.71 141 ARG B CA 1
ATOM 3051 C C . ARG B 1 141 ? 3.353 -2.36 -3.974 1 96.71 141 ARG B C 1
ATOM 3053 O O . ARG B 1 141 ? 3.129 -1.223 -3.552 1 96.71 141 ARG B O 1
ATOM 3060 N N . LEU B 1 142 ? 3.13 -3.447 -3.294 1 97.06 142 LEU B N 1
ATOM 3061 C CA . LEU B 1 142 ? 2.712 -3.358 -1.899 1 97.06 142 LEU B CA 1
ATOM 3062 C C . LEU B 1 142 ? 3.757 -2.625 -1.064 1 97.06 142 LEU B C 1
ATOM 3064 O O . LEU B 1 142 ? 3.415 -1.755 -0.26 1 97.06 142 LEU B O 1
ATOM 3068 N N . PHE B 1 143 ? 4.943 -2.994 -1.225 1 96.99 143 PHE B N 1
ATOM 3069 C CA . PHE B 1 143 ? 6.029 -2.333 -0.511 1 96.99 143 PHE B CA 1
ATOM 3070 C C . PHE B 1 143 ? 6.023 -0.834 -0.784 1 96.99 143 PHE B C 1
ATOM 3072 O O . PHE B 1 143 ? 6.084 -0.028 0.147 1 96.99 143 PHE B O 1
ATOM 3079 N N . THR B 1 144 ? 5.92 -0.426 -2.01 1 96.25 144 THR B N 1
ATOM 3080 C CA . THR B 1 144 ? 5.915 0.976 -2.414 1 96.25 144 THR B CA 1
ATOM 3081 C C . THR B 1 144 ? 4.726 1.711 -1.801 1 96.25 144 THR B C 1
ATOM 3083 O O . THR B 1 144 ? 4.864 2.841 -1.33 1 96.25 144 THR B O 1
ATOM 3086 N N . ALA B 1 145 ? 3.629 1.045 -1.807 1 95.36 145 ALA B N 1
ATOM 3087 C CA . ALA B 1 145 ? 2.422 1.649 -1.248 1 95.36 145 ALA B CA 1
ATOM 3088 C C . ALA B 1 145 ? 2.567 1.874 0.254 1 95.36 145 ALA B C 1
ATOM 3090 O O . ALA B 1 145 ? 2.129 2.901 0.779 1 95.36 145 ALA B O 1
ATOM 3091 N N . ARG B 1 146 ? 3.106 0.961 0.899 1 96.06 146 ARG B N 1
ATOM 3092 C CA . ARG B 1 146 ? 3.316 1.086 2.338 1 96.06 146 ARG B CA 1
ATOM 3093 C C . ARG B 1 146 ? 4.279 2.225 2.653 1 96.06 146 ARG B C 1
ATOM 3095 O O . ARG B 1 146 ? 4.06 2.988 3.596 1 96.06 146 ARG B O 1
ATOM 3102 N N . GLU B 1 147 ? 5.286 2.411 1.921 1 95.46 147 GLU B N 1
ATOM 3103 C CA . GLU B 1 147 ? 6.233 3.507 2.104 1 95.46 147 GLU B CA 1
ATOM 3104 C C . GLU B 1 147 ? 5.561 4.86 1.887 1 95.46 147 GLU B C 1
ATOM 3106 O O . GLU B 1 147 ? 5.789 5.801 2.649 1 95.46 147 GLU B O 1
ATOM 3111 N N . LYS B 1 148 ? 4.851 4.87 0.855 1 93.51 148 LYS B N 1
ATOM 3112 C CA . LYS B 1 148 ? 4.111 6.095 0.568 1 93.51 148 LYS B CA 1
ATOM 3113 C C . LYS B 1 148 ? 3.17 6.45 1.716 1 93.51 148 LYS B C 1
ATOM 3115 O O . LYS B 1 148 ? 3.075 7.614 2.11 1 93.51 148 LYS B O 1
ATOM 3120 N N . ALA B 1 149 ? 2.496 5.494 2.208 1 94.34 149 ALA B N 1
ATOM 3121 C CA . ALA B 1 149 ? 1.578 5.713 3.322 1 94.34 149 ALA B CA 1
ATOM 3122 C C . ALA B 1 149 ? 2.322 6.227 4.552 1 94.34 149 ALA B C 1
ATOM 3124 O O . ALA B 1 149 ? 1.853 7.144 5.23 1 94.34 149 ALA B O 1
ATOM 3125 N N . GLN B 1 150 ? 3.403 5.688 4.855 1 95.03 150 GLN B N 1
ATOM 3126 C CA . GLN B 1 150 ? 4.207 6.097 6.002 1 95.03 150 GLN B CA 1
ATOM 3127 C C . GLN B 1 150 ? 4.707 7.53 5.84 1 95.03 150 GLN B C 1
ATOM 3129 O O . GLN B 1 150 ? 4.686 8.312 6.793 1 95.03 150 GLN B O 1
ATOM 3134 N N . THR B 1 151 ? 5.176 7.853 4.666 1 94.4 151 THR B N 1
ATOM 3135 C CA . THR B 1 151 ? 5.641 9.206 4.379 1 94.4 151 THR B CA 1
ATOM 3136 C C . THR B 1 151 ? 4.515 10.217 4.569 1 94.4 151 THR B C 1
ATOM 3138 O O . THR B 1 151 ? 4.709 11.261 5.196 1 94.4 151 THR B O 1
ATOM 3141 N N . LYS B 1 152 ? 3.407 9.877 4.136 1 93.58 152 LYS B N 1
ATOM 3142 C CA . LYS B 1 152 ? 2.255 10.767 4.252 1 93.58 152 LYS B CA 1
ATOM 3143 C C . LYS B 1 152 ? 1.823 10.921 5.707 1 93.58 152 LYS B C 1
ATOM 3145 O O . LYS B 1 152 ? 1.398 12.001 6.123 1 93.58 152 LYS B O 1
ATOM 3150 N N . GLN B 1 153 ? 1.875 9.866 6.4 1 93.8 153 GLN B N 1
ATOM 3151 C CA . GLN B 1 153 ? 1.591 9.931 7.83 1 93.8 153 GLN B CA 1
ATOM 3152 C C . GLN B 1 153 ? 2.528 10.911 8.532 1 93.8 153 GLN B C 1
ATOM 3154 O O . GLN B 1 153 ? 2.086 11.723 9.348 1 93.8 153 GLN B O 1
ATOM 3159 N N . TRP B 1 154 ? 3.753 10.844 8.223 1 95.3 154 TRP B N 1
ATOM 3160 C CA . TRP B 1 154 ? 4.746 11.745 8.8 1 95.3 154 TRP B CA 1
ATOM 3161 C C . TRP B 1 154 ? 4.445 13.194 8.431 1 95.3 154 TRP B C 1
ATOM 3163 O O . TRP B 1 154 ? 4.451 14.074 9.294 1 95.3 154 TRP B O 1
ATOM 3173 N N . GLN B 1 155 ? 4.171 13.401 7.206 1 92.8 155 GLN B N 1
ATOM 3174 C CA . GLN B 1 155 ? 3.835 14.737 6.725 1 92.8 155 GLN B CA 1
ATOM 3175 C C . GLN B 1 155 ? 2.594 15.279 7.429 1 92.8 155 GLN B C 1
ATOM 3177 O O . GLN B 1 155 ? 2.555 16.449 7.817 1 92.8 155 GLN B O 1
ATOM 3182 N N . PHE B 1 156 ? 1.665 14.462 7.642 1 92.79 156 PHE B N 1
ATOM 3183 C CA . PHE B 1 156 ? 0.443 14.844 8.341 1 92.79 156 PHE B CA 1
ATOM 3184 C C . PHE B 1 156 ? 0.743 15.228 9.785 1 92.79 156 PHE B C 1
ATOM 3186 O O . PHE B 1 156 ? 0.275 16.261 10.268 1 92.79 156 PHE B O 1
ATOM 3193 N N . ASN B 1 157 ? 1.459 14.515 10.383 1 93.87 157 ASN B N 1
ATOM 3194 C CA . ASN B 1 157 ? 1.814 14.797 11.77 1 93.87 157 ASN B CA 1
ATOM 3195 C C . ASN B 1 157 ? 2.561 16.121 11.899 1 93.87 157 ASN B C 1
ATOM 3197 O O . ASN B 1 157 ? 2.295 16.902 12.814 1 93.87 157 ASN B O 1
ATOM 3201 N N . MET B 1 158 ? 3.422 16.383 10.958 1 93.47 158 MET B N 1
ATOM 3202 C CA . MET B 1 158 ? 4.178 17.633 10.957 1 93.47 158 MET B CA 1
ATOM 3203 C C . MET B 1 158 ? 3.255 18.827 10.742 1 93.47 158 MET B C 1
ATOM 3205 O O . MET B 1 158 ? 3.376 19.842 11.43 1 93.47 158 MET B O 1
ATOM 3209 N N . ALA B 1 159 ? 2.366 18.639 9.853 1 91.16 159 ALA B N 1
ATOM 3210 C CA . ALA B 1 159 ? 1.417 19.711 9.566 1 91.16 159 ALA B CA 1
ATOM 3211 C C . ALA B 1 159 ? 0.504 19.971 10.761 1 91.16 159 ALA B C 1
ATOM 3213 O O . ALA B 1 159 ? 0.219 21.124 11.094 1 91.16 159 ALA B O 1
ATOM 3214 N N . ARG B 1 160 ? 0.111 18.969 11.361 1 92.34 160 ARG B N 1
ATOM 3215 C CA . ARG B 1 160 ? -0.748 19.095 12.534 1 92.34 160 ARG B CA 1
ATOM 3216 C C . ARG B 1 160 ? -0.023 19.811 13.669 1 92.34 1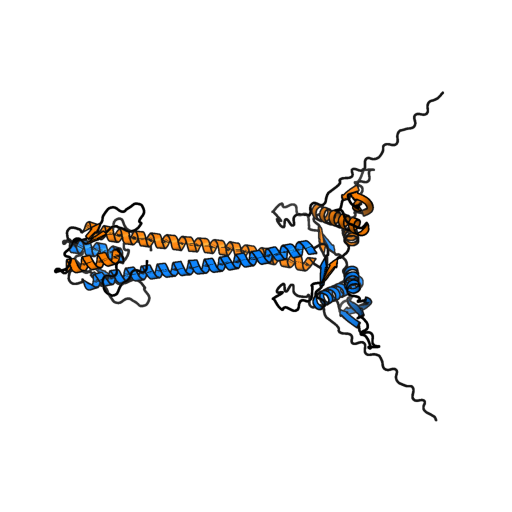60 ARG B C 1
ATOM 3218 O O . ARG B 1 160 ? -0.613 20.643 14.361 1 92.34 160 ARG B O 1
ATOM 3225 N N . GLN B 1 161 ? 1.179 19.493 13.845 1 94.42 161 GLN B N 1
ATOM 3226 C CA . GLN B 1 161 ? 1.99 20.163 14.855 1 94.42 161 GLN B CA 1
ATOM 3227 C C . GLN B 1 161 ? 2.151 21.646 14.536 1 94.42 161 GLN B C 1
ATOM 3229 O O . GLN B 1 161 ? 2.113 22.488 15.436 1 94.42 161 GLN B O 1
ATOM 3234 N N . GLN B 1 162 ? 2.313 21.941 13.346 1 92.49 162 GLN B N 1
ATOM 3235 C CA . GLN B 1 162 ? 2.44 23.33 12.92 1 92.49 162 GLN B CA 1
ATOM 3236 C C . GLN B 1 162 ? 1.157 24.11 13.196 1 92.49 162 GLN B C 1
ATOM 3238 O O . GLN B 1 162 ? 1.206 25.257 13.644 1 92.49 162 GLN B O 1
ATOM 3243 N N . VAL B 1 163 ? 0.073 23.498 12.941 1 89.7 163 VAL B N 1
ATOM 3244 C CA . VAL B 1 163 ? -1.212 24.131 13.215 1 89.7 163 VAL B CA 1
ATOM 3245 C C . VAL B 1 163 ? -1.324 24.448 14.705 1 89.7 163 VAL B C 1
ATOM 3247 O O . VAL B 1 163 ? -1.673 25.569 15.083 1 89.7 163 VAL B O 1
ATOM 3250 N N . THR B 1 164 ? -0.989 23.527 15.472 1 90.66 164 THR B N 1
ATOM 3251 C CA . THR B 1 164 ? -1.05 23.698 16.919 1 90.66 164 THR B CA 1
ATOM 3252 C C . THR B 1 164 ? -0.103 24.804 17.374 1 90.66 164 THR B C 1
ATOM 3254 O O . THR B 1 164 ? -0.465 25.632 18.213 1 90.66 164 THR B O 1
ATOM 3257 N N . THR B 1 165 ? 1.09 24.856 16.843 1 90.35 165 THR B N 1
ATOM 3258 C CA . THR B 1 165 ? 2.082 25.87 17.184 1 90.35 165 THR B CA 1
ATOM 3259 C C . THR B 1 165 ? 1.575 27.264 16.825 1 90.35 165 THR B C 1
ATOM 3261 O O . THR B 1 165 ? 1.708 28.201 17.615 1 90.35 165 THR B O 1
ATOM 3264 N N . GLN B 1 166 ? 0.937 27.4 15.753 1 87.71 166 GLN B N 1
ATOM 3265 C CA . GLN B 1 166 ? 0.42 28.687 15.299 1 87.71 166 GLN B CA 1
ATOM 3266 C C . GLN B 1 166 ? -0.744 29.15 16.17 1 87.71 166 GLN B C 1
ATOM 3268 O O . GLN B 1 166 ? -0.845 30.332 16.505 1 87.71 166 GLN B O 1
ATOM 3273 N N . GLN B 1 167 ? -1.55 28.252 16.511 1 85.46 167 GLN B N 1
ATOM 3274 C CA . GLN B 1 167 ? -2.663 28.581 17.395 1 85.46 167 GLN B CA 1
ATOM 3275 C C . GLN B 1 167 ? -2.163 29.055 18.756 1 85.46 167 GLN B C 1
ATOM 3277 O O . GLN B 1 167 ? -2.67 30.037 19.302 1 85.46 167 GLN B O 1
ATOM 3282 N N . ASN B 1 168 ? -1.194 28.413 19.229 1 87.88 168 ASN B N 1
ATOM 3283 C CA . ASN B 1 168 ? -0.597 28.796 20.504 1 87.88 168 ASN B CA 1
ATOM 3284 C C . ASN B 1 168 ? 0.086 30.158 20.417 1 87.88 168 ASN B C 1
ATOM 3286 O O . ASN B 1 168 ? 0.024 30.95 21.36 1 87.88 168 ASN B O 1
ATOM 3290 N N . GLU B 1 169 ? 0.679 30.373 19.289 1 86.55 169 GLU B N 1
ATOM 3291 C CA . GLU B 1 169 ? 1.334 31.661 19.077 1 86.55 169 GLU B CA 1
ATOM 3292 C C . GLU B 1 169 ? 0.315 32.795 19.019 1 86.55 169 GLU B C 1
ATOM 3294 O O . GLU B 1 169 ? 0.552 33.878 19.559 1 86.55 169 GLU B O 1
ATOM 3299 N N . PHE B 1 170 ? -0.776 32.577 18.495 1 84.37 170 PHE B N 1
ATOM 3300 C CA . PHE B 1 170 ? -1.836 33.577 18.425 1 84.37 170 PHE B CA 1
ATOM 3301 C C . PHE B 1 170 ? -2.379 33.887 19.814 1 84.37 170 PHE B C 1
ATOM 3303 O O . PHE B 1 170 ? -2.578 35.053 20.162 1 84.37 170 PHE B O 1
ATOM 3310 N N . ALA B 1 171 ? -2.551 32.87 20.508 1 84.28 171 ALA B N 1
ATOM 3311 C CA . ALA B 1 171 ? -3.032 33.042 21.877 1 84.28 171 ALA B CA 1
ATOM 3312 C C . ALA B 1 171 ? -2.022 33.816 22.719 1 84.28 171 ALA B C 1
ATOM 3314 O O . ALA B 1 171 ? -2.4 34.681 23.513 1 84.28 171 ALA B O 1
ATOM 3315 N N . ARG B 1 172 ? -0.807 33.532 22.482 1 87.93 172 ARG B N 1
ATOM 3316 C CA . ARG B 1 172 ? 0.261 34.209 23.211 1 87.93 172 ARG B CA 1
ATOM 3317 C C . ARG B 1 172 ? 0.314 35.69 22.855 1 87.93 172 ARG B C 1
ATOM 3319 O O . ARG B 1 172 ? 0.469 36.541 23.734 1 87.93 172 ARG B O 1
ATOM 3326 N N . GLN B 1 173 ? 0.126 36.015 21.637 1 87.41 173 GLN B N 1
ATOM 3327 C CA . GLN B 1 173 ? 0.158 37.401 21.182 1 87.41 173 GLN B CA 1
ATOM 3328 C C . GLN B 1 173 ? -1.019 38.192 21.743 1 87.41 173 GLN B C 1
ATOM 3330 O O . GLN B 1 173 ? -0.862 39.346 22.148 1 87.41 173 GLN B O 1
ATOM 3335 N N . THR B 1 174 ? -2.11 37.56 21.795 1 87.25 174 THR B N 1
ATOM 3336 C CA . THR B 1 174 ? -3.282 38.212 22.368 1 87.25 174 THR B CA 1
ATOM 3337 C C . THR B 1 174 ? -3.071 38.498 23.852 1 87.25 174 THR B C 1
ATOM 3339 O O . THR B 1 174 ? -3.436 39.569 24.341 1 87.25 174 THR B O 1
ATOM 3342 N N . MET B 1 175 ? -2.394 37.595 24.478 1 89.28 175 MET B N 1
ATOM 3343 C CA . MET B 1 175 ? -2.093 37.751 25.898 1 89.28 175 MET B CA 1
ATOM 3344 C C . MET B 1 175 ? -1.086 38.875 26.12 1 89.28 175 MET B C 1
ATOM 3346 O O . MET B 1 175 ? -1.244 39.682 27.038 1 89.28 175 MET B O 1
ATOM 3350 N N . ILE B 1 176 ? -0.17 38.934 25.267 1 89.26 176 ILE B N 1
ATOM 3351 C CA . ILE B 1 176 ? 0.855 39.967 25.371 1 89.26 176 ILE B CA 1
ATOM 3352 C C . ILE B 1 176 ? 0.227 41.34 25.143 1 89.26 176 ILE B C 1
ATOM 3354 O O . ILE B 1 176 ? 0.502 42.287 25.884 1 89.26 176 ILE B O 1
ATOM 3358 N N . LEU B 1 177 ? -0.681 41.436 24.224 1 91.51 177 LEU B N 1
ATOM 3359 C CA . LEU B 1 177 ? -1.349 42.702 23.945 1 91.51 177 LEU B CA 1
ATOM 3360 C C . LEU B 1 177 ? -2.217 43.13 25.123 1 91.51 177 LEU B C 1
ATOM 3362 O O . LEU B 1 177 ? -2.206 44.299 25.516 1 91.51 177 LEU B O 1
ATOM 3366 N N . ALA B 1 178 ? -2.874 42.201 25.692 1 90.53 178 ALA B N 1
ATOM 3367 C CA . ALA B 1 178 ? -3.696 42.486 26.865 1 90.53 178 ALA B CA 1
ATOM 3368 C C . ALA B 1 178 ? -2.838 42.96 28.035 1 90.53 178 ALA B C 1
ATOM 3370 O O . ALA B 1 178 ? -3.215 43.889 28.753 1 90.53 178 ALA B O 1
ATOM 3371 N N . LYS B 1 179 ? -1.737 42.404 28.159 1 91.12 179 LYS B N 1
ATOM 3372 C CA . LYS B 1 179 ? -0.82 42.783 29.23 1 91.12 179 LYS B CA 1
ATOM 3373 C C . LYS B 1 179 ? -0.275 44.192 29.015 1 91.12 179 LYS B C 1
ATOM 3375 O O . LYS B 1 179 ? -0.128 44.958 29.97 1 91.12 179 LYS B O 1
ATOM 3380 N N . ILE B 1 180 ? 0.051 44.463 27.797 1 91.55 180 ILE B N 1
ATOM 3381 C CA . ILE B 1 180 ? 0.507 45.809 27.464 1 91.55 180 ILE B CA 1
ATOM 3382 C C . ILE B 1 180 ? -0.572 46.825 27.83 1 91.55 180 ILE B C 1
ATOM 3384 O O . ILE B 1 180 ? -0.295 47.817 28.508 1 91.55 180 ILE B O 1
ATOM 3388 N N . CYS B 1 181 ? -1.794 46.592 27.493 1 93.07 181 CYS B N 1
ATOM 3389 C CA . CYS B 1 181 ? -2.898 47.497 27.791 1 93.07 181 CYS B CA 1
ATOM 3390 C C . CYS B 1 181 ? -3.093 47.642 29.296 1 93.07 181 CYS B C 1
ATOM 3392 O O . CYS B 1 181 ? -3.293 48.75 29.796 1 93.07 181 CYS B O 1
ATOM 3394 N N . ASN B 1 182 ? -2.89 46.553 29.942 1 91.83 182 ASN B N 1
ATOM 3395 C CA . ASN B 1 182 ? -3.067 46.562 31.39 1 91.83 182 ASN B CA 1
ATOM 3396 C C . ASN B 1 182 ? -1.968 47.363 32.084 1 91.83 182 ASN B C 1
ATOM 3398 O O . ASN B 1 182 ? -2.202 47.965 33.134 1 91.83 182 ASN B O 1
ATOM 3402 N N . ASN B 1 183 ? -0.824 47.357 31.601 1 93.25 183 ASN B N 1
ATOM 3403 C CA . ASN B 1 183 ? 0.298 48.102 32.163 1 93.25 183 ASN B CA 1
ATOM 3404 C C . ASN B 1 183 ? 0.07 49.608 32.079 1 93.25 183 ASN B C 1
ATOM 3406 O O . ASN B 1 183 ? 0.725 50.38 32.781 1 93.25 183 ASN B O 1
ATOM 3410 N N . PHE B 1 184 ? -0.845 50.048 31.275 1 93.99 184 PHE B N 1
ATOM 3411 C CA . PHE B 1 184 ? -1.123 51.469 31.098 1 93.99 184 PHE B CA 1
ATOM 3412 C C . PHE B 1 184 ? -2.551 51.797 31.516 1 93.99 184 PHE B C 1
ATOM 3414 O O . PHE B 1 184 ? -3.212 52.627 30.888 1 93.99 184 PHE B O 1
ATOM 3421 N N . TYR B 1 185 ? -2.955 51.113 32.505 1 90.66 185 TYR B N 1
ATOM 3422 C CA . TYR B 1 185 ? -4.314 51.263 33.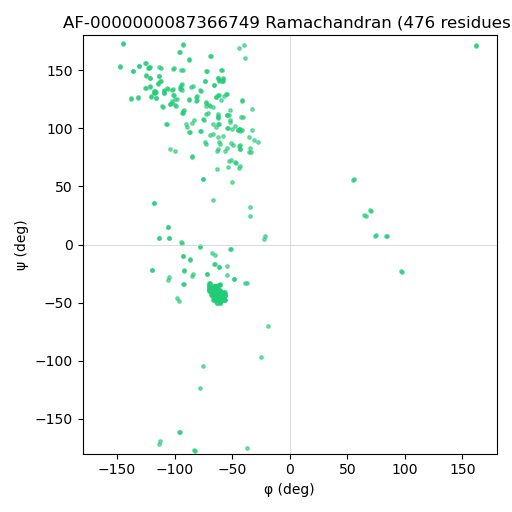015 1 90.66 185 TYR B CA 1
ATOM 3423 C C . TYR B 1 185 ? -4.556 52.683 33.512 1 90.66 185 TYR B C 1
ATOM 3425 O O . TYR B 1 185 ? -5.704 53.111 33.653 1 90.66 185 TYR B O 1
ATOM 3433 N N . ASP B 1 186 ? -3.525 53.437 33.793 1 91.94 186 ASP B N 1
ATOM 3434 C CA . ASP B 1 186 ? -3.62 54.799 34.31 1 91.94 186 ASP B CA 1
ATOM 3435 C C . ASP B 1 186 ? -4.096 55.765 33.228 1 91.94 186 ASP B C 1
ATOM 3437 O O . ASP B 1 186 ? -4.691 56.801 33.531 1 91.94 186 ASP B O 1
ATOM 3441 N N . ILE B 1 187 ? -3.893 55.484 32.037 1 92.02 187 ILE B N 1
ATOM 3442 C CA . ILE B 1 187 ? -4.296 56.391 30.968 1 92.02 187 ILE B CA 1
ATOM 3443 C C . ILE B 1 187 ? -5.293 55.692 30.047 1 92.02 187 ILE B C 1
ATOM 3445 O O . ILE B 1 187 ? -5.994 56.345 29.27 1 92.02 187 ILE B O 1
ATOM 3449 N N . LEU B 1 188 ? -5.261 54.316 30.081 1 93 188 LEU B N 1
ATOM 3450 C CA . LEU B 1 188 ? -6.136 53.5 29.247 1 93 188 LEU B CA 1
ATOM 3451 C C . LEU B 1 188 ? -7.181 52.782 30.094 1 93 188 LEU B C 1
ATOM 3453 O O . LEU B 1 188 ? -6.835 51.985 30.969 1 93 188 LEU B O 1
ATOM 3457 N N . PRO B 1 189 ? -8.457 53.09 29.814 1 92.89 189 PRO B N 1
ATOM 3458 C CA . PRO B 1 189 ? -9.491 52.455 30.635 1 92.89 189 PRO B CA 1
ATOM 3459 C C . PRO B 1 189 ? -9.713 50.988 30.275 1 92.89 189 PRO B C 1
ATOM 34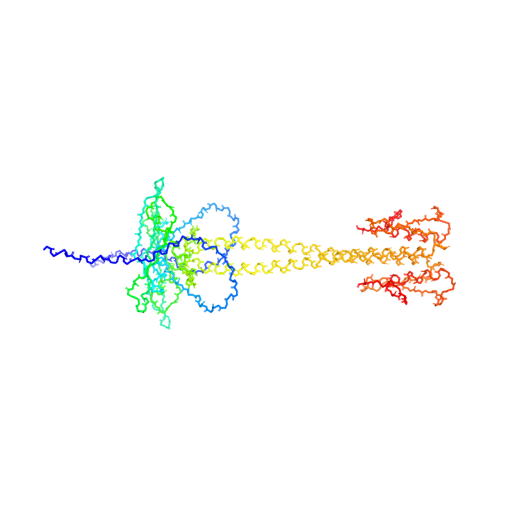61 O O . PRO B 1 189 ? -10.831 50.597 29.928 1 92.89 189 PRO B O 1
ATOM 3464 N N . LEU B 1 190 ? -8.673 50.179 30.319 1 92.85 190 LEU B N 1
ATOM 3465 C CA . LEU B 1 190 ? -8.688 48.731 30.141 1 92.85 190 LEU B CA 1
ATOM 3466 C C . LEU B 1 190 ? -8.028 48.031 31.324 1 92.85 190 LEU B C 1
ATOM 3468 O O . LEU B 1 190 ? -6.975 48.464 31.798 1 92.85 190 LEU B O 1
ATOM 3472 N N . ARG B 1 191 ? -8.686 46.997 31.785 1 91.77 191 ARG B N 1
ATOM 3473 C CA . ARG B 1 191 ? -8.163 46.246 32.922 1 91.77 191 ARG B CA 1
ATOM 3474 C C . ARG B 1 191 ? -8.182 44.746 32.643 1 91.77 191 ARG B C 1
ATOM 3476 O O . ARG B 1 191 ? -9.182 44.213 32.158 1 91.77 191 ARG B O 1
ATOM 3483 N N . MET B 1 192 ? -7.042 44.227 32.823 1 91.07 192 MET B N 1
ATOM 3484 C CA . MET B 1 192 ? -6.941 42.778 32.675 1 91.07 192 MET B CA 1
ATOM 3485 C C . MET B 1 192 ? -7.102 42.08 34.021 1 91.07 192 MET B C 1
ATOM 3487 O O . MET B 1 192 ? -6.591 42.556 35.037 1 91.07 192 MET B O 1
ATOM 3491 N N . TYR B 1 193 ? -7.833 41.007 33.995 1 85.51 193 TYR B N 1
ATOM 3492 C CA . TYR B 1 193 ? -8.028 40.21 35.201 1 85.51 193 TYR B CA 1
ATOM 3493 C C . TYR B 1 193 ? -7.371 38.842 35.063 1 85.51 193 TYR B C 1
ATOM 3495 O O . TYR B 1 193 ? -7.129 38.372 33.949 1 85.51 193 TYR B O 1
ATOM 3503 N N . PRO B 1 194 ? -7.018 38.333 36.157 1 75.99 194 PRO B N 1
ATOM 3504 C CA . PRO B 1 194 ? -6.364 37.023 36.124 1 75.99 194 PRO B CA 1
ATOM 3505 C C . PRO B 1 194 ? -7.198 35.965 35.406 1 75.99 194 PRO B C 1
ATOM 3507 O O . PRO B 1 194 ? -8.43 35.987 35.483 1 75.99 194 PRO B O 1
ATOM 3510 N N . GLN B 1 195 ? -6.539 35.298 34.478 1 68.42 195 GLN B N 1
ATOM 3511 C CA . GLN B 1 195 ? -7.13 34.286 33.609 1 68.42 195 GLN B CA 1
ATOM 3512 C C . GLN B 1 195 ? -7.667 33.11 34.419 1 68.42 195 GLN B C 1
ATOM 3514 O O . GLN B 1 195 ? -7.125 32.779 35.476 1 68.42 195 GLN B O 1
ATOM 3519 N N . ARG B 1 196 ? -8.883 32.668 33.825 1 61.76 196 ARG B N 1
ATOM 3520 C CA . ARG B 1 196 ? -9.318 31.371 34.332 1 61.76 196 ARG B CA 1
ATOM 3521 C C . ARG B 1 196 ? -8.452 30.247 33.774 1 61.76 196 ARG B C 1
ATOM 3523 O O . ARG B 1 196 ? -7.933 30.35 32.66 1 61.76 196 ARG B O 1
ATOM 3530 N N . PRO B 1 197 ? -8.101 29.29 34.448 1 60.79 197 PRO B N 1
ATOM 3531 C CA . PRO B 1 197 ? -7.223 28.182 34.063 1 60.79 197 PRO B CA 1
ATOM 3532 C C . PRO B 1 197 ? -7.603 27.568 32.718 1 60.79 197 PRO B C 1
ATOM 3534 O O . PRO B 1 197 ? -6.733 27.093 31.984 1 60.79 197 PRO B O 1
ATOM 3537 N N . THR B 1 198 ? -8.853 27.634 32.422 1 63.96 198 THR B N 1
ATOM 3538 C CA . THR B 1 198 ? -9.308 26.822 31.298 1 63.96 198 THR B CA 1
ATOM 3539 C C . THR B 1 198 ? -9.279 27.627 30.002 1 63.96 198 THR B C 1
ATOM 3541 O O . THR B 1 198 ? -9.466 27.073 28.917 1 63.96 198 THR B O 1
ATOM 3544 N N . SER B 1 199 ? -9.048 28.912 30.202 1 62.48 199 SER B N 1
ATOM 3545 C CA . SER B 1 199 ? -9.143 29.695 28.975 1 62.48 199 SER B CA 1
ATOM 3546 C C . SER B 1 199 ? -7.804 30.334 28.622 1 62.48 199 SER B C 1
ATOM 3548 O O . SER B 1 199 ? -7.07 30.778 29.507 1 62.48 199 SER B O 1
ATOM 3550 N N . SER B 1 200 ? -7.435 30.126 27.335 1 67.37 200 SER B N 1
ATOM 3551 C CA . SER B 1 200 ? -6.205 30.74 26.845 1 67.37 200 SER B CA 1
ATOM 3552 C C . SER B 1 200 ? -6.413 32.218 26.532 1 67.37 200 SER B C 1
ATOM 3554 O O . SER B 1 200 ? -5.446 32.965 26.368 1 67.37 200 SER B O 1
ATOM 3556 N N . ASP B 1 201 ? -7.675 32.652 26.721 1 73.07 201 ASP B N 1
ATOM 3557 C CA . ASP B 1 201 ? -7.956 34.037 26.358 1 73.07 201 ASP B CA 1
ATOM 3558 C C . ASP B 1 201 ? -7.838 34.958 27.57 1 73.07 201 ASP B C 1
ATOM 3560 O O . ASP B 1 201 ? -8.269 34.604 28.669 1 73.07 201 ASP B O 1
ATOM 3564 N N . PRO B 1 202 ? -7.169 36.097 27.361 1 78.99 202 PRO B N 1
ATOM 3565 C CA . PRO B 1 202 ? -7.09 37.058 28.463 1 78.99 202 PRO B CA 1
ATOM 3566 C C . PRO B 1 202 ? -8.449 37.65 28.828 1 78.99 202 PRO B C 1
AT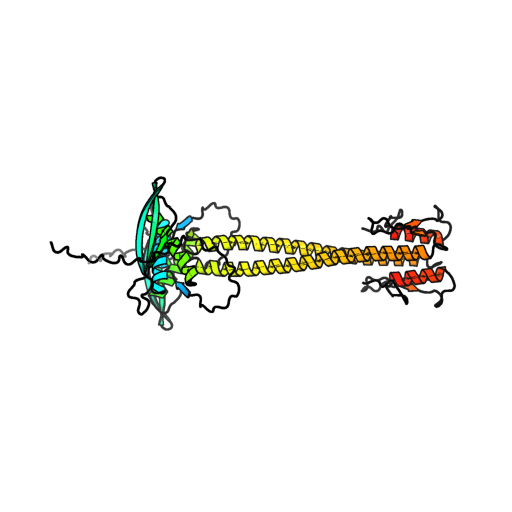OM 3568 O O . PRO B 1 202 ? -9.288 37.866 27.95 1 78.99 202 PRO B O 1
ATOM 3571 N N . ILE B 1 203 ? -8.759 37.777 30.095 1 84.27 203 ILE B N 1
ATOM 3572 C CA . ILE B 1 203 ? -9.961 38.457 30.566 1 84.27 203 ILE B CA 1
ATOM 3573 C C . ILE B 1 203 ? -9.683 39.951 30.716 1 84.27 203 ILE B C 1
ATOM 3575 O O . ILE B 1 203 ? -9.036 40.375 31.676 1 84.27 203 ILE B O 1
ATOM 3579 N N . ILE B 1 204 ? -10.074 40.654 29.652 1 88.71 204 ILE B N 1
ATOM 3580 C CA . ILE B 1 204 ? -9.884 42.1 29.656 1 88.71 204 ILE B CA 1
ATOM 3581 C C . ILE B 1 204 ? -11.243 42.798 29.66 1 88.71 204 ILE B C 1
ATOM 3583 O O . ILE B 1 204 ? -12.2 42.311 29.055 1 88.71 204 ILE B O 1
ATOM 3587 N N . THR B 1 205 ? -11.394 43.924 30.469 1 90.47 205 THR B N 1
ATOM 3588 C CA . THR B 1 205 ? -12.634 44.688 30.55 1 90.47 205 THR B CA 1
ATOM 3589 C C . THR B 1 205 ? -12.384 46.159 30.23 1 90.47 205 THR B C 1
ATOM 3591 O O . THR B 1 205 ? -11.3 46.682 30.495 1 90.47 205 THR B O 1
ATOM 3594 N N . TYR B 1 206 ? -13.34 46.717 29.622 1 90.9 206 TYR B N 1
ATOM 3595 C CA . TYR B 1 206 ? -13.351 48.155 29.378 1 90.9 206 TYR B CA 1
ATOM 3596 C C . TYR B 1 206 ? -13.967 48.903 30.554 1 90.9 206 TYR B C 1
ATOM 3598 O O . TYR B 1 206 ? -15.118 48.656 30.921 1 90.9 206 TYR B O 1
ATOM 3606 N N . THR B 1 207 ? -13.273 49.9 31.174 1 89.84 207 THR B N 1
ATOM 3607 C CA . THR B 1 207 ? -13.712 50.587 32.384 1 89.84 207 THR B CA 1
ATOM 3608 C C . THR B 1 207 ? -14.026 52.051 32.091 1 89.84 207 THR B C 1
ATOM 3610 O O . THR B 1 207 ? -14.228 52.844 33.013 1 89.84 207 THR B O 1
ATOM 3613 N N . GLY B 1 208 ? -13.979 52.471 30.84 1 86.73 208 GLY B N 1
ATOM 3614 C CA . GLY B 1 208 ? -14.289 53.842 30.469 1 86.73 208 GLY B CA 1
ATOM 3615 C C . GLY B 1 208 ? -15.777 54.103 30.334 1 86.73 208 GLY B C 1
ATOM 3616 O O . GLY B 1 208 ? -16.596 53.259 30.705 1 86.73 208 GLY B O 1
ATOM 3617 N N . ALA B 1 209 ? -16.09 55.277 29.961 1 87.03 209 ALA B N 1
ATOM 3618 C CA . ALA B 1 209 ? -17.485 55.672 29.786 1 87.03 209 ALA B CA 1
ATOM 3619 C C . ALA B 1 209 ? -18.157 54.843 28.695 1 87.03 209 ALA B C 1
ATOM 3621 O O . ALA B 1 209 ? -17.522 54.482 27.701 1 87.03 209 ALA B O 1
ATOM 3622 N N . HIS B 1 210 ? -19.353 54.529 28.889 1 84.04 210 HIS B N 1
ATOM 3623 C CA . HIS B 1 210 ? -20.115 53.771 27.903 1 84.04 210 HIS B CA 1
ATOM 3624 C C . HIS B 1 210 ? -20.141 54.487 26.557 1 84.04 210 HIS B C 1
ATOM 3626 O O . HIS B 1 210 ? -20.003 53.853 25.509 1 84.04 210 HIS B O 1
ATOM 3632 N N . ARG B 1 211 ? -20.348 55.797 26.7 1 85.88 211 ARG B N 1
ATOM 3633 C CA . ARG B 1 211 ? -20.223 56.659 25.53 1 85.88 211 ARG B CA 1
ATOM 3634 C C . ARG B 1 211 ? -18.946 57.49 25.595 1 85.88 211 ARG B C 1
ATOM 3636 O O . ARG B 1 211 ? -18.884 58.488 26.316 1 85.88 211 ARG B O 1
ATOM 3643 N N . PRO B 1 212 ? -18.007 56.991 24.778 1 81.3 212 PRO B N 1
ATOM 3644 C CA . PRO B 1 212 ? -16.722 57.687 24.865 1 81.3 212 PRO B CA 1
ATOM 3645 C C . PRO B 1 212 ? -16.818 59.157 24.461 1 81.3 212 PRO B C 1
ATOM 3647 O O . PRO B 1 212 ? -17.425 59.48 23.437 1 81.3 212 PRO B O 1
ATOM 3650 N N . VAL B 1 213 ? -16.336 59.975 25.292 1 79.94 213 VAL B N 1
ATOM 3651 C CA . VAL B 1 213 ? -16.326 61.407 25.012 1 79.94 213 VAL B CA 1
ATOM 3652 C C . VAL B 1 213 ? -14.912 61.852 24.645 1 79.94 213 VAL B C 1
ATOM 3654 O O . VAL B 1 213 ? -14.731 62.724 23.792 1 79.94 213 VAL B O 1
ATOM 3657 N N . ARG B 1 214 ? -14.067 61.116 25.196 1 88.63 214 ARG B N 1
ATOM 3658 C CA . ARG B 1 214 ? -12.672 61.47 24.957 1 88.63 214 ARG B CA 1
ATOM 3659 C C . ARG B 1 214 ? -12.049 60.561 23.903 1 88.63 214 ARG B C 1
ATOM 3661 O O . ARG B 1 214 ? -12.443 59.401 23.765 1 88.63 214 ARG B O 1
ATOM 3668 N N . ARG B 1 215 ? -11.119 61.029 23.202 1 92.21 215 ARG B N 1
ATOM 3669 C CA . ARG B 1 215 ? -10.442 60.321 22.12 1 92.21 215 ARG B CA 1
ATOM 3670 C C . ARG B 1 215 ? -9.747 59.066 22.638 1 92.21 215 ARG B C 1
ATOM 3672 O O . ARG B 1 215 ? -9.766 58.023 21.981 1 92.21 215 ARG B O 1
ATOM 3679 N N . MET B 1 216 ? -9.26 59.211 23.839 1 90.86 216 MET B N 1
ATOM 3680 C CA . MET B 1 216 ? -8.559 58.087 24.453 1 90.86 216 MET B CA 1
ATOM 3681 C C . MET B 1 216 ? -9.528 56.959 24.788 1 90.86 216 MET B C 1
ATOM 3683 O O . MET B 1 216 ? -9.18 55.782 24.678 1 90.86 216 MET B O 1
ATOM 3687 N N . GLU B 1 217 ? -10.674 57.319 25.14 1 92.2 217 GLU B N 1
ATOM 3688 C CA . GLU B 1 217 ? -11.693 56.32 25.45 1 92.2 217 GLU B CA 1
ATOM 3689 C C . GLU B 1 217 ? -12.151 55.59 24.19 1 92.2 217 GLU B C 1
ATOM 3691 O O . GLU B 1 217 ? -12.428 54.39 24.228 1 92.2 217 GLU B O 1
ATOM 3696 N N . GLU B 1 218 ? -12.245 56.302 23.107 1 93.33 218 GLU B N 1
ATOM 3697 C CA . GLU B 1 218 ? -12.569 55.678 21.828 1 93.33 218 GLU B CA 1
ATOM 3698 C C . GLU B 1 218 ? -11.506 54.661 21.425 1 93.33 218 GLU B C 1
ATOM 3700 O O . GLU B 1 218 ? -11.83 53.57 20.951 1 93.33 218 GLU B O 1
ATOM 3705 N N . PHE B 1 219 ? -10.305 55.041 21.628 1 94.09 219 PHE B N 1
ATOM 3706 C CA . PHE B 1 219 ? -9.176 54.174 21.314 1 94.09 219 PHE B CA 1
ATOM 3707 C C . PHE B 1 219 ? -9.206 52.913 22.17 1 94.09 219 PHE B C 1
ATOM 3709 O O . PHE B 1 219 ? -9.085 51.802 21.651 1 94.09 219 PHE B O 1
ATOM 3716 N N . ALA B 1 220 ? -9.354 53.087 23.436 1 93.44 220 ALA B N 1
ATOM 3717 C CA . ALA B 1 220 ? -9.402 51.962 24.366 1 93.44 220 ALA B CA 1
ATOM 3718 C C . ALA B 1 220 ? -10.511 50.985 23.989 1 93.44 220 ALA B C 1
ATOM 3720 O O . ALA B 1 220 ? -10.327 49.768 24.065 1 93.44 220 ALA B O 1
ATOM 3721 N N . LYS B 1 221 ? -11.59 51.469 23.61 1 91.96 221 LYS B N 1
ATOM 3722 C CA . LYS B 1 221 ? -12.72 50.627 23.229 1 91.96 221 LYS B CA 1
ATOM 3723 C C . LYS B 1 221 ? -12.413 49.834 21.962 1 91.96 221 LYS B C 1
ATOM 3725 O O . LYS B 1 221 ? -12.805 48.672 21.84 1 91.96 221 LYS B O 1
ATOM 3730 N N . SER B 1 222 ? -11.795 50.448 21.031 1 92.23 222 SER B N 1
ATOM 3731 C CA . SER B 1 222 ? -11.385 49.753 19.815 1 92.23 222 SER B CA 1
ATOM 3732 C C . SER B 1 222 ? -10.422 48.613 20.129 1 92.23 222 SER B C 1
ATOM 3734 O O . SER B 1 222 ? -10.539 47.521 19.568 1 92.23 222 SER B O 1
ATOM 3736 N N . LEU B 1 223 ? -9.495 48.875 21.018 1 93.04 223 LEU B N 1
ATOM 3737 C CA . LEU B 1 223 ? -8.541 47.849 21.423 1 93.04 223 LEU B CA 1
ATOM 3738 C C . LEU B 1 223 ? -9.245 46.71 22.154 1 93.04 223 LEU B C 1
ATOM 3740 O O . LEU B 1 223 ? -8.908 45.54 21.96 1 93.04 223 LEU B O 1
ATOM 3744 N N . TYR B 1 224 ? -10.178 47.082 22.97 1 91.35 224 TYR B N 1
ATOM 3745 C CA . TYR B 1 224 ? -10.968 46.094 23.696 1 91.35 224 TYR B CA 1
ATOM 3746 C C . TYR B 1 224 ? -11.656 45.133 22.734 1 91.35 224 TYR B C 1
ATOM 3748 O O . TYR B 1 224 ? -11.571 43.914 22.898 1 91.35 224 TYR B O 1
ATOM 3756 N N . HIS B 1 225 ? -12.27 45.664 21.713 1 90.71 225 HIS B N 1
ATOM 3757 C CA . HIS B 1 225 ? -12.965 44.839 20.731 1 90.71 225 HIS B CA 1
ATOM 3758 C C . HIS B 1 225 ? -11.985 43.975 19.945 1 90.71 225 HIS B C 1
ATOM 3760 O O . HIS B 1 225 ? -12.3 42.836 19.592 1 90.71 225 HIS B O 1
ATOM 3766 N N . PHE B 1 226 ? -10.847 44.51 19.675 1 91.23 226 PHE B N 1
ATOM 3767 C CA . PHE B 1 226 ? -9.818 43.768 18.956 1 91.23 226 PHE B CA 1
ATOM 3768 C C . PHE B 1 226 ? -9.346 42.57 19.77 1 91.23 226 PHE B C 1
ATOM 3770 O O . PHE B 1 226 ? -9.265 41.454 19.254 1 91.23 226 PHE B O 1
ATOM 3777 N N . ILE B 1 227 ? -9.051 42.798 21.036 1 89.83 227 ILE B N 1
ATOM 3778 C CA . ILE B 1 227 ? -8.497 41.761 21.899 1 89.83 227 ILE B CA 1
ATOM 3779 C C . ILE B 1 227 ? -9.544 40.676 22.141 1 89.83 227 ILE B C 1
ATOM 3781 O O . ILE B 1 227 ? -9.224 39.486 22.147 1 89.83 227 ILE B O 1
ATOM 3785 N N . THR B 1 228 ? -10.806 41.107 22.34 1 87.56 228 THR B N 1
ATOM 3786 C CA . THR B 1 228 ? -11.853 40.149 22.678 1 87.56 228 THR B CA 1
ATOM 3787 C C . THR B 1 228 ? -12.459 39.543 21.415 1 87.56 228 THR B C 1
ATOM 3789 O O . THR B 1 228 ? -13.187 38.55 21.485 1 87.56 228 THR B O 1
ATOM 3792 N N . GLY B 1 229 ? -12.141 40.176 20.356 1 82.77 229 GLY B N 1
ATOM 3793 C CA . GLY B 1 229 ? -12.725 39.686 19.118 1 82.77 229 GLY B CA 1
ATOM 3794 C C . GLY B 1 229 ? -14.193 40.039 18.97 1 82.77 229 GLY B C 1
ATOM 3795 O O . GLY B 1 229 ? -14.92 39.391 18.214 1 82.77 229 GLY B O 1
ATOM 3796 N N . THR B 1 230 ? -14.705 40.875 19.874 1 76.12 230 THR B N 1
ATOM 3797 C CA . THR B 1 230 ? -16.121 41.221 19.848 1 76.12 230 THR B CA 1
ATOM 3798 C C . THR B 1 230 ? -16.38 42.369 18.876 1 76.12 230 THR B C 1
ATOM 3800 O O . THR B 1 230 ? -15.514 43.221 18.669 1 76.12 230 THR B O 1
ATOM 3803 N N . ASN B 1 231 ? -16.966 42.056 17.652 1 56.42 231 ASN B N 1
ATOM 3804 C CA . ASN B 1 231 ? -17.287 43.069 16.653 1 56.42 231 ASN B CA 1
ATOM 3805 C C . ASN B 1 231 ? -17.915 44.306 17.289 1 56.42 231 ASN B C 1
ATOM 3807 O O . ASN B 1 231 ? -18.915 44.202 18.002 1 56.42 231 ASN B O 1
ATOM 3811 N N . PRO B 1 232 ? -17.182 45.359 17.565 1 47.96 232 PRO B N 1
ATOM 3812 C CA . PRO B 1 232 ? -18.152 46.428 17.815 1 47.96 232 PRO B CA 1
ATOM 3813 C C . PRO B 1 232 ? -19.367 46.349 16.893 1 47.96 232 PRO B C 1
ATOM 3815 O O . PRO B 1 232 ? -19.35 45.61 15.905 1 47.96 232 PRO B O 1
ATOM 3818 N N . VAL B 1 233 ? -20.426 47.178 16.732 1 40.64 233 VAL B N 1
ATOM 3819 C CA . VAL B 1 233 ? -21.29 47.267 15.56 1 40.64 233 VAL B CA 1
ATOM 3820 C C . VAL B 1 233 ? -20.533 46.793 14.322 1 40.64 233 VAL B C 1
ATOM 3822 O O . VAL B 1 233 ? -21.002 45.91 13.599 1 40.64 233 VAL B O 1
ATOM 3825 N N . GLY B 1 234 ? -19.872 47.508 13.384 1 35.29 234 GLY B N 1
ATOM 3826 C CA . GLY B 1 234 ? -19.627 47.303 11.965 1 35.29 234 GLY B CA 1
ATOM 3827 C C . GLY B 1 234 ? -18.569 46.252 11.688 1 35.29 234 GLY B C 1
ATOM 3828 O O . GLY B 1 234 ? -18.877 45.173 11.177 1 35.29 234 GLY B O 1
ATOM 3829 N N . GLY B 1 235 ? -17.091 46.427 11.234 1 34.19 235 GLY B N 1
ATOM 3830 C CA . GLY B 1 235 ? -16.272 45.809 10.204 1 34.19 235 GLY B CA 1
ATOM 3831 C C . GLY B 1 235 ? -15.392 44.692 10.732 1 34.19 235 GLY B C 1
ATOM 3832 O O . GLY B 1 235 ? -14.817 43.927 9.954 1 34.19 235 GLY B O 1
ATOM 3833 N N . TYR B 1 236 ? -14.603 44.677 11.857 1 32.22 236 TYR B N 1
ATOM 3834 C CA . TYR B 1 236 ? -13.481 43.745 11.866 1 32.22 236 TYR B CA 1
ATOM 3835 C C . TYR B 1 236 ? -13.787 42.532 12.738 1 32.22 236 TYR B C 1
ATOM 3837 O O . TYR B 1 236 ? -14.111 42.675 13.919 1 32.22 236 TYR B O 1
ATOM 3845 N N . THR B 1 237 ? -14.496 41.53 12.266 1 35.13 237 THR B N 1
ATOM 3846 C CA . THR B 1 237 ? -14.728 40.299 13.012 1 35.13 237 THR B CA 1
ATOM 3847 C C . THR B 1 237 ? -13.457 39.457 13.077 1 35.13 237 THR B C 1
ATOM 3849 O O . THR B 1 237 ? -12.842 39.173 12.048 1 35.13 237 THR B O 1
ATOM 3852 N N . ARG B 1 238 ? -12.911 39.173 14.212 1 38.72 238 ARG B N 1
ATOM 3853 C CA . ARG B 1 238 ? -11.838 38.199 14.382 1 38.72 238 ARG B CA 1
ATOM 3854 C C . ARG B 1 238 ? -12.344 36.78 14.15 1 38.72 238 ARG B C 1
ATOM 3856 O O . ARG B 1 238 ? -13.295 36.34 14.8 1 38.72 238 ARG B O 1
ATOM 3863 N N . MET B 1 239 ? -12.22 36.249 12.981 1 34.95 239 MET B N 1
ATOM 3864 C CA . MET B 1 239 ? -12.571 34.841 12.814 1 34.95 239 MET B CA 1
ATOM 3865 C C . MET B 1 239 ? -11.693 33.954 13.69 1 34.95 239 MET B C 1
ATOM 3867 O O . MET B 1 239 ? -10.47 33.941 13.54 1 34.95 239 MET B O 1
ATOM 3871 N N . ILE B 1 240 ? -12.038 33.708 14.87 1 34.05 240 ILE B N 1
ATOM 3872 C CA . ILE B 1 240 ? -11.344 32.718 15.686 1 34.05 240 ILE B CA 1
ATOM 3873 C C . ILE B 1 240 ? -11.509 31.332 15.066 1 34.05 240 ILE B C 1
ATOM 3875 O O . ILE B 1 240 ? -12.611 30.951 14.666 1 34.05 240 ILE B O 1
#

Solvent-accessible surface area (backbone atoms only — not comparable to full-atom values): 26888 Å² total; per-residue (Å²): 138,84,81,79,80,74,80,78,79,79,77,80,78,59,62,65,48,74,46,68,47,64,71,73,69,82,62,76,70,73,70,77,81,67,79,74,72,71,72,45,74,42,79,50,75,33,50,66,52,34,51,54,53,32,49,73,71,59,30,41,80,74,48,75,48,74,47,81,44,78,95,72,23,18,29,14,31,32,34,34,38,46,64,66,50,90,91,47,90,58,70,45,38,40,31,17,40,23,56,71,26,81,40,68,68,54,2,43,36,35,5,26,42,22,39,40,50,49,49,26,64,76,65,41,43,43,66,39,45,91,44,32,63,61,33,54,52,46,50,52,52,30,54,52,30,45,51,51,23,52,51,27,44,52,50,25,53,52,29,46,50,49,36,53,51,51,53,51,49,50,40,48,52,50,37,50,53,48,47,55,45,35,75,38,40,88,79,27,44,34,43,60,47,86,60,56,91,87,47,77,58,69,43,68,45,79,70,53,64,92,69,56,83,46,70,59,45,48,49,41,50,53,50,50,25,61,72,70,37,45,49,57,93,71,85,70,64,58,84,124,137,84,80,79,80,74,81,80,79,78,76,81,78,60,62,67,49,73,47,67,46,63,74,70,69,82,64,74,69,70,68,75,80,68,80,74,72,73,70,43,73,42,78,49,74,33,50,68,53,35,50,54,52,33,48,74,72,60,31,41,81,74,48,76,50,75,48,82,46,77,94,73,24,19,29,12,31,33,37,34,38,46,63,66,50,90,90,48,91,58,71,46,39,40,30,16,40,23,57,71,25,81,39,68,68,53,2,45,37,35,5,26,42,24,38,40,53,49,48,26,62,74,66,41,42,44,68,39,48,92,44,33,64,60,34,54,52,46,50,51,52,31,53,53,30,46,51,50,25,52,54,29,44,52,51,25,53,54,30,47,51,50,35,52,52,51,54,51,51,51,40,48,51,50,36,51,51,47,50,56,46,35,76,39,40,88,80,28,46,34,44,61,47,86,59,57,90,87,46,76,59,69,44,68,45,79,72,51,64,91,70,55,81,46,72,60,45,48,50,40,51,52,51,49,26,61,72,70,38,47,50,63,92,85,86,70,66,57,83,125

Foldseek 3Di:
DPPPPPPDPPPPPPPPDDDDDPPPPVCVPPDDDPPPPDDDDDDDFLQVVLQVVCVVVPKHWPDKDKDDDPPQWIKMKIKIWDDDDVPDPDIDIDIFIFDIDNDPRVRVSRNSVRSVVVVCVVVVHDRPDPCRVVVVVVVVVVVVVVVVVVVVVVVVVVVVVVVVVVVLVVLVVLVVLLVVQQVVCVQAQKHWDDDDPVDSATRMDGRDDPDDPDPRSVVNVVSVCVSVQPPDPDDDRDPD/DPPPPPPDPPPPPPPDDDDDPPVPPLCVPPPDDPPPPDDDDDDDFLQVVLQVVCVVVPKHWPDKDKDDDPPQWIKMKIKIWDDDDVPDPDTDIDIFIFDIDNDPRVRVSRNSVRSVVVVCVVVVHDRPDPCRVVVVVVVVVVVVVVVVVVVVVVVVVVVVVVVVVVVLVVLVVLVVLLVVQQVVCVQAQKHWDDDDPVDSATRMDGRDDPDDPDPRSVVNVVSVCVSVQPPDPDDDRDPD

Secondary structure (DSSP, 8-state):
-----------------EEE-------------------EEEEPPSHHHHHHHHHHTT-EEEEEEEEE-GGG-EEEEEEEEPP--TT--SPPEEEEEPPPBSSHHHHHHHHHHHHHHHHHHHHTEEEESTTHHHHHHHHHHHHHHHHHHHHHHHHHHHHHHHHHHHHHHHHHHHHHHHHHHHHTTTTS-EEEEPPPTT-SS-EEEE-S-SS--SHHHHHHHHHHHHHHT---SSS-----/-----------------EEE-------------------EEEEPPSHHHHHHHHHHTT-EEEEEEEEE-GGG-EEEEEEEEPP--TT--SPPEEEEEPPPBSSHHHHHHHHHHHHHHHHHHHHTEEEESTTHHHHHHHHHHHHHHHHHHHHHHHHHHHHHHHHHHHHHHHHHHHHHHHHHHHHTTTTS-EEEEPPPTT-SS-EEEE-S-SS--SHHHHHHHHHHHHHHT---SSS-----

pLDDT: mean 79.65, std 23.08, range [21.98, 98.1]

Organism: Triticum turgidum subsp. durum (NCBI:txid4567)

Radius of gyration: 42.04 Å; Cα contacts (8 Å, |Δi|>4): 739; chains: 2; bounding box: 52×141×112 Å

Nearest PDB structures (foldseek):
  7zkg-assembly1_A  TM=4.323E-01  e=4.923E-01  Streptomyces griseofuscus
  5ig3-assembly1_E  TM=3.411E-01  e=1.310E+00  Homo sapiens
  5ig3-assembly1_C-2  TM=3.651E-01  e=2.010E+00  Homo sapiens
  6w4o-assembly1_C  TM=3.651E-01  e=2.272E+00  Homo sapiens
  5u6y-assembly1_A  TM=2.486E-01  e=2.137E+00  Rattus norvegicus